Protein AF-A0A060SS26-F1 (afdb_monomer_lite)

Structure (mmCIF, N/CA/C/O backbone):
data_AF-A0A060SS26-F1
#
_entry.id   AF-A0A060SS26-F1
#
loop_
_atom_site.group_PDB
_atom_site.id
_atom_site.type_symbol
_atom_site.label_atom_id
_atom_site.label_alt_id
_atom_site.label_comp_id
_atom_site.label_asym_id
_atom_site.label_entity_id
_atom_site.label_seq_id
_atom_site.pdbx_PDB_ins_code
_atom_site.Cartn_x
_atom_site.Cartn_y
_atom_site.Cartn_z
_atom_site.occupancy
_atom_site.B_iso_or_equiv
_atom_site.auth_seq_id
_atom_site.auth_comp_id
_atom_site.auth_asym_id
_atom_site.auth_atom_id
_atom_site.pdbx_PDB_model_num
ATOM 1 N N . MET A 1 1 ? 11.316 -6.931 -12.012 1.00 92.12 1 MET A N 1
ATOM 2 C CA . MET A 1 1 ? 10.441 -7.881 -12.743 1.00 92.12 1 MET A CA 1
ATOM 3 C C . MET A 1 1 ? 8.994 -7.432 -12.626 1.00 92.12 1 MET A C 1
ATOM 5 O O . MET A 1 1 ? 8.669 -6.807 -11.627 1.00 92.12 1 MET A O 1
ATOM 9 N N . VAL A 1 2 ? 8.143 -7.761 -13.599 1.00 96.44 2 VAL A N 1
ATOM 10 C CA . VAL A 1 2 ? 6.698 -7.445 -13.596 1.00 96.44 2 VAL A CA 1
ATOM 11 C C . VAL A 1 2 ? 5.883 -8.612 -14.141 1.00 96.44 2 VAL A C 1
ATOM 13 O O . VAL A 1 2 ? 6.376 -9.369 -14.978 1.00 96.44 2 VAL A O 1
ATOM 16 N N . PHE A 1 3 ? 4.637 -8.750 -13.688 1.00 96.19 3 PHE A N 1
ATOM 17 C CA . PHE A 1 3 ? 3.696 -9.749 -14.190 1.00 96.19 3 PHE A CA 1
ATOM 18 C C . PHE A 1 3 ? 2.615 -9.091 -15.047 1.00 96.19 3 PHE A C 1
ATOM 20 O O . PHE A 1 3 ? 1.886 -8.218 -14.586 1.00 96.19 3 PHE A O 1
ATOM 27 N N . ASP A 1 4 ? 2.494 -9.541 -16.290 1.00 96.50 4 ASP A N 1
ATOM 28 C CA . ASP A 1 4 ? 1.432 -9.144 -17.200 1.00 96.50 4 ASP A CA 1
ATOM 29 C C . ASP A 1 4 ? 0.233 -10.081 -17.054 1.00 96.50 4 ASP A C 1
ATOM 31 O O . ASP A 1 4 ? 0.225 -11.209 -17.555 1.00 96.50 4 ASP A O 1
ATOM 35 N N . SER A 1 5 ? -0.815 -9.594 -16.396 1.00 93.62 5 SER A N 1
ATOM 36 C CA . SER A 1 5 ? -2.051 -10.353 -16.191 1.00 93.62 5 SER A CA 1
ATOM 37 C C . SER A 1 5 ? -2.854 -10.581 -17.479 1.00 93.62 5 SER A C 1
ATOM 39 O O . SER A 1 5 ? -3.627 -11.547 -17.552 1.00 93.62 5 SER A O 1
ATOM 41 N N . LYS A 1 6 ? -2.651 -9.750 -18.513 1.00 94.44 6 LYS A N 1
ATOM 42 C CA . LYS A 1 6 ? -3.340 -9.844 -19.806 1.00 94.44 6 LYS A CA 1
ATOM 43 C C . LYS A 1 6 ? -2.800 -11.018 -20.610 1.00 94.44 6 LYS A C 1
ATOM 45 O O . LYS A 1 6 ? -3.564 -11.887 -21.031 1.00 94.44 6 LYS A O 1
ATOM 50 N N . THR A 1 7 ? -1.482 -11.118 -20.746 1.00 94.56 7 THR A N 1
ATOM 51 C CA . THR A 1 7 ? -0.839 -12.214 -21.494 1.00 94.56 7 THR A CA 1
ATOM 52 C C . THR A 1 7 ? -0.567 -13.445 -20.625 1.00 94.56 7 THR A C 1
ATOM 54 O O . THR A 1 7 ? -0.671 -14.577 -21.094 1.00 94.56 7 THR A O 1
ATOM 57 N N . GLY A 1 8 ? -0.359 -13.268 -19.319 1.00 95.44 8 GLY A N 1
ATOM 58 C CA . GLY A 1 8 ? 0.138 -14.317 -18.429 1.00 95.44 8 GLY A CA 1
ATOM 59 C C . GLY A 1 8 ? 1.640 -14.529 -18.584 1.00 95.44 8 GLY A C 1
ATOM 60 O O . GLY A 1 8 ? 2.110 -15.671 -18.573 1.00 95.44 8 GLY A O 1
ATOM 61 N N . SER A 1 9 ? 2.387 -13.444 -18.745 1.00 97.44 9 SER A N 1
ATOM 62 C CA . SER A 1 9 ? 3.839 -13.469 -18.885 1.00 97.44 9 SER A CA 1
ATOM 63 C C . SER A 1 9 ? 4.511 -12.702 -17.753 1.00 97.44 9 SER A C 1
ATOM 65 O O . SER A 1 9 ? 3.983 -11.711 -17.257 1.00 97.44 9 SER A O 1
ATOM 67 N N . ILE A 1 10 ? 5.693 -13.150 -17.348 1.00 97.56 10 ILE A N 1
ATOM 68 C CA . ILE A 1 10 ? 6.573 -12.417 -16.438 1.00 97.56 10 ILE A CA 1
ATOM 69 C C . ILE A 1 10 ? 7.686 -11.801 -17.274 1.00 97.56 10 ILE A C 1
ATOM 71 O O . ILE A 1 10 ? 8.298 -12.494 -18.082 1.00 97.56 10 ILE A O 1
ATOM 75 N N . TYR A 1 11 ? 7.964 -10.520 -17.066 1.00 96.81 11 TYR A N 1
ATOM 76 C CA . TYR A 1 11 ? 9.070 -9.825 -17.712 1.00 96.81 11 TYR A CA 1
ATOM 77 C C . TYR A 1 11 ? 10.171 -9.529 -16.697 1.00 96.81 11 TYR A C 1
ATOM 79 O O . TYR A 1 11 ? 9.909 -9.024 -15.598 1.00 96.81 11 TYR A O 1
ATOM 87 N N . VAL A 1 12 ? 11.409 -9.829 -17.075 1.00 94.75 12 VAL A N 1
ATOM 88 C CA . VAL A 1 12 ? 12.604 -9.621 -16.251 1.00 94.75 12 VAL A CA 1
ATOM 89 C C . VAL A 1 12 ? 13.595 -8.797 -17.056 1.00 94.75 12 VAL A C 1
ATOM 91 O O . VAL A 1 12 ? 13.942 -9.170 -18.172 1.00 94.75 12 VAL A O 1
ATOM 94 N N . LEU A 1 13 ? 14.022 -7.670 -16.495 1.00 92.50 13 LEU A N 1
ATOM 95 C CA . LEU A 1 13 ? 15.070 -6.824 -17.050 1.00 92.50 13 LEU A CA 1
ATOM 96 C C . LEU A 1 13 ? 16.304 -6.930 -16.158 1.00 92.50 13 LEU A C 1
ATOM 98 O O . LEU A 1 13 ? 16.191 -6.836 -14.936 1.00 92.50 13 LEU A O 1
ATOM 102 N N . GLY A 1 14 ? 17.465 -7.083 -16.777 1.00 85.88 14 GLY A N 1
ATOM 103 C CA . GLY A 1 14 ? 18.743 -7.204 -16.098 1.00 85.88 14 GLY A CA 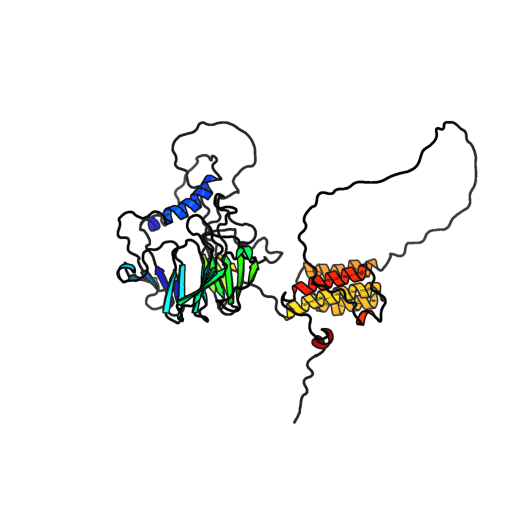1
ATOM 104 C C . GLY A 1 14 ? 19.418 -8.535 -16.389 1.00 85.88 14 GLY A C 1
ATOM 105 O O . GLY A 1 14 ? 18.853 -9.434 -17.010 1.00 85.88 14 GLY A O 1
ATOM 106 N N . ARG A 1 15 ? 20.658 -8.641 -15.926 1.00 74.69 15 ARG A N 1
ATOM 107 C CA . ARG A 1 15 ? 21.503 -9.809 -16.132 1.00 74.69 15 ARG A CA 1
ATOM 108 C C . ARG A 1 15 ? 21.483 -10.688 -14.886 1.00 74.69 15 ARG A C 1
ATOM 110 O O . ARG A 1 15 ? 21.699 -10.192 -13.786 1.00 74.69 15 ARG A O 1
ATOM 117 N N . LEU A 1 16 ? 21.257 -11.983 -15.077 1.00 55.75 16 LEU A N 1
ATOM 118 C CA . LEU A 1 16 ? 21.556 -13.012 -14.081 1.00 55.75 16 LEU A CA 1
ATOM 119 C C . LEU A 1 16 ? 23.014 -13.422 -14.317 1.00 55.75 16 LEU A C 1
ATOM 121 O O . LEU A 1 16 ? 23.366 -13.765 -15.447 1.00 55.75 16 LEU A O 1
ATOM 125 N N . SER A 1 17 ? 23.889 -13.295 -13.321 1.00 50.31 17 SER A N 1
ATOM 126 C CA . SER A 1 17 ? 25.285 -13.707 -13.490 1.00 50.31 17 SER A CA 1
ATOM 127 C C . SER A 1 17 ? 25.413 -15.221 -13.285 1.00 50.31 17 SER A C 1
ATOM 129 O O . SER A 1 17 ? 24.675 -15.804 -12.494 1.00 50.31 17 SER A O 1
ATOM 131 N N . ASP A 1 18 ? 26.358 -15.878 -13.969 1.00 40.44 18 ASP A N 1
ATOM 132 C CA . ASP A 1 18 ? 26.594 -17.325 -13.801 1.00 40.44 18 ASP A CA 1
ATOM 133 C C . ASP A 1 18 ? 27.015 -17.692 -12.361 1.00 40.44 18 ASP A C 1
ATOM 135 O O . ASP A 1 18 ? 26.869 -18.842 -11.954 1.00 40.44 18 ASP A O 1
ATOM 139 N N . GLY A 1 19 ? 27.501 -16.723 -11.571 1.00 39.31 19 GLY A N 1
ATOM 140 C CA . GLY A 1 19 ? 27.836 -16.907 -10.155 1.00 39.31 19 GLY A CA 1
ATOM 141 C C . GLY A 1 19 ? 26.617 -17.099 -9.248 1.00 39.31 19 GLY A C 1
ATOM 142 O O . GLY A 1 19 ? 26.727 -17.784 -8.237 1.00 39.31 19 GLY A O 1
ATOM 143 N N . ASP A 1 20 ? 25.445 -16.589 -9.640 1.00 41.81 20 ASP A N 1
ATOM 144 C CA . ASP A 1 20 ? 24.201 -16.706 -8.862 1.00 41.81 20 ASP A CA 1
ATOM 145 C C . ASP A 1 20 ? 23.539 -18.094 -9.002 1.00 41.81 20 ASP A C 1
ATOM 147 O O . ASP A 1 20 ? 22.628 -18.439 -8.250 1.00 41.81 20 ASP A O 1
ATOM 151 N N . LEU A 1 21 ? 23.988 -18.909 -9.967 1.00 35.50 21 LEU A N 1
ATOM 152 C CA . LEU A 1 21 ? 23.483 -20.266 -10.218 1.00 35.50 21 LEU A CA 1
ATOM 153 C C . LEU A 1 21 ? 24.254 -21.356 -9.455 1.00 35.50 21 LEU A C 1
ATOM 155 O O . LEU A 1 21 ? 23.782 -22.491 -9.381 1.00 35.50 21 LEU A O 1
ATOM 159 N N . ILE A 1 22 ? 25.428 -21.037 -8.899 1.00 34.41 22 ILE A N 1
ATOM 160 C CA . ILE A 1 22 ? 26.311 -22.028 -8.260 1.00 34.41 22 ILE A CA 1
ATOM 161 C C . ILE A 1 22 ? 25.860 -22.331 -6.817 1.00 34.41 22 ILE A C 1
ATOM 163 O O . ILE A 1 22 ? 25.994 -23.468 -6.371 1.00 34.41 22 ILE A O 1
ATOM 167 N N . ASP A 1 23 ? 25.204 -21.387 -6.134 1.00 34.41 23 ASP A N 1
ATOM 168 C CA . ASP A 1 23 ? 24.730 -21.567 -4.749 1.00 34.41 23 ASP A CA 1
ATOM 169 C C . ASP A 1 23 ? 23.432 -22.390 -4.621 1.00 34.41 23 ASP A C 1
ATOM 171 O O . ASP A 1 23 ? 23.032 -22.767 -3.521 1.00 34.41 23 ASP A O 1
ATOM 175 N N . ALA A 1 24 ? 22.759 -22.725 -5.728 1.00 34.88 24 ALA A N 1
ATOM 176 C CA . ALA A 1 24 ? 21.495 -23.469 -5.689 1.00 34.88 24 ALA A CA 1
ATOM 177 C C . ALA A 1 24 ? 21.661 -24.999 -5.537 1.00 34.88 24 ALA A C 1
ATOM 179 O O . ALA A 1 24 ? 20.658 -25.712 -5.443 1.00 34.88 24 ALA A O 1
ATOM 180 N N . HIS A 1 25 ? 22.894 -25.524 -5.534 1.00 29.09 25 HIS A N 1
ATOM 181 C CA . HIS A 1 25 ? 23.148 -26.969 -5.619 1.00 29.09 25 HIS A CA 1
ATOM 182 C C . HIS A 1 25 ? 23.869 -27.624 -4.431 1.00 29.09 25 HIS A C 1
ATOM 184 O O . HIS A 1 25 ? 24.066 -28.839 -4.481 1.00 29.09 25 HIS A O 1
ATOM 190 N N . GLU A 1 26 ? 24.173 -26.919 -3.338 1.00 29.44 26 GLU A N 1
ATOM 191 C CA . GLU A 1 26 ? 24.803 -27.551 -2.166 1.00 29.44 26 GLU A CA 1
ATOM 192 C C . GLU A 1 26 ? 24.012 -27.353 -0.862 1.00 29.44 26 GLU A C 1
ATOM 194 O O . GLU A 1 26 ? 24.002 -26.295 -0.248 1.00 29.44 26 GLU A O 1
ATOM 199 N N . PHE A 1 27 ? 23.380 -28.439 -0.411 1.00 26.95 27 PHE A N 1
ATOM 200 C CA . PHE A 1 27 ? 22.859 -28.657 0.944 1.00 26.95 27 PHE A CA 1
ATOM 201 C C . PHE A 1 27 ? 23.188 -30.113 1.345 1.00 26.95 27 PHE A C 1
ATOM 203 O O . PHE A 1 27 ? 23.188 -30.996 0.485 1.00 26.95 27 PHE A O 1
ATOM 210 N N . PRO A 1 28 ? 23.456 -30.420 2.626 1.00 39.56 28 PRO A N 1
ATOM 211 C CA . PRO A 1 28 ? 24.775 -30.236 3.223 1.00 39.56 28 PRO A CA 1
ATOM 212 C C . PRO A 1 28 ? 25.410 -31.565 3.677 1.00 39.56 28 PRO A C 1
ATOM 214 O O . PRO A 1 28 ? 24.731 -32.492 4.122 1.00 39.56 28 PRO A O 1
ATOM 217 N N . GLY A 1 29 ? 26.743 -31.628 3.621 1.00 23.72 29 GLY A N 1
ATOM 218 C CA . GLY A 1 29 ? 27.559 -32.662 4.255 1.00 23.72 29 GLY A CA 1
ATOM 219 C C . GLY A 1 29 ? 28.223 -32.134 5.529 1.00 23.72 29 GLY A C 1
ATOM 220 O O . GLY A 1 29 ? 29.186 -31.385 5.461 1.00 23.72 29 GLY A O 1
ATOM 221 N N . ASP A 1 30 ? 27.662 -32.531 6.666 1.00 26.03 30 ASP A N 1
ATOM 222 C CA . ASP A 1 30 ? 28.202 -32.589 8.034 1.00 26.03 30 ASP A CA 1
ATOM 223 C C . ASP A 1 30 ? 29.717 -32.297 8.223 1.00 26.03 30 ASP A C 1
ATOM 225 O O . ASP A 1 30 ? 30.552 -33.049 7.725 1.00 26.03 30 ASP A O 1
ATOM 229 N N . THR A 1 31 ? 30.105 -31.270 9.001 1.00 26.27 31 THR A N 1
ATOM 230 C CA . THR A 1 31 ? 30.748 -31.410 10.337 1.00 26.27 31 THR A CA 1
ATOM 231 C C . THR A 1 31 ? 31.386 -30.115 10.895 1.00 26.27 31 THR A C 1
ATOM 233 O O . THR A 1 31 ? 32.317 -29.559 10.333 1.00 26.27 31 THR A O 1
ATOM 236 N N . ARG A 1 32 ? 30.949 -29.789 12.124 1.00 25.56 32 ARG A N 1
ATOM 237 C CA . ARG A 1 32 ? 31.712 -29.439 13.351 1.00 25.56 32 ARG A CA 1
ATOM 238 C C . ARG A 1 32 ? 32.557 -28.157 13.455 1.00 25.56 32 ARG A C 1
ATOM 240 O O . ARG A 1 32 ? 33.600 -28.029 12.836 1.00 25.56 32 ARG A O 1
ATOM 247 N N . HIS A 1 33 ? 32.168 -27.412 14.502 1.00 33.16 33 HIS A N 1
ATOM 248 C CA . HIS A 1 33 ? 32.956 -26.625 15.463 1.00 33.16 33 HIS A CA 1
ATOM 249 C C . HIS A 1 33 ? 33.963 -25.635 14.891 1.00 33.16 33 HIS A C 1
ATOM 251 O O . HIS A 1 33 ? 34.983 -26.062 14.379 1.00 33.16 33 HIS A O 1
ATOM 257 N N . LEU A 1 34 ? 33.762 -24.347 15.184 1.00 26.72 34 LEU A N 1
ATOM 258 C CA . LEU A 1 34 ? 34.795 -23.426 15.671 1.00 26.72 34 LEU A CA 1
ATOM 259 C C . LEU A 1 34 ? 34.113 -22.192 16.287 1.00 26.72 34 LEU A C 1
ATOM 261 O O . LEU A 1 34 ? 32.994 -21.835 15.932 1.00 26.72 34 LEU A O 1
ATOM 265 N N . THR A 1 35 ? 34.751 -21.655 17.318 1.00 29.02 35 THR A N 1
ATOM 266 C CA . THR A 1 35 ? 34.185 -20.794 18.360 1.00 29.02 35 THR A CA 1
ATOM 267 C C . THR A 1 35 ? 34.087 -19.321 17.970 1.00 29.02 35 THR A C 1
ATOM 269 O O . THR A 1 35 ? 34.941 -18.781 17.276 1.00 29.02 35 THR A O 1
ATOM 272 N N . GLN A 1 36 ? 33.024 -18.715 18.489 1.00 33.81 36 GLN A N 1
ATOM 273 C CA . GLN A 1 36 ? 32.527 -17.350 18.348 1.00 33.81 36 GLN A CA 1
ATOM 274 C C . GLN A 1 36 ? 33.463 -16.312 18.985 1.00 33.81 36 GLN A C 1
ATOM 276 O O . GLN A 1 36 ? 33.888 -16.516 20.120 1.00 33.81 36 GLN A O 1
ATOM 281 N N . ASP A 1 37 ? 33.707 -15.179 18.309 1.00 28.70 37 ASP A N 1
ATOM 282 C CA . ASP A 1 37 ? 34.038 -13.940 19.018 1.00 28.70 37 ASP A CA 1
ATOM 283 C C . ASP A 1 37 ? 33.651 -12.631 18.291 1.00 28.70 37 ASP A C 1
ATOM 285 O O . ASP A 1 37 ? 33.636 -12.503 17.068 1.00 28.70 37 ASP A O 1
ATOM 289 N N . SER A 1 38 ? 33.289 -11.675 19.141 1.00 33.75 38 SER A N 1
ATOM 290 C CA . SER A 1 38 ? 32.629 -10.365 18.998 1.00 33.75 38 SER A CA 1
ATOM 291 C C . SER A 1 38 ? 33.079 -9.357 17.908 1.00 33.75 38 SER A C 1
ATOM 293 O O . SER A 1 38 ? 34.139 -8.755 18.035 1.00 33.75 38 SER A O 1
ATOM 295 N N . ARG A 1 39 ? 32.182 -9.005 16.950 1.00 34.75 39 ARG A N 1
ATOM 296 C CA . ARG A 1 39 ? 32.068 -7.670 16.269 1.00 34.75 39 ARG A CA 1
ATOM 297 C C . ARG A 1 39 ? 30.641 -7.395 15.740 1.00 34.75 39 ARG A C 1
ATOM 299 O O . ARG A 1 39 ? 30.376 -7.447 14.542 1.00 34.75 39 ARG A O 1
ATOM 306 N N . ILE A 1 40 ? 29.700 -7.104 16.641 1.00 38.84 40 ILE A N 1
ATOM 307 C CA . ILE A 1 40 ? 28.253 -7.016 16.334 1.00 38.84 40 ILE A CA 1
ATOM 308 C C . ILE A 1 40 ? 27.851 -5.695 15.633 1.00 38.84 40 ILE A C 1
ATOM 310 O O . ILE A 1 40 ? 26.892 -5.682 14.863 1.00 38.84 40 ILE A O 1
ATOM 314 N N . SER A 1 41 ? 28.590 -4.589 15.801 1.00 38.94 41 SER A N 1
ATOM 315 C CA . SER A 1 41 ? 28.252 -3.311 15.134 1.00 38.94 41 SER A CA 1
ATOM 316 C C . SER A 1 41 ? 28.702 -3.236 13.676 1.00 38.94 41 SER A C 1
ATOM 318 O O . SER A 1 41 ? 28.047 -2.599 12.851 1.00 38.94 41 SER A O 1
ATOM 320 N N . ASP A 1 42 ? 29.809 -3.899 13.348 1.00 35.81 42 ASP A N 1
ATOM 321 C CA . ASP A 1 42 ? 30.434 -3.774 12.033 1.00 35.81 42 ASP A CA 1
ATOM 322 C C . ASP A 1 42 ? 29.758 -4.683 11.004 1.00 35.81 42 ASP A C 1
ATOM 324 O O . ASP A 1 42 ? 29.742 -4.357 9.823 1.00 35.81 42 ASP A O 1
ATOM 328 N N . ALA A 1 43 ? 29.144 -5.795 11.423 1.00 38.28 43 ALA A N 1
ATOM 329 C CA . ALA A 1 43 ? 28.492 -6.746 10.522 1.00 38.28 43 ALA A CA 1
ATOM 330 C C . ALA A 1 43 ? 27.232 -6.174 9.841 1.00 38.28 43 ALA A C 1
ATOM 332 O O . ALA A 1 43 ? 27.072 -6.334 8.632 1.00 38.28 43 ALA A O 1
ATOM 333 N N . PHE A 1 44 ? 26.380 -5.440 10.569 1.00 39.38 44 PHE A N 1
ATOM 334 C CA . PHE A 1 44 ? 25.189 -4.782 10.003 1.00 39.38 44 PHE A CA 1
ATOM 335 C C . PHE A 1 44 ? 25.542 -3.588 9.112 1.00 39.38 44 PHE A C 1
ATOM 337 O O . PHE A 1 44 ? 24.985 -3.434 8.021 1.00 39.38 44 PHE A O 1
ATOM 344 N N . ALA A 1 45 ? 26.511 -2.771 9.541 1.00 40.81 45 ALA A N 1
ATOM 345 C CA . ALA A 1 45 ? 27.050 -1.695 8.718 1.00 40.81 45 ALA A CA 1
ATOM 346 C C . ALA A 1 45 ? 27.670 -2.264 7.434 1.00 40.81 45 ALA A C 1
ATOM 348 O O . ALA A 1 45 ? 27.391 -1.758 6.349 1.00 40.81 45 ALA A O 1
ATOM 349 N N . ASN A 1 46 ? 28.414 -3.370 7.532 1.00 42.53 46 ASN A N 1
ATOM 350 C CA . ASN A 1 46 ? 29.002 -4.060 6.390 1.00 42.53 46 ASN A CA 1
ATOM 351 C C . ASN A 1 46 ? 27.970 -4.783 5.522 1.00 42.53 46 ASN A C 1
ATOM 353 O O . ASN A 1 46 ? 28.216 -4.887 4.337 1.00 42.53 46 ASN A O 1
ATOM 357 N N . ALA A 1 47 ? 26.825 -5.252 6.019 1.00 44.28 47 ALA A N 1
ATOM 358 C CA . ALA A 1 47 ? 25.802 -5.904 5.193 1.00 44.28 47 ALA A CA 1
ATOM 359 C C . ALA A 1 47 ? 25.094 -4.915 4.257 1.00 44.28 47 ALA A C 1
ATOM 361 O O . ALA A 1 47 ? 25.034 -5.131 3.048 1.00 44.28 47 ALA A O 1
ATOM 362 N N . ALA A 1 48 ? 24.624 -3.787 4.799 1.00 43.03 48 ALA A N 1
ATOM 363 C CA . ALA A 1 48 ? 24.019 -2.722 4.002 1.00 43.03 48 ALA A CA 1
ATOM 364 C C . ALA A 1 48 ? 25.054 -2.001 3.132 1.00 43.03 48 ALA A C 1
ATOM 366 O O . ALA A 1 48 ? 24.753 -1.625 2.003 1.00 43.03 48 ALA A O 1
ATOM 367 N N . THR A 1 49 ? 26.289 -1.856 3.625 1.00 43.19 49 THR A N 1
ATOM 368 C CA . THR A 1 49 ? 27.398 -1.313 2.836 1.00 43.19 49 THR A CA 1
ATOM 369 C C . THR A 1 49 ? 27.857 -2.299 1.766 1.00 43.19 49 THR A C 1
ATOM 371 O O . THR A 1 49 ? 28.143 -1.849 0.673 1.00 43.19 49 THR A O 1
ATOM 374 N N . ARG A 1 50 ? 27.849 -3.621 1.990 1.00 44.12 50 ARG A N 1
ATOM 375 C CA . ARG A 1 50 ? 28.121 -4.648 0.963 1.00 44.12 50 ARG A CA 1
ATOM 376 C C . ARG A 1 50 ? 26.999 -4.691 -0.064 1.00 44.12 50 ARG A C 1
ATOM 378 O O . ARG A 1 50 ? 27.310 -4.664 -1.241 1.00 44.12 50 ARG A O 1
ATOM 385 N N . LEU A 1 51 ? 25.726 -4.650 0.338 1.00 47.66 51 LEU A N 1
ATOM 386 C CA . LEU A 1 51 ? 24.605 -4.469 -0.594 1.00 47.66 51 LEU A CA 1
ATOM 387 C C . LEU A 1 51 ? 24.771 -3.169 -1.392 1.00 47.66 51 LEU A C 1
ATOM 389 O O . LEU A 1 51 ? 24.633 -3.180 -2.603 1.00 47.66 51 LEU A O 1
ATOM 393 N N . SER A 1 52 ? 25.166 -2.065 -0.757 1.00 42.44 52 SER A N 1
ATOM 394 C CA . SER A 1 52 ? 25.418 -0.794 -1.445 1.00 42.44 52 SER A CA 1
ATOM 395 C C . SER A 1 52 ? 26.686 -0.797 -2.319 1.00 42.44 52 SER A C 1
ATOM 397 O O . SER A 1 52 ? 26.696 -0.127 -3.346 1.00 42.44 52 SER A O 1
ATOM 399 N N . GLN A 1 53 ? 27.756 -1.506 -1.942 1.00 40.97 53 GLN A N 1
ATOM 400 C CA . GLN A 1 53 ? 29.061 -1.547 -2.623 1.00 40.97 53 GLN A CA 1
ATOM 401 C C . GLN A 1 53 ? 29.070 -2.556 -3.772 1.00 40.97 53 GLN A C 1
ATOM 403 O O . GLN A 1 53 ? 29.600 -2.244 -4.833 1.00 40.97 53 GLN A O 1
ATOM 408 N N . HIS A 1 54 ? 28.421 -3.711 -3.607 1.00 43.56 54 HIS A N 1
ATOM 409 C CA . HIS A 1 54 ? 28.181 -4.677 -4.682 1.00 43.56 54 HIS A CA 1
ATOM 410 C C . HIS A 1 54 ? 27.278 -4.077 -5.775 1.00 43.56 54 HIS A C 1
ATOM 412 O O . HIS A 1 54 ? 27.375 -4.461 -6.934 1.00 43.56 54 HIS A O 1
ATOM 418 N N . MET A 1 55 ? 26.445 -3.087 -5.419 1.00 43.94 55 MET A N 1
ATOM 419 C CA . MET A 1 55 ? 25.582 -2.337 -6.341 1.00 43.94 55 MET A CA 1
ATOM 420 C C . MET A 1 55 ? 26.237 -1.073 -6.932 1.00 43.94 55 MET A C 1
ATOM 422 O O . MET A 1 55 ? 25.767 -0.571 -7.950 1.00 43.94 55 MET A O 1
ATOM 426 N N . ALA A 1 56 ? 27.305 -0.546 -6.315 1.00 37.75 56 ALA A N 1
ATOM 427 C CA . ALA A 1 56 ? 28.032 0.647 -6.773 1.00 37.75 56 ALA A CA 1
ATOM 428 C C . ALA A 1 56 ? 29.343 0.329 -7.521 1.00 37.75 56 ALA A C 1
ATOM 430 O O . ALA A 1 56 ? 29.944 1.225 -8.116 1.00 37.75 56 ALA A O 1
ATOM 431 N N . GLY A 1 57 ? 29.806 -0.922 -7.478 1.00 37.75 57 GLY A N 1
ATOM 432 C CA . GLY A 1 57 ? 31.133 -1.324 -7.928 1.00 37.75 57 GLY A CA 1
ATOM 433 C C . GLY A 1 57 ? 31.147 -2.289 -9.108 1.00 37.75 57 GLY A C 1
ATOM 434 O O . GLY A 1 57 ? 31.651 -3.386 -8.949 1.00 37.75 57 GLY A O 1
ATOM 435 N N . GLU A 1 58 ? 30.710 -1.868 -10.297 1.00 45.16 58 GLU A N 1
ATOM 436 C CA . GLU A 1 58 ? 31.175 -2.464 -11.563 1.00 45.16 58 GLU A CA 1
ATOM 437 C C . GLU A 1 58 ? 31.352 -1.381 -12.635 1.00 45.16 58 GLU A C 1
ATOM 439 O O . GLU A 1 58 ? 30.537 -1.175 -13.528 1.00 45.16 58 GLU A O 1
ATOM 444 N N . ALA A 1 59 ? 32.473 -0.668 -12.533 1.00 37.53 59 ALA A N 1
ATOM 445 C CA . ALA A 1 59 ? 33.014 0.171 -13.599 1.00 37.53 59 ALA A CA 1
ATOM 446 C C . ALA A 1 59 ? 34.332 -0.421 -14.137 1.00 37.53 59 ALA A C 1
ATOM 448 O O . ALA A 1 59 ? 35.292 0.308 -14.385 1.00 37.53 59 ALA A O 1
ATOM 449 N N . SER A 1 60 ? 34.405 -1.748 -14.306 1.00 38.75 60 SER A N 1
ATOM 450 C CA . SER A 1 60 ? 35.524 -2.412 -14.987 1.00 38.75 60 SER A CA 1
ATOM 451 C C . SER A 1 60 ? 35.054 -3.169 -16.236 1.00 38.75 60 SER A C 1
ATOM 453 O O . SER A 1 60 ? 34.692 -4.335 -16.209 1.00 38.75 60 SER A O 1
ATOM 455 N N . GLY A 1 61 ? 35.090 -2.472 -17.375 1.00 39.31 61 GLY A N 1
ATOM 456 C CA . GLY A 1 61 ? 35.632 -2.982 -18.645 1.00 39.31 61 GLY A CA 1
ATOM 457 C C . GLY A 1 61 ? 35.123 -4.292 -19.263 1.00 39.31 61 GLY A C 1
ATOM 458 O O . GLY A 1 61 ? 35.783 -4.787 -20.172 1.00 39.31 61 GLY A O 1
ATOM 459 N N . SER A 1 62 ? 33.992 -4.844 -18.838 1.00 42.97 62 SER A N 1
ATOM 460 C CA . SER A 1 62 ? 33.304 -5.945 -19.514 1.00 42.97 62 SER A CA 1
ATOM 461 C C . SER A 1 62 ? 31.989 -5.417 -20.087 1.00 42.97 62 SER A C 1
ATOM 463 O O . SER A 1 62 ? 31.230 -4.736 -19.400 1.00 42.97 62 SER A O 1
ATOM 465 N N . ALA A 1 63 ? 31.753 -5.663 -21.378 1.00 52.34 63 ALA A N 1
ATOM 466 C CA . ALA A 1 63 ? 30.548 -5.258 -22.098 1.00 52.34 63 ALA A CA 1
ATOM 467 C C . ALA A 1 63 ? 29.345 -6.092 -21.624 1.00 52.34 63 ALA A C 1
ATOM 469 O O . ALA A 1 63 ? 28.904 -7.027 -22.293 1.00 52.34 63 ALA A O 1
ATOM 470 N N . HIS A 1 64 ? 28.857 -5.807 -20.421 1.00 64.38 64 HIS A N 1
ATOM 471 C CA . HIS A 1 64 ? 27.694 -6.474 -19.862 1.00 64.38 64 HIS A CA 1
ATOM 472 C C . HIS A 1 64 ? 26.419 -5.895 -20.497 1.00 64.38 64 HIS A C 1
ATOM 474 O O . HIS A 1 64 ? 26.091 -4.731 -20.281 1.00 64.38 64 HIS A O 1
ATOM 480 N N . GLY A 1 65 ? 25.726 -6.704 -21.306 1.00 70.62 65 GLY A N 1
ATOM 481 C CA . GLY A 1 65 ? 24.434 -6.350 -21.903 1.00 70.62 65 GLY A CA 1
ATOM 482 C C . GLY A 1 65 ? 23.312 -6.265 -20.864 1.00 70.62 65 GLY A C 1
ATOM 483 O O . GLY A 1 65 ? 23.352 -6.942 -19.831 1.00 70.62 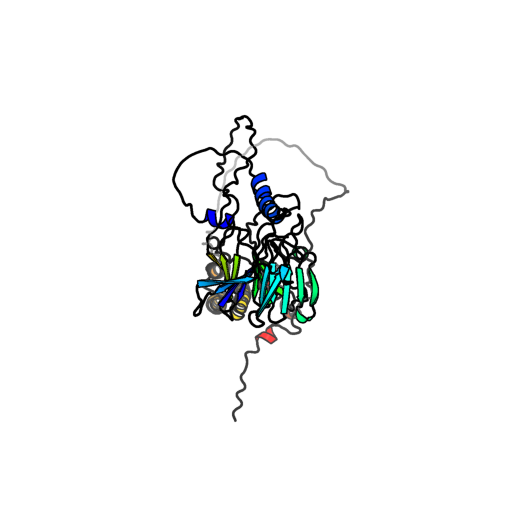65 GLY A O 1
ATOM 484 N N . SER A 1 66 ? 22.324 -5.406 -21.123 1.00 85.38 66 SER A N 1
ATOM 485 C CA . SER A 1 66 ? 21.078 -5.339 -20.360 1.00 85.38 66 SER A CA 1
ATOM 486 C C . SER A 1 66 ? 20.035 -6.279 -20.954 1.00 85.38 66 SER A C 1
ATOM 488 O O . SER A 1 66 ? 19.192 -5.877 -21.762 1.00 85.38 66 SER A O 1
ATOM 490 N N . ASP A 1 67 ? 20.122 -7.546 -20.559 1.00 91.50 67 ASP A N 1
ATOM 491 C CA . ASP A 1 67 ? 19.219 -8.577 -21.045 1.00 91.50 67 ASP A CA 1
ATOM 492 C C . ASP A 1 67 ? 17.764 -8.288 -20.639 1.00 91.50 67 ASP A C 1
ATOM 494 O O . ASP A 1 67 ? 17.468 -7.808 -19.540 1.00 91.50 67 ASP A O 1
ATOM 498 N N . PHE A 1 68 ? 16.834 -8.633 -21.523 1.00 93.75 68 PHE A N 1
ATOM 499 C CA . PHE A 1 68 ? 15.404 -8.538 -21.286 1.00 93.75 68 PHE A CA 1
ATOM 500 C C . PHE A 1 68 ? 14.730 -9.851 -21.659 1.00 93.75 68 PHE A C 1
ATOM 502 O O . PHE A 1 68 ? 14.732 -10.259 -22.822 1.00 93.75 68 PHE A O 1
ATOM 509 N N . TYR A 1 69 ? 14.141 -10.503 -20.665 1.00 94.94 69 TYR A N 1
ATOM 510 C CA . TYR A 1 69 ? 13.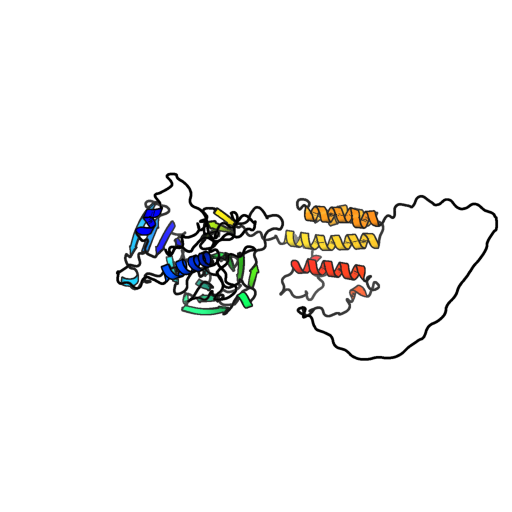544 -11.823 -20.778 1.00 94.94 69 TYR A CA 1
ATOM 511 C C . TYR A 1 69 ? 12.034 -11.784 -20.562 1.00 94.94 69 TYR A C 1
ATOM 513 O O . TYR A 1 69 ? 11.502 -10.959 -19.813 1.00 94.94 69 TYR A O 1
ATOM 521 N N . ARG A 1 70 ? 11.352 -12.754 -21.168 1.00 96.50 70 ARG A N 1
ATOM 522 C CA . ARG A 1 70 ? 9.945 -13.063 -20.931 1.00 96.50 70 ARG A CA 1
ATOM 523 C C . ARG A 1 70 ? 9.789 -14.528 -20.558 1.00 96.50 70 ARG A C 1
ATOM 525 O O . ARG A 1 70 ? 10.240 -15.398 -21.291 1.00 96.50 70 ARG A O 1
ATOM 532 N N . TYR A 1 71 ? 9.087 -14.796 -19.469 1.00 97.50 71 TYR A N 1
ATOM 533 C CA . TYR A 1 71 ? 8.672 -16.133 -19.066 1.00 97.50 71 TYR A CA 1
ATOM 534 C C . TYR A 1 71 ? 7.171 -16.315 -19.265 1.00 97.50 71 TYR A C 1
ATOM 536 O O . TYR A 1 71 ? 6.375 -15.453 -18.887 1.00 97.50 71 TYR A O 1
ATOM 544 N N . HIS A 1 72 ? 6.769 -17.450 -19.827 1.00 96.81 72 HIS A N 1
ATOM 545 C CA . HIS A 1 72 ? 5.364 -17.781 -20.061 1.00 96.81 72 HIS A CA 1
ATOM 546 C C . HIS A 1 72 ? 4.801 -18.603 -18.903 1.00 96.81 72 HIS A C 1
ATOM 548 O O . HIS A 1 72 ? 5.251 -19.717 -18.645 1.00 96.81 72 HIS A O 1
ATOM 554 N N . THR A 1 73 ? 3.774 -18.089 -18.223 1.00 96.56 73 THR A N 1
ATOM 555 C CA . THR A 1 73 ? 3.152 -18.793 -17.080 1.00 96.56 73 THR A CA 1
ATOM 556 C C . THR A 1 73 ? 1.990 -19.700 -17.489 1.00 96.56 73 THR A C 1
ATOM 558 O O . THR A 1 73 ? 1.600 -20.588 -16.736 1.00 96.56 73 THR A O 1
ATOM 561 N N . ARG A 1 74 ? 1.418 -19.486 -18.680 1.00 95.06 74 ARG A N 1
ATOM 562 C CA . ARG A 1 74 ? 0.240 -20.202 -19.192 1.00 95.06 74 ARG A CA 1
ATOM 563 C C . ARG A 1 74 ? 0.242 -20.262 -20.722 1.00 95.06 74 ARG A C 1
ATOM 565 O O . ARG A 1 74 ? 0.988 -19.537 -21.370 1.00 95.06 74 ARG A O 1
ATOM 572 N N . GLY A 1 75 ? -0.626 -21.096 -21.297 1.00 93.94 75 GLY A N 1
ATOM 573 C CA . GLY A 1 75 ? -0.740 -21.286 -22.750 1.00 93.94 75 GLY A CA 1
ATOM 574 C C . GLY A 1 75 ? 0.184 -22.380 -23.299 1.00 93.94 75 GLY A C 1
ATOM 575 O O . GLY A 1 75 ? 0.740 -23.168 -22.540 1.00 93.94 75 GLY A O 1
ATOM 576 N N . LEU A 1 76 ? 0.326 -22.445 -24.629 1.00 94.62 76 LEU A N 1
ATOM 577 C CA . LEU A 1 76 ? 1.116 -23.485 -25.318 1.00 94.62 76 LEU A CA 1
ATOM 578 C C . LEU A 1 76 ? 2.624 -23.406 -25.027 1.00 94.62 76 LEU A C 1
ATOM 580 O O . LEU A 1 76 ? 3.327 -24.407 -25.153 1.00 94.62 76 LEU A O 1
ATOM 584 N N . ASP A 1 77 ? 3.105 -22.231 -24.626 1.00 94.69 77 ASP A N 1
ATOM 585 C CA . ASP A 1 77 ? 4.510 -21.971 -24.312 1.00 94.69 77 ASP A CA 1
ATOM 586 C C . ASP A 1 77 ? 4.793 -21.916 -22.805 1.00 94.69 77 ASP A C 1
ATOM 588 O O . ASP A 1 77 ? 5.890 -21.533 -22.411 1.00 94.69 77 ASP A O 1
ATOM 592 N N . ALA A 1 78 ? 3.840 -22.321 -21.955 1.00 96.62 78 ALA A N 1
ATOM 593 C CA . ALA A 1 78 ? 4.015 -22.327 -20.503 1.00 96.62 78 ALA A CA 1
ATOM 594 C C . ALA A 1 78 ? 5.318 -23.034 -20.078 1.00 96.62 78 ALA A C 1
ATOM 596 O O . ALA A 1 78 ? 5.630 -24.126 -20.554 1.00 96.62 78 ALA A O 1
ATOM 597 N N . GLY A 1 79 ? 6.073 -22.404 -19.175 1.00 95.12 79 GLY A N 1
ATOM 598 C CA . GLY A 1 79 ? 7.367 -22.898 -18.700 1.00 95.12 79 GLY A CA 1
ATOM 599 C C . GLY A 1 79 ? 8.570 -22.491 -19.556 1.00 95.12 79 GLY A C 1
ATOM 600 O O . GLY A 1 79 ? 9.698 -22.817 -19.191 1.00 95.12 79 GLY A O 1
ATOM 601 N N . LYS A 1 80 ? 8.368 -21.790 -20.679 1.00 96.44 80 LYS A N 1
ATOM 602 C CA . LYS A 1 80 ? 9.460 -21.348 -21.559 1.00 96.44 80 LYS A CA 1
ATOM 603 C C . LYS A 1 80 ? 9.904 -19.918 -21.260 1.00 96.44 80 LYS A C 1
ATOM 605 O O . LYS A 1 80 ? 9.093 -19.062 -20.900 1.00 96.44 80 LYS A O 1
ATOM 610 N N . TRP A 1 81 ? 11.194 -19.679 -21.482 1.00 96.31 81 TRP A N 1
ATOM 611 C CA . TRP A 1 81 ? 11.831 -18.366 -21.470 1.00 96.31 81 TRP A CA 1
ATOM 612 C C . TRP A 1 81 ? 12.147 -17.915 -22.897 1.00 96.31 81 TRP A C 1
ATOM 614 O O . TRP A 1 81 ? 12.754 -18.664 -23.660 1.00 96.31 81 TRP A O 1
ATOM 624 N N . ASP A 1 82 ? 11.798 -16.673 -23.214 1.00 95.12 82 ASP A N 1
ATOM 625 C CA . ASP A 1 82 ? 12.234 -15.968 -24.414 1.00 95.12 82 ASP A CA 1
ATOM 626 C C . ASP A 1 82 ? 13.220 -14.867 -24.021 1.00 95.12 82 ASP A C 1
ATOM 628 O O . ASP A 1 82 ? 12.915 -14.033 -23.164 1.00 95.12 82 ASP A O 1
ATOM 632 N N . LEU A 1 83 ? 14.371 -14.812 -24.689 1.00 93.56 83 LEU A N 1
ATOM 633 C CA . LEU A 1 83 ? 15.224 -13.627 -24.686 1.00 93.56 83 LEU A CA 1
ATOM 634 C C . LEU A 1 83 ? 14.661 -12.630 -25.705 1.00 93.56 83 LEU A C 1
ATOM 636 O O . LEU A 1 83 ? 14.683 -12.887 -26.908 1.00 93.56 83 LEU A O 1
ATOM 640 N N . LEU A 1 84 ? 14.142 -11.502 -25.225 1.00 93.62 84 LEU A N 1
ATOM 641 C CA . LEU A 1 84 ? 13.560 -10.451 -26.061 1.00 93.62 84 LEU A CA 1
ATOM 642 C C . LEU A 1 84 ? 14.620 -9.476 -26.579 1.00 93.62 84 LEU A C 1
ATOM 644 O O . LEU A 1 84 ? 14.540 -9.036 -27.724 1.00 93.62 84 LEU A O 1
ATOM 648 N N . ALA A 1 85 ? 15.610 -9.147 -25.751 1.00 92.06 85 ALA A N 1
ATOM 649 C CA . ALA A 1 85 ? 16.753 -8.331 -26.138 1.00 92.06 85 ALA A CA 1
ATOM 650 C C . ALA A 1 85 ? 17.979 -8.732 -25.315 1.00 92.06 85 ALA A C 1
ATOM 652 O O . ALA A 1 85 ? 17.879 -8.864 -24.103 1.00 92.06 85 ALA A O 1
ATOM 653 N N . PHE A 1 86 ? 19.126 -8.909 -25.968 1.00 89.31 86 PHE A N 1
ATOM 654 C CA . PHE A 1 86 ? 20.408 -9.166 -25.295 1.00 89.31 86 PHE A CA 1
ATOM 655 C C . PHE A 1 86 ? 21.015 -7.893 -24.683 1.00 89.31 86 PHE A C 1
ATOM 657 O O . PHE A 1 86 ? 21.748 -7.936 -23.708 1.00 89.31 86 PHE A O 1
ATOM 664 N N . ASP A 1 87 ? 20.729 -6.738 -25.275 1.00 89.94 87 ASP A N 1
ATOM 665 C CA . ASP A 1 87 ? 21.169 -5.450 -24.754 1.00 89.94 87 ASP A CA 1
ATOM 666 C C . ASP A 1 87 ? 20.131 -4.401 -25.139 1.00 89.94 87 ASP A C 1
ATOM 668 O O . ASP A 1 87 ? 20.087 -3.923 -26.277 1.00 89.94 87 ASP A O 1
ATOM 672 N N . THR A 1 88 ? 19.247 -4.073 -24.198 1.00 92.06 88 THR A N 1
ATOM 673 C CA . THR A 1 88 ? 18.242 -3.033 -24.418 1.00 92.06 88 THR A CA 1
ATOM 674 C C . THR A 1 88 ? 18.880 -1.676 -24.719 1.00 92.06 88 THR A C 1
ATOM 676 O O . THR A 1 88 ? 18.342 -0.959 -25.568 1.00 92.06 88 THR A O 1
ATOM 679 N N . ALA A 1 89 ? 20.036 -1.335 -24.133 1.00 91.25 89 ALA A N 1
ATOM 680 C CA . ALA A 1 89 ? 20.719 -0.064 -24.398 1.00 91.25 89 ALA A CA 1
ATOM 681 C C . ALA A 1 89 ? 21.246 0.046 -25.830 1.00 91.25 89 ALA A C 1
ATOM 683 O O . ALA A 1 89 ? 21.143 1.121 -26.428 1.00 91.25 89 ALA A O 1
ATOM 684 N N . ALA A 1 90 ? 21.723 -1.052 -26.423 1.00 89.12 90 ALA A N 1
ATOM 685 C CA . ALA A 1 90 ? 22.166 -1.065 -27.821 1.00 89.12 90 ALA A CA 1
ATOM 686 C C . ALA A 1 90 ? 21.057 -0.653 -28.810 1.00 89.12 90 ALA A C 1
ATOM 688 O O . ALA A 1 90 ? 21.345 -0.171 -29.906 1.00 89.12 90 ALA A O 1
ATOM 689 N N . THR A 1 91 ? 19.790 -0.807 -28.420 1.00 88.56 91 THR A N 1
ATOM 690 C CA . THR A 1 91 ? 18.615 -0.426 -29.220 1.00 88.56 91 THR A CA 1
ATOM 691 C C . THR A 1 91 ? 17.878 0.812 -28.697 1.00 88.56 91 THR A C 1
ATOM 693 O O . THR A 1 91 ? 16.741 1.060 -29.089 1.00 88.56 91 THR A O 1
ATOM 696 N N . GLY A 1 92 ? 18.507 1.607 -27.824 1.00 86.88 92 GLY A N 1
ATOM 697 C CA . GLY A 1 92 ? 17.920 2.835 -27.267 1.00 86.88 92 GLY A CA 1
ATOM 698 C C . GLY A 1 92 ? 16.951 2.619 -26.097 1.00 86.88 92 GLY A C 1
ATOM 699 O O . GLY A 1 92 ? 16.243 3.547 -25.711 1.00 86.88 92 GLY A O 1
ATOM 700 N N . GLY A 1 93 ? 16.904 1.408 -25.542 1.00 89.25 93 GLY A N 1
ATOM 701 C CA . GLY A 1 93 ? 16.214 1.079 -24.297 1.00 89.25 93 GLY A CA 1
ATOM 702 C C . GLY A 1 93 ? 17.060 1.382 -23.050 1.00 89.25 93 GLY A C 1
ATOM 703 O O . GLY A 1 93 ? 18.143 1.965 -23.153 1.00 89.25 93 GLY A O 1
ATOM 704 N N . PRO A 1 94 ? 16.578 1.004 -21.852 1.00 90.94 94 PRO A N 1
ATOM 705 C CA . PRO A 1 94 ? 17.306 1.245 -20.610 1.00 90.94 94 PRO A CA 1
ATOM 706 C C . PRO A 1 94 ? 18.647 0.491 -20.602 1.00 90.94 94 PRO A C 1
ATOM 708 O O . PRO A 1 94 ? 18.694 -0.637 -21.090 1.00 90.94 94 PRO A O 1
ATOM 711 N N . PRO A 1 95 ? 19.729 1.074 -20.057 1.00 89.06 95 PRO A N 1
ATOM 712 C CA . PRO A 1 95 ? 20.980 0.356 -19.835 1.00 89.06 95 PRO A CA 1
ATOM 713 C C . PRO A 1 95 ? 20.869 -0.608 -18.657 1.00 89.06 95 PRO A C 1
ATOM 715 O O . PRO A 1 95 ? 19.853 -0.647 -17.958 1.00 89.06 95 PRO A O 1
ATOM 718 N N . LEU A 1 96 ? 21.935 -1.373 -18.416 1.00 85.88 96 LEU A N 1
ATOM 719 C CA . LEU A 1 96 ? 22.025 -2.224 -17.238 1.00 85.88 96 LEU A CA 1
ATOM 720 C C . LEU A 1 96 ? 22.033 -1.323 -16.000 1.00 85.88 96 LEU A C 1
ATOM 722 O O . LEU A 1 96 ? 22.948 -0.526 -15.797 1.00 85.88 96 LEU A O 1
ATOM 726 N N . ILE A 1 97 ? 20.969 -1.423 -15.211 1.00 85.62 97 ILE A N 1
ATOM 727 C CA . ILE A 1 97 ? 20.768 -0.647 -13.992 1.00 85.62 97 ILE A CA 1
ATOM 728 C C . ILE A 1 97 ? 20.438 -1.596 -12.848 1.00 85.62 97 ILE A C 1
ATOM 730 O O . ILE A 1 97 ? 19.603 -2.492 -12.984 1.00 85.62 97 ILE A O 1
ATOM 734 N N . SER A 1 98 ? 21.083 -1.385 -11.711 1.00 81.75 98 SER A N 1
ATOM 735 C CA . SER A 1 98 ? 20.842 -2.167 -10.504 1.00 81.75 98 SER A CA 1
ATOM 736 C C . SER A 1 98 ? 19.725 -1.556 -9.669 1.00 81.75 98 SER A C 1
ATOM 738 O O . SER A 1 98 ? 19.535 -0.339 -9.675 1.00 81.75 98 SER A O 1
ATOM 740 N N . ASP A 1 99 ? 19.000 -2.415 -8.952 1.00 83.94 99 ASP A N 1
ATOM 741 C CA . ASP A 1 99 ? 17.962 -2.030 -7.983 1.00 83.94 99 ASP A CA 1
ATOM 742 C C . ASP A 1 99 ? 16.903 -1.057 -8.539 1.00 83.94 99 ASP A C 1
ATOM 744 O O . ASP A 1 99 ? 16.381 -0.166 -7.862 1.00 83.94 99 ASP A O 1
ATOM 748 N N . HIS A 1 100 ? 16.624 -1.218 -9.831 1.00 91.06 100 HIS A N 1
ATOM 749 C CA . HIS A 1 100 ? 15.595 -0.489 -10.543 1.00 91.06 100 HIS A CA 1
ATOM 750 C C . HIS A 1 100 ? 14.214 -1.040 -10.185 1.00 91.06 100 HIS A C 1
ATOM 752 O O . HIS A 1 100 ? 14.057 -2.232 -9.908 1.00 91.06 100 HIS A O 1
ATOM 758 N N . GLN A 1 101 ? 13.195 -0.187 -10.253 1.00 94.69 101 GLN A N 1
ATOM 759 C CA . GLN A 1 101 ? 11.808 -0.630 -10.167 1.00 94.69 101 GLN A CA 1
ATOM 760 C C . GLN A 1 101 ? 11.193 -0.734 -11.553 1.00 94.69 101 GLN A C 1
ATOM 762 O O . GLN A 1 101 ? 11.540 0.009 -12.476 1.00 94.69 101 GLN A O 1
ATOM 767 N N . MET A 1 102 ? 10.272 -1.681 -11.685 1.00 96.06 102 MET A N 1
ATOM 768 C CA . MET A 1 102 ? 9.519 -1.909 -12.905 1.00 96.06 102 MET A CA 1
ATOM 769 C C . MET A 1 102 ? 8.034 -1.930 -12.577 1.00 96.06 102 MET A C 1
ATOM 771 O O . MET A 1 102 ? 7.636 -2.619 -11.648 1.00 96.06 102 MET A O 1
ATOM 775 N N . GLU A 1 103 ? 7.235 -1.252 -13.391 1.00 97.69 103 GLU A N 1
ATOM 776 C CA . GLU A 1 103 ? 5.773 -1.300 -13.343 1.00 97.69 103 GLU A CA 1
ATOM 777 C C . GLU A 1 103 ? 5.223 -1.603 -14.734 1.00 97.69 103 GLU A C 1
ATOM 779 O O . GLU A 1 103 ? 5.846 -1.257 -15.739 1.00 97.69 103 GLU A O 1
ATOM 784 N N . ILE A 1 104 ? 4.064 -2.256 -14.815 1.00 97.12 104 ILE A N 1
ATOM 785 C CA . ILE A 1 104 ? 3.434 -2.588 -16.096 1.00 97.12 104 ILE A CA 1
ATOM 786 C C . ILE A 1 104 ? 1.985 -2.114 -16.142 1.00 97.12 104 ILE A C 1
ATOM 788 O O . ILE A 1 104 ? 1.158 -2.488 -15.314 1.00 97.12 104 ILE A O 1
ATOM 792 N N . ASP A 1 105 ? 1.654 -1.349 -17.178 1.00 97.06 105 ASP A N 1
ATOM 793 C CA . ASP A 1 105 ? 0.268 -1.189 -17.597 1.00 97.06 105 ASP A CA 1
ATOM 794 C C . ASP A 1 105 ? -0.089 -2.379 -18.494 1.00 97.06 105 ASP A C 1
ATOM 796 O O . ASP A 1 105 ? 0.255 -2.416 -19.681 1.00 97.06 105 ASP A O 1
ATOM 800 N N . CYS A 1 106 ? -0.747 -3.382 -17.908 1.00 95.62 106 CYS A N 1
ATOM 801 C CA . CYS A 1 106 ? -1.136 -4.598 -18.622 1.00 95.62 106 CYS A CA 1
ATOM 802 C C . CYS A 1 106 ? -2.076 -4.286 -19.793 1.00 95.62 106 CYS A C 1
ATOM 804 O O . CYS A 1 106 ? -2.005 -4.936 -20.834 1.00 95.62 106 CYS A O 1
ATOM 806 N N . GLU A 1 107 ? -2.950 -3.286 -19.669 1.00 95.38 107 GLU A N 1
ATOM 807 C CA . GLU A 1 107 ? -3.916 -2.988 -20.721 1.00 95.38 107 GLU A CA 1
ATOM 808 C C . GLU A 1 107 ? -3.269 -2.295 -21.911 1.00 95.38 107 GLU A C 1
ATOM 810 O O . GLU A 1 107 ? -3.527 -2.683 -23.058 1.00 95.38 107 GLU A O 1
ATOM 815 N N . ARG A 1 108 ? -2.383 -1.333 -21.635 1.00 95.62 108 ARG A N 1
ATOM 816 C CA . ARG A 1 108 ? -1.603 -0.611 -22.647 1.00 95.62 108 ARG A CA 1
ATOM 817 C C . ARG A 1 108 ? -0.410 -1.400 -23.170 1.00 95.62 108 ARG A C 1
ATOM 819 O O . ARG A 1 108 ? 0.143 -1.003 -24.190 1.00 95.62 108 ARG A O 1
ATOM 826 N N . GLN A 1 109 ? -0.040 -2.494 -22.502 1.00 95.69 109 GLN A N 1
ATOM 827 C CA . GLN A 1 109 ? 1.141 -3.303 -22.809 1.00 95.69 109 GLN A CA 1
ATOM 828 C C . GLN A 1 109 ? 2.430 -2.465 -22.766 1.00 95.69 109 GLN A C 1
ATOM 830 O O . GLN A 1 109 ? 3.275 -2.544 -23.655 1.00 95.69 109 GLN A O 1
ATOM 835 N N . MET A 1 110 ? 2.563 -1.643 -21.721 1.00 95.94 110 MET A N 1
ATOM 836 C CA . MET A 1 110 ? 3.705 -0.748 -21.517 1.00 95.94 110 MET A CA 1
ATOM 837 C C . MET A 1 110 ? 4.402 -1.067 -20.199 1.00 95.94 110 MET A C 1
ATOM 839 O O . MET A 1 110 ? 3.758 -1.097 -19.152 1.00 95.94 110 MET A O 1
ATOM 843 N N . ILE A 1 111 ? 5.718 -1.275 -20.256 1.00 96.94 111 ILE A N 1
ATOM 844 C CA . ILE A 1 111 ? 6.571 -1.457 -19.079 1.00 96.94 111 ILE A CA 1
ATOM 845 C C . ILE A 1 111 ? 7.315 -0.151 -18.816 1.00 96.94 111 ILE A C 1
ATOM 847 O O . ILE A 1 111 ? 7.984 0.386 -19.700 1.00 96.94 111 ILE A O 1
ATOM 851 N N . TYR A 1 112 ? 7.211 0.333 -17.587 1.00 96.94 112 TYR A N 1
ATOM 852 C CA . TYR A 1 112 ? 7.932 1.487 -17.079 1.00 96.94 112 TYR A CA 1
ATOM 853 C C . TYR A 1 112 ? 9.091 1.001 -16.226 1.00 96.94 112 TYR A C 1
ATOM 855 O O . TYR A 1 112 ? 8.922 0.127 -15.380 1.00 96.94 112 TYR A O 1
ATOM 863 N N . VAL A 1 113 ? 10.268 1.574 -16.452 1.00 95.81 113 VAL A N 1
ATOM 864 C CA . VAL A 1 113 ? 11.488 1.238 -15.723 1.00 95.81 113 VAL A CA 1
ATOM 865 C C . VAL A 1 113 ? 12.043 2.524 -15.138 1.00 95.81 113 VAL A C 1
ATOM 867 O O . VAL A 1 113 ? 12.251 3.493 -15.869 1.00 95.81 113 VAL A O 1
ATOM 870 N N . PHE A 1 114 ? 12.289 2.532 -13.832 1.00 95.06 114 PHE A N 1
ATOM 871 C CA . PHE A 1 114 ? 12.869 3.677 -13.144 1.00 95.06 114 PHE A CA 1
ATOM 872 C C . PHE A 1 114 ? 14.087 3.257 -12.321 1.00 95.06 114 PHE A C 1
ATOM 874 O O . PHE A 1 114 ? 14.065 2.259 -11.602 1.00 95.06 114 PHE A O 1
ATOM 881 N N . GLY A 1 115 ? 15.160 4.037 -12.439 1.00 89.31 115 GLY A N 1
ATOM 882 C CA . GLY A 1 115 ? 16.419 3.846 -11.722 1.00 89.31 115 GLY A CA 1
ATOM 883 C C . GLY A 1 115 ? 16.977 5.170 -11.199 1.00 89.31 115 GLY A C 1
ATOM 884 O O . GLY A 1 115 ? 16.296 6.193 -11.187 1.00 89.31 115 GLY A O 1
ATOM 885 N N . GLY A 1 116 ? 18.238 5.165 -10.766 1.00 85.19 116 GLY A N 1
ATOM 886 C CA . GLY A 1 116 ? 18.910 6.357 -10.221 1.00 85.19 116 GLY A CA 1
ATOM 887 C C . GLY A 1 116 ? 18.749 6.553 -8.706 1.00 85.19 116 GLY A C 1
ATOM 888 O O . GLY A 1 116 ? 19.251 7.535 -8.157 1.00 85.19 116 GLY A O 1
ATOM 889 N N . ARG A 1 117 ? 18.081 5.613 -8.031 1.00 90.06 117 ARG A N 1
ATOM 890 C CA . ARG A 1 117 ? 18.025 5.442 -6.572 1.00 90.06 117 ARG A CA 1
ATOM 891 C C . ARG A 1 117 ? 17.797 3.961 -6.257 1.00 90.06 117 ARG A C 1
ATOM 893 O O . ARG A 1 117 ? 17.150 3.271 -7.040 1.00 90.06 117 ARG A O 1
ATOM 900 N N . ALA A 1 118 ? 18.318 3.489 -5.134 1.00 90.31 118 ALA A N 1
ATOM 901 C CA . ALA A 1 118 ? 18.267 2.086 -4.722 1.00 90.31 118 ALA A CA 1
ATOM 902 C C . ALA A 1 118 ? 17.155 1.868 -3.681 1.00 90.31 118 ALA A C 1
ATOM 904 O O . ALA A 1 118 ? 16.862 2.769 -2.898 1.00 90.31 118 ALA A O 1
ATOM 905 N N . GLY A 1 119 ? 16.515 0.701 -3.661 1.00 90.25 119 GLY A N 1
ATOM 906 C CA . GLY A 1 119 ? 15.573 0.270 -2.626 1.00 90.25 119 GLY A CA 1
ATOM 907 C C . GLY A 1 119 ? 14.359 1.180 -2.449 1.00 90.25 119 GLY A C 1
ATOM 908 O O . GLY A 1 119 ? 13.791 1.230 -1.359 1.00 90.25 119 GLY A O 1
ATOM 909 N N . HIS A 1 120 ? 14.027 1.946 -3.488 1.00 95.25 120 HIS A N 1
ATOM 910 C CA . HIS A 1 120 ? 12.889 2.853 -3.543 1.00 95.25 120 HIS A CA 1
ATOM 911 C C . HIS A 1 120 ? 11.627 2.098 -3.946 1.00 95.25 120 HIS A C 1
ATOM 913 O O . HIS A 1 120 ? 11.707 1.029 -4.549 1.00 95.25 120 HIS A O 1
ATOM 919 N N . SER A 1 121 ? 10.469 2.692 -3.682 1.00 96.62 121 SER A N 1
ATOM 920 C CA . SER A 1 121 ? 9.191 2.177 -4.162 1.00 96.62 121 SER A CA 1
ATOM 921 C C . SER A 1 121 ? 8.748 2.950 -5.396 1.00 96.62 121 SER A C 1
ATOM 923 O O . SER A 1 121 ? 8.929 4.167 -5.483 1.00 96.62 121 SER A O 1
ATOM 925 N N . MET A 1 122 ? 8.142 2.236 -6.336 1.00 97.69 122 MET A N 1
ATOM 926 C CA . MET A 1 122 ? 7.400 2.795 -7.456 1.00 97.69 122 MET A CA 1
ATOM 927 C C . MET A 1 122 ? 6.098 2.011 -7.561 1.00 97.69 122 MET A C 1
ATOM 929 O O . MET A 1 122 ? 6.131 0.798 -7.411 1.00 97.69 122 MET A O 1
ATOM 933 N N . VAL A 1 123 ? 4.975 2.691 -7.777 1.00 98.50 123 VAL A N 1
ATOM 934 C CA . VAL A 1 123 ? 3.684 2.056 -8.075 1.00 98.50 123 VAL A CA 1
ATOM 935 C C . VAL A 1 123 ? 2.988 2.809 -9.204 1.00 98.50 123 VAL A C 1
ATOM 937 O O . VAL A 1 123 ? 3.193 4.015 -9.368 1.00 98.50 123 VAL A O 1
ATOM 940 N N . LEU A 1 124 ? 2.162 2.108 -9.981 1.00 98.38 124 LEU A N 1
ATOM 941 C CA . LEU A 1 124 ? 1.396 2.685 -11.084 1.00 98.38 124 LEU A CA 1
ATOM 942 C C . LEU A 1 124 ? -0.088 2.805 -10.729 1.00 98.38 124 LEU A C 1
ATOM 944 O O . LEU A 1 124 ? -0.792 1.805 -10.600 1.00 98.38 124 LEU A O 1
ATOM 948 N N . ASP A 1 125 ? -0.588 4.036 -10.680 1.00 98.00 125 ASP A N 1
ATOM 949 C CA . ASP A 1 125 ? -2.022 4.290 -10.758 1.00 98.00 125 ASP A CA 1
ATOM 950 C C . ASP A 1 125 ? -2.450 4.226 -12.231 1.00 98.00 125 ASP A C 1
ATOM 952 O O . ASP A 1 125 ? -2.224 5.148 -13.021 1.00 98.00 125 ASP A O 1
ATOM 956 N N . THR A 1 126 ? -3.051 3.101 -12.615 1.00 96.19 126 THR A N 1
ATOM 957 C CA . THR A 1 126 ? -3.467 2.830 -13.998 1.00 96.19 126 THR A CA 1
ATOM 958 C C . THR A 1 126 ? -4.653 3.683 -14.446 1.00 96.19 126 THR A C 1
ATOM 960 O O . THR A 1 126 ? -4.786 3.955 -15.642 1.00 96.19 126 THR A O 1
ATOM 963 N N . LYS A 1 127 ? -5.500 4.160 -13.520 1.00 95.62 127 LYS A N 1
ATOM 964 C CA . LYS A 1 127 ? -6.653 5.014 -13.855 1.00 95.62 127 LYS A CA 1
ATOM 965 C C . LYS A 1 127 ? -6.192 6.409 -14.242 1.00 95.62 127 LYS A C 1
ATOM 967 O O . LYS A 1 127 ? -6.651 6.955 -15.246 1.00 95.62 127 LYS A O 1
ATOM 972 N N . SER A 1 128 ? -5.267 6.968 -13.469 1.00 96.38 128 SER A N 1
ATOM 973 C CA . SER A 1 128 ? -4.717 8.302 -13.714 1.00 96.38 128 SER A CA 1
ATOM 974 C C . SER A 1 128 ? -3.465 8.303 -14.596 1.00 96.38 128 SER A C 1
ATOM 976 O O . SER A 1 128 ? -2.999 9.377 -14.964 1.00 96.38 128 SER A O 1
ATOM 978 N N . GLN A 1 129 ? -2.921 7.131 -14.948 1.00 97.50 129 GLN A N 1
ATOM 979 C CA . GLN A 1 129 ? -1.645 6.979 -15.664 1.00 97.50 129 GLN A CA 1
ATOM 980 C C . GLN A 1 129 ? -0.522 7.777 -14.998 1.00 97.50 129 GLN A C 1
ATOM 982 O O . GLN A 1 129 ? 0.203 8.543 -15.641 1.00 97.50 129 GLN A O 1
ATOM 987 N N . THR A 1 130 ? -0.400 7.598 -13.686 1.00 98.56 130 THR A N 1
ATOM 988 C CA . THR A 1 130 ? 0.592 8.297 -12.875 1.00 98.56 130 THR A CA 1
ATOM 989 C C . THR A 1 130 ? 1.460 7.294 -12.132 1.00 98.56 130 THR A C 1
ATOM 991 O O . THR A 1 130 ? 0.952 6.414 -11.440 1.00 98.56 130 THR A O 1
ATOM 994 N N . LEU A 1 131 ? 2.778 7.432 -12.275 1.00 98.62 131 LEU A N 1
ATOM 995 C CA . LEU A 1 131 ? 3.743 6.708 -11.453 1.00 98.62 131 LEU A CA 1
ATOM 996 C C . LEU A 1 131 ? 3.976 7.489 -10.163 1.00 98.62 131 LEU A C 1
ATOM 998 O O . LEU A 1 131 ? 4.303 8.676 -10.211 1.00 98.62 131 LEU A O 1
ATOM 1002 N N . LEU A 1 132 ? 3.842 6.821 -9.024 1.00 98.62 132 LEU A N 1
ATOM 1003 C CA . LEU A 1 132 ? 4.187 7.365 -7.715 1.00 98.62 132 LEU A CA 1
ATOM 1004 C C . LEU A 1 132 ? 5.511 6.744 -7.277 1.00 98.62 132 LEU A C 1
ATOM 1006 O O . LEU A 1 132 ? 5.604 5.527 -7.136 1.00 98.62 132 LEU A O 1
ATOM 1010 N N . ILE A 1 133 ? 6.537 7.577 -7.100 1.00 98.06 133 ILE A N 1
ATOM 1011 C CA . ILE A 1 133 ? 7.924 7.162 -6.843 1.00 98.06 133 ILE A CA 1
ATOM 1012 C C . ILE A 1 133 ? 8.382 7.797 -5.538 1.00 98.06 133 ILE A C 1
ATOM 1014 O O . ILE A 1 133 ? 8.312 9.020 -5.399 1.00 98.06 133 ILE A O 1
ATOM 1018 N N . PHE A 1 134 ? 8.853 6.996 -4.583 1.00 97.56 134 PHE A N 1
ATOM 1019 C CA . PHE A 1 134 ? 9.160 7.504 -3.248 1.00 97.56 134 PHE A CA 1
ATOM 1020 C C . PHE A 1 134 ? 10.184 6.677 -2.474 1.00 97.56 134 PHE A C 1
ATOM 1022 O O . PHE A 1 134 ? 10.341 5.468 -2.676 1.00 97.56 134 PHE A O 1
ATOM 1029 N N . GLY A 1 135 ? 10.865 7.368 -1.559 1.00 95.50 135 GLY A N 1
ATOM 1030 C CA . GLY A 1 135 ? 11.851 6.811 -0.640 1.00 95.50 135 GLY A CA 1
ATOM 1031 C C . GLY A 1 135 ? 13.052 6.155 -1.324 1.00 95.50 135 GLY A C 1
ATOM 1032 O O . GLY A 1 135 ? 13.469 6.545 -2.424 1.00 95.50 135 GLY A O 1
ATOM 1033 N N . GLY A 1 136 ? 13.619 5.159 -0.642 1.00 93.00 136 GLY A N 1
ATOM 1034 C CA . GLY A 1 136 ? 14.849 4.482 -1.036 1.00 93.00 136 GLY A CA 1
ATOM 1035 C C . GLY A 1 136 ? 16.102 5.235 -0.607 1.00 93.00 136 GLY A C 1
ATOM 1036 O O . GLY A 1 136 ? 16.088 6.057 0.304 1.00 93.00 136 GLY A O 1
ATOM 1037 N N . GLN A 1 137 ? 17.211 4.948 -1.272 1.00 90.56 137 GLN A N 1
ATOM 1038 C CA . GLN A 1 137 ? 18.522 5.502 -0.985 1.00 90.56 137 GLN A CA 1
ATOM 1039 C C . GLN A 1 137 ? 19.096 6.174 -2.228 1.00 90.56 137 GLN A C 1
ATOM 1041 O O . GLN A 1 137 ? 19.053 5.639 -3.341 1.00 90.56 137 GLN A O 1
ATOM 1046 N N . ARG A 1 138 ? 19.703 7.339 -2.019 1.00 89.69 138 ARG A N 1
ATOM 1047 C CA . ARG A 1 138 ? 20.566 7.991 -3.000 1.00 89.69 138 ARG A CA 1
ATOM 1048 C C . ARG A 1 138 ? 21.838 8.439 -2.299 1.00 89.69 138 ARG A C 1
ATOM 1050 O O . ARG A 1 138 ? 21.765 9.058 -1.239 1.00 89.69 138 ARG A O 1
ATOM 1057 N N . GLU A 1 139 ? 22.986 8.130 -2.898 1.00 84.69 139 GLU A N 1
ATOM 1058 C CA . GLU A 1 139 ? 24.292 8.278 -2.237 1.00 84.69 139 GLU A CA 1
ATOM 1059 C C . GLU A 1 139 ? 24.282 7.501 -0.904 1.00 84.69 139 GLU A C 1
ATOM 1061 O O . GLU A 1 139 ? 23.891 6.337 -0.894 1.00 84.69 139 GLU A O 1
ATOM 1066 N N . ASP A 1 140 ? 24.648 8.124 0.216 1.00 80.75 140 ASP A N 1
ATOM 1067 C CA . ASP A 1 140 ? 24.596 7.525 1.562 1.00 80.75 140 ASP A CA 1
ATOM 1068 C C . ASP A 1 140 ? 23.415 8.065 2.399 1.00 80.75 140 ASP A C 1
ATOM 1070 O O . ASP A 1 140 ? 23.462 8.131 3.627 1.00 80.75 140 ASP A O 1
ATOM 1074 N N . ARG A 1 141 ? 22.341 8.524 1.738 1.00 87.62 141 ARG A N 1
ATOM 1075 C CA . ARG A 1 141 ? 21.146 9.052 2.411 1.00 87.62 141 ARG A CA 1
ATOM 1076 C C . ARG A 1 141 ? 19.905 8.247 2.074 1.00 87.62 141 ARG A C 1
ATOM 1078 O O . ARG A 1 141 ? 19.573 8.071 0.901 1.00 87.62 141 ARG A O 1
ATOM 1085 N N . TYR A 1 142 ? 19.196 7.830 3.118 1.00 92.00 142 TYR A N 1
ATOM 1086 C CA . TYR A 1 142 ? 17.831 7.330 2.997 1.00 92.00 142 TYR A CA 1
ATOM 1087 C C . TYR A 1 142 ? 16.899 8.518 2.786 1.00 92.00 142 TYR A C 1
ATOM 1089 O O . TYR A 1 142 ? 17.066 9.574 3.402 1.00 92.00 142 TYR A O 1
ATOM 1097 N N . LEU A 1 143 ? 15.960 8.354 1.867 1.00 94.38 143 LEU A N 1
ATOM 1098 C CA . LEU A 1 143 ? 15.060 9.393 1.409 1.00 94.38 143 LEU A CA 1
ATOM 1099 C C . LEU A 1 143 ? 13.670 9.173 1.996 1.00 94.38 143 LEU A C 1
ATOM 1101 O O . LEU A 1 143 ? 13.220 8.041 2.169 1.00 94.38 143 LEU A O 1
ATOM 1105 N N . SER A 1 144 ? 12.983 10.280 2.241 1.00 95.69 144 SER A N 1
ATOM 1106 C CA . SER A 1 144 ? 11.548 10.327 2.507 1.00 95.69 144 SER A CA 1
ATOM 1107 C C . SER A 1 144 ? 10.856 11.301 1.550 1.00 95.69 144 SER A C 1
ATOM 1109 O O . SER A 1 144 ? 9.946 12.032 1.921 1.00 95.69 144 SER A O 1
ATOM 1111 N N . ASP A 1 145 ? 11.316 11.361 0.303 1.00 97.50 145 ASP A N 1
ATOM 1112 C CA . ASP A 1 145 ? 10.695 12.151 -0.758 1.00 97.50 145 ASP A CA 1
ATOM 1113 C C . ASP A 1 145 ? 9.620 11.336 -1.495 1.00 97.50 145 ASP A C 1
ATOM 1115 O O . ASP A 1 145 ? 9.617 10.104 -1.466 1.00 97.50 145 ASP A O 1
ATOM 1119 N N . MET A 1 146 ? 8.699 12.020 -2.169 1.00 98.44 146 MET A N 1
ATOM 1120 C CA . MET A 1 146 ? 7.685 11.386 -3.006 1.00 98.44 146 MET A CA 1
ATOM 1121 C C . MET A 1 146 ? 7.298 12.285 -4.175 1.00 98.44 146 MET A C 1
ATOM 1123 O O . MET A 1 146 ? 7.003 13.470 -4.005 1.00 98.44 146 MET A O 1
ATOM 1127 N N . PHE A 1 147 ? 7.254 11.683 -5.359 1.00 98.56 147 PHE A N 1
ATOM 1128 C CA . PHE A 1 147 ? 6.947 12.344 -6.618 1.00 98.56 147 PHE A CA 1
ATOM 1129 C C . PHE A 1 147 ? 5.839 11.612 -7.362 1.00 98.56 147 PHE A C 1
ATOM 1131 O O . PHE A 1 147 ? 5.760 10.384 -7.335 1.00 98.56 147 PHE A O 1
ATOM 1138 N N . ALA A 1 148 ? 5.042 12.387 -8.086 1.00 98.69 148 ALA A N 1
ATOM 1139 C CA . ALA A 1 148 ? 4.068 11.908 -9.047 1.00 98.69 148 ALA A CA 1
ATOM 1140 C C . ALA A 1 148 ? 4.532 12.252 -10.461 1.00 98.69 148 ALA A C 1
ATOM 1142 O O . ALA A 1 148 ? 4.776 13.416 -10.776 1.00 98.69 148 ALA A O 1
ATOM 1143 N N . PHE A 1 149 ? 4.656 11.247 -11.321 1.00 98.69 149 PHE A N 1
ATOM 1144 C CA . PHE A 1 149 ? 4.970 11.424 -12.732 1.00 98.69 149 PHE A CA 1
ATOM 1145 C C . PHE A 1 149 ? 3.760 11.055 -13.583 1.00 98.69 149 PHE A C 1
ATOM 1147 O O . PHE A 1 149 ? 3.436 9.877 -13.746 1.00 98.69 149 PHE A O 1
ATOM 1154 N N . HIS A 1 150 ? 3.091 12.069 -14.126 1.00 98.44 150 HIS A N 1
ATOM 1155 C CA . HIS A 1 150 ? 1.950 11.874 -15.010 1.00 98.44 150 HIS A CA 1
ATOM 1156 C C . HIS A 1 150 ? 2.450 11.534 -16.416 1.00 98.44 150 HIS A C 1
ATOM 1158 O O . HIS A 1 150 ? 3.056 12.366 -17.100 1.00 98.44 150 HIS A O 1
ATOM 1164 N N . ILE A 1 151 ? 2.194 10.297 -16.841 1.00 97.81 151 ILE A N 1
ATOM 1165 C CA . ILE A 1 151 ? 2.756 9.711 -18.061 1.00 97.81 151 ILE A CA 1
ATOM 1166 C C . ILE A 1 151 ? 2.303 10.461 -19.328 1.00 97.81 151 ILE A C 1
ATOM 1168 O O . ILE A 1 151 ? 3.164 10.792 -20.142 1.00 97.81 151 ILE A O 1
ATOM 1172 N N . PRO A 1 152 ? 1.008 10.784 -19.534 1.00 97.25 152 PRO A N 1
ATOM 1173 C CA . PRO A 1 152 ? 0.550 11.408 -20.779 1.00 97.25 152 PRO A CA 1
ATOM 1174 C C . PRO A 1 152 ? 1.153 12.787 -21.065 1.00 97.25 152 PRO A C 1
ATOM 1176 O O . PRO A 1 152 ? 1.361 13.132 -22.226 1.00 97.25 152 PRO A O 1
ATOM 1179 N N . THR A 1 153 ? 1.404 13.591 -20.028 1.00 97.75 153 THR A N 1
ATOM 1180 C CA . THR A 1 153 ? 1.955 14.952 -20.181 1.00 97.75 153 THR A CA 1
ATOM 1181 C C . THR A 1 153 ? 3.443 15.030 -19.873 1.00 97.75 153 THR A C 1
ATOM 1183 O O . THR A 1 153 ? 4.029 16.097 -20.042 1.00 97.75 153 THR A O 1
ATOM 1186 N N . SER A 1 154 ? 4.057 13.934 -19.419 1.00 97.38 154 SER A N 1
ATOM 1187 C CA . SER A 1 154 ? 5.450 13.887 -18.965 1.00 97.38 154 SER A CA 1
ATOM 1188 C C . SER A 1 154 ? 5.770 14.937 -17.894 1.00 97.38 154 SER A C 1
ATOM 1190 O O . SER A 1 154 ? 6.844 15.540 -17.900 1.00 97.38 154 SER A O 1
ATOM 1192 N N . THR A 1 155 ? 4.829 15.189 -16.983 1.00 97.94 155 THR A N 1
ATOM 1193 C CA . THR A 1 155 ? 4.986 16.191 -15.919 1.00 97.94 155 THR A CA 1
ATOM 1194 C C . THR A 1 155 ? 5.293 15.526 -14.588 1.00 97.94 155 THR A C 1
ATOM 1196 O O . THR A 1 155 ? 4.625 14.567 -14.204 1.00 97.94 155 THR A O 1
ATOM 1199 N N . VAL A 1 156 ? 6.276 16.074 -13.873 1.00 98.38 156 VAL A N 1
ATOM 1200 C CA . VAL A 1 156 ? 6.635 15.666 -12.511 1.00 98.38 156 VAL A CA 1
ATOM 1201 C C . VAL A 1 156 ? 6.046 16.666 -11.521 1.00 98.38 156 VAL A C 1
ATOM 1203 O O . VAL A 1 156 ? 6.269 17.869 -11.661 1.00 98.38 156 VAL A O 1
ATOM 1206 N N . THR A 1 157 ? 5.365 16.159 -10.500 1.00 98.56 157 THR A N 1
ATOM 1207 C CA . THR A 1 157 ? 4.904 16.922 -9.338 1.00 98.56 157 THR A CA 1
ATOM 1208 C C . THR A 1 157 ? 5.595 16.384 -8.091 1.00 98.56 157 THR A C 1
ATOM 1210 O O . THR A 1 157 ? 5.559 15.184 -7.824 1.00 98.56 157 THR A O 1
ATOM 1213 N N . GLU A 1 158 ? 6.237 17.259 -7.320 1.00 98.56 158 GLU A N 1
ATOM 1214 C CA . GLU A 1 158 ? 6.729 16.910 -5.986 1.00 98.56 158 GLU A CA 1
ATOM 1215 C C . GLU A 1 158 ? 5.548 16.907 -5.011 1.00 98.56 158 GLU A C 1
ATOM 1217 O O . GLU A 1 158 ? 4.892 17.933 -4.836 1.00 98.56 158 GLU A O 1
ATOM 1222 N N . LEU A 1 159 ? 5.267 15.754 -4.400 1.00 98.56 159 LEU A N 1
ATOM 1223 C CA . LEU A 1 159 ? 4.228 15.627 -3.376 1.00 98.56 159 LEU A CA 1
ATOM 1224 C C . LEU A 1 159 ? 4.808 15.916 -1.991 1.00 98.56 159 LEU A C 1
ATOM 1226 O O . LEU A 1 159 ? 4.219 16.651 -1.203 1.00 98.56 159 LEU A O 1
ATOM 1230 N N . TYR A 1 160 ? 5.992 15.367 -1.716 1.00 98.38 160 TYR A N 1
ATOM 1231 C CA . TYR A 1 160 ? 6.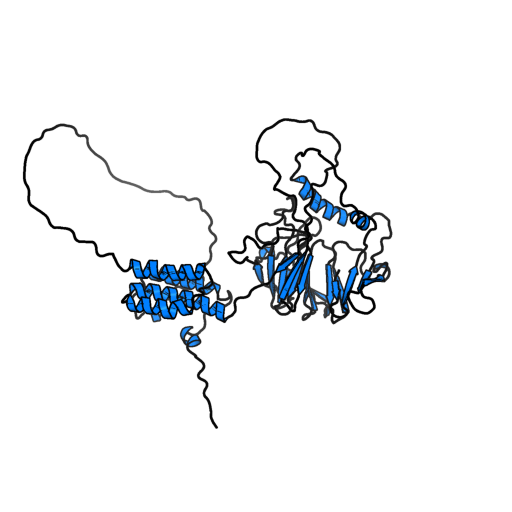714 15.595 -0.472 1.00 98.38 160 TYR A CA 1
ATOM 1232 C C . TYR A 1 160 ? 8.216 15.677 -0.738 1.00 98.38 160 TYR A C 1
ATOM 1234 O O . TYR A 1 160 ? 8.795 14.766 -1.326 1.00 98.38 160 TYR A O 1
ATOM 1242 N N . SER A 1 161 ? 8.866 16.713 -0.210 1.00 97.25 161 SER A N 1
ATOM 1243 C CA . SER A 1 161 ? 10.325 16.719 -0.016 1.00 97.25 161 SER A CA 1
ATOM 1244 C C . SER A 1 161 ? 10.747 15.897 1.207 1.00 97.25 161 SER A C 1
ATOM 1246 O O . SER A 1 161 ? 11.885 15.436 1.277 1.00 97.25 161 SER A O 1
ATOM 1248 N N . ASN A 1 162 ? 9.837 15.730 2.174 1.00 96.44 162 ASN A N 1
ATOM 1249 C CA . ASN A 1 162 ? 9.997 14.899 3.365 1.00 96.44 162 ASN A CA 1
ATOM 1250 C C . ASN A 1 162 ? 8.613 14.480 3.902 1.00 96.44 162 ASN A C 1
ATOM 1252 O O . ASN A 1 162 ? 7.973 15.236 4.636 1.00 96.44 162 ASN A O 1
ATOM 1256 N N . PHE A 1 163 ? 8.138 13.288 3.545 1.00 96.50 163 PHE A N 1
ATOM 1257 C CA . PHE A 1 163 ? 6.860 12.758 4.016 1.00 96.50 163 PHE A CA 1
ATOM 1258 C C . PHE A 1 163 ? 6.883 12.380 5.502 1.00 96.50 163 PHE A C 1
ATOM 1260 O O . PHE A 1 163 ? 5.831 12.403 6.134 1.00 96.50 163 PHE A O 1
ATOM 1267 N N . SER A 1 164 ? 8.051 12.120 6.101 1.00 94.38 164 SER A N 1
ATOM 1268 C CA . SER A 1 164 ? 8.176 11.847 7.544 1.00 94.38 164 SER A CA 1
ATOM 1269 C C . SER A 1 164 ? 7.760 13.071 8.365 1.00 94.38 164 SER A C 1
ATOM 1271 O O . SER A 1 164 ? 7.029 12.964 9.346 1.00 94.38 164 SER A O 1
ATOM 1273 N N . ALA A 1 165 ? 8.126 14.272 7.901 1.00 95.25 165 ALA A N 1
ATOM 1274 C CA . ALA A 1 165 ? 7.681 15.532 8.504 1.00 95.25 165 ALA A CA 1
ATOM 1275 C C . ALA A 1 165 ? 6.164 15.774 8.362 1.00 95.25 165 ALA A C 1
ATOM 1277 O O . ALA A 1 165 ? 5.598 16.564 9.115 1.00 95.25 165 ALA A O 1
ATOM 1278 N N . ALA A 1 166 ? 5.506 15.087 7.425 1.00 93.56 166 ALA A N 1
ATOM 1279 C CA . ALA A 1 166 ? 4.059 15.110 7.220 1.00 93.56 166 ALA A CA 1
ATOM 1280 C C . ALA A 1 166 ? 3.333 13.941 7.922 1.00 93.56 166 ALA A C 1
ATOM 1282 O O . ALA A 1 166 ? 2.181 13.652 7.601 1.00 93.56 166 ALA A O 1
ATOM 1283 N N . GLY A 1 167 ? 3.996 13.261 8.866 1.00 92.06 167 GLY A N 1
ATOM 1284 C CA . GLY A 1 167 ? 3.427 12.141 9.620 1.00 92.06 167 GLY A CA 1
ATOM 1285 C C . GLY A 1 167 ? 3.509 10.784 8.915 1.00 92.06 167 GLY A C 1
ATOM 1286 O O . GLY A 1 167 ? 2.843 9.848 9.348 1.00 92.06 167 GLY A O 1
ATOM 1287 N N . GLY A 1 168 ? 4.287 10.678 7.834 1.00 93.38 168 GLY A N 1
ATOM 1288 C CA . GLY A 1 168 ? 4.611 9.420 7.160 1.00 93.38 168 GLY A CA 1
ATOM 1289 C C . GLY A 1 168 ? 5.759 8.637 7.816 1.00 93.38 168 GLY A C 1
ATOM 1290 O O . GLY A 1 168 ? 6.269 9.051 8.859 1.00 93.38 168 GLY A O 1
ATOM 1291 N N . PRO A 1 169 ? 6.176 7.510 7.205 1.00 92.50 169 PRO A N 1
ATOM 1292 C CA . PRO A 1 169 ? 7.273 6.684 7.708 1.00 92.50 169 PRO A CA 1
ATOM 1293 C C . PRO A 1 169 ? 8.606 7.427 7.760 1.00 92.50 169 PRO A C 1
ATOM 1295 O O . PRO A 1 169 ? 8.823 8.392 7.023 1.00 92.50 169 PRO A O 1
ATOM 1298 N N . ASP A 1 170 ? 9.527 6.940 8.588 1.00 91.50 170 ASP A N 1
ATOM 1299 C CA . ASP A 1 170 ? 10.918 7.386 8.558 1.00 91.50 170 ASP A CA 1
ATOM 1300 C C . ASP A 1 170 ? 11.613 6.957 7.249 1.00 91.50 170 ASP A C 1
ATOM 1302 O O . ASP A 1 170 ? 11.185 5.996 6.597 1.00 91.50 170 ASP A O 1
ATOM 1306 N N . PRO A 1 171 ? 12.681 7.662 6.823 1.00 92.00 171 PRO A N 1
ATOM 1307 C CA . PRO A 1 171 ? 13.425 7.309 5.622 1.00 92.00 171 PRO A CA 1
ATOM 1308 C C . PRO A 1 171 ? 13.905 5.856 5.646 1.00 92.00 171 PRO A C 1
ATOM 1310 O O . PRO A 1 171 ? 14.593 5.422 6.575 1.00 92.00 171 PRO A O 1
ATOM 1313 N N . CYS A 1 172 ? 13.574 5.121 4.586 1.00 90.00 172 CYS A N 1
ATOM 1314 C CA . CYS A 1 172 ? 13.703 3.674 4.561 1.00 90.00 172 CYS A CA 1
ATOM 1315 C C . CYS A 1 172 ? 14.358 3.164 3.270 1.00 90.00 172 CYS A C 1
ATOM 1317 O O . CYS A 1 172 ? 14.059 3.633 2.168 1.00 90.00 172 CYS A O 1
ATOM 1319 N N . PHE A 1 173 ? 15.241 2.174 3.411 1.00 89.75 173 PHE A N 1
ATOM 1320 C CA . PHE A 1 173 ? 15.897 1.467 2.316 1.00 89.75 173 PHE A CA 1
ATOM 1321 C C . PHE A 1 173 ? 15.338 0.050 2.151 1.00 89.75 173 PHE A C 1
ATOM 1323 O O . PHE A 1 173 ? 15.091 -0.658 3.128 1.00 89.75 173 PHE A O 1
ATOM 1330 N N . THR A 1 174 ? 15.180 -0.383 0.896 1.00 90.44 174 THR A N 1
ATOM 1331 C CA . THR A 1 174 ? 14.535 -1.648 0.484 1.00 90.44 174 THR A CA 1
ATOM 1332 C C . THR A 1 174 ? 13.070 -1.765 0.901 1.00 90.44 174 THR A C 1
ATOM 1334 O O . THR A 1 174 ? 12.551 -2.869 1.068 1.00 90.44 174 THR A O 1
ATOM 1337 N N . GLN A 1 175 ? 12.397 -0.623 1.048 1.00 92.00 175 GLN A N 1
ATOM 1338 C CA . GLN A 1 175 ? 10.951 -0.606 1.206 1.00 92.00 175 GLN A CA 1
ATOM 1339 C C . GLN A 1 175 ? 10.280 -1.161 -0.052 1.00 92.00 175 GLN A C 1
ATOM 1341 O O . GLN A 1 175 ? 10.776 -1.001 -1.172 1.00 92.00 175 GLN A O 1
ATOM 1346 N N . ARG A 1 176 ? 9.128 -1.796 0.134 1.00 94.56 176 ARG A N 1
ATOM 1347 C CA . ARG A 1 176 ? 8.256 -2.201 -0.963 1.00 94.56 176 ARG A CA 1
ATOM 1348 C C . ARG A 1 176 ? 6.892 -1.570 -0.810 1.00 94.56 176 ARG A C 1
ATOM 1350 O O . ARG A 1 176 ? 6.465 -1.238 0.292 1.00 94.56 176 ARG A O 1
ATOM 1357 N N . ALA A 1 177 ? 6.207 -1.404 -1.930 1.00 97.00 177 ALA A N 1
ATOM 1358 C CA . ALA A 1 177 ? 4.855 -0.897 -1.934 1.00 97.00 177 ALA A CA 1
ATOM 1359 C C . ALA A 1 177 ? 4.012 -1.593 -2.992 1.00 97.00 177 ALA A C 1
ATOM 1361 O O . ALA A 1 177 ? 4.524 -2.045 -4.013 1.00 97.00 177 ALA A O 1
ATOM 1362 N N . VAL A 1 178 ? 2.715 -1.651 -2.728 1.00 97.62 178 VAL A N 1
ATOM 1363 C CA . VAL A 1 178 ? 1.685 -2.079 -3.675 1.00 97.62 178 VAL A CA 1
ATOM 1364 C C . VAL A 1 178 ? 0.511 -1.113 -3.596 1.00 97.62 178 VAL A C 1
ATOM 1366 O O . VAL A 1 178 ? 0.357 -0.412 -2.598 1.00 97.62 178 VAL A O 1
ATOM 1369 N N . ILE A 1 179 ? -0.305 -1.058 -4.643 1.00 97.69 179 ILE A N 1
ATOM 1370 C CA . ILE A 1 179 ? -1.381 -0.077 -4.785 1.00 97.69 179 ILE A CA 1
ATOM 1371 C C . ILE A 1 179 ? -2.730 -0.762 -5.007 1.00 97.69 179 ILE A C 1
ATOM 1373 O O . ILE A 1 179 ? -2.857 -1.647 -5.854 1.00 97.69 179 ILE A O 1
ATOM 1377 N N . ASP A 1 180 ? -3.745 -0.305 -4.278 1.00 96.69 180 ASP A N 1
ATOM 1378 C CA . ASP A 1 180 ? -5.149 -0.492 -4.623 1.00 96.69 180 ASP A CA 1
ATOM 1379 C C . ASP A 1 180 ? -5.660 0.769 -5.332 1.00 96.69 180 ASP A C 1
ATOM 1381 O O . ASP A 1 180 ? -5.954 1.798 -4.722 1.00 96.69 180 ASP A O 1
ATOM 1385 N N . VAL A 1 181 ? -5.768 0.682 -6.657 1.00 95.38 181 VAL A N 1
ATOM 1386 C CA . VAL A 1 181 ? -6.209 1.787 -7.521 1.00 95.38 181 VAL A CA 1
ATOM 1387 C C . VAL A 1 181 ? -7.719 2.067 -7.375 1.00 95.38 181 VAL A C 1
ATOM 1389 O O . VAL A 1 181 ? -8.219 3.099 -7.829 1.00 95.38 181 VAL A O 1
ATOM 1392 N N . ASP A 1 182 ? -8.493 1.166 -6.763 1.00 94.75 182 ASP A N 1
ATOM 1393 C CA . ASP A 1 182 ? -9.920 1.391 -6.504 1.00 94.75 182 ASP A CA 1
ATOM 1394 C C . ASP A 1 182 ? -10.164 2.236 -5.269 1.00 94.75 182 ASP A C 1
ATOM 1396 O O . ASP A 1 182 ? -11.030 3.107 -5.301 1.00 94.75 182 ASP A O 1
ATOM 1400 N N . THR A 1 183 ? -9.386 2.007 -4.216 1.00 93.75 183 THR A N 1
ATOM 1401 C CA . THR A 1 183 ? -9.466 2.783 -2.975 1.00 93.75 183 THR A CA 1
ATOM 1402 C C . THR A 1 183 ? -8.493 3.959 -2.946 1.00 93.75 183 THR A C 1
ATOM 1404 O O . THR A 1 183 ? -8.564 4.764 -2.020 1.00 93.75 183 THR A O 1
ATOM 1407 N N . GLN A 1 184 ? -7.614 4.070 -3.953 1.00 96.31 184 GLN A N 1
ATOM 1408 C CA . GLN A 1 184 ? -6.532 5.057 -4.032 1.00 96.31 184 GLN A CA 1
ATOM 1409 C C . GLN A 1 184 ? -5.635 5.000 -2.792 1.00 96.31 184 GLN A C 1
ATOM 1411 O O . GLN A 1 184 ? -5.356 5.993 -2.112 1.00 96.31 184 GLN A O 1
ATOM 1416 N N . GLU A 1 185 ? -5.200 3.781 -2.485 1.00 96.44 185 GLU A N 1
ATOM 1417 C CA . GLU A 1 185 ? -4.356 3.484 -1.340 1.00 96.44 185 GLU A CA 1
ATOM 1418 C C . GLU A 1 185 ? -3.087 2.778 -1.775 1.00 96.44 185 GLU A C 1
ATOM 1420 O O . GLU A 1 185 ? -3.106 1.848 -2.577 1.00 96.44 185 GLU A O 1
ATOM 1425 N N . ILE A 1 186 ? -1.977 3.192 -1.186 1.00 98.00 186 ILE A N 1
ATOM 1426 C CA . ILE A 1 186 ? -0.699 2.510 -1.299 1.00 98.00 186 ILE A CA 1
ATOM 1427 C C . ILE A 1 186 ? -0.429 1.846 0.043 1.00 98.00 186 ILE A C 1
ATOM 1429 O O . ILE A 1 186 ? -0.534 2.493 1.086 1.00 98.00 186 ILE A O 1
ATOM 1433 N N . TYR A 1 187 ? -0.069 0.568 0.010 1.00 96.56 187 TYR A N 1
ATOM 1434 C CA . TYR A 1 187 ? 0.375 -0.202 1.166 1.00 96.56 187 TYR A CA 1
ATOM 1435 C C . TYR A 1 187 ? 1.893 -0.304 1.119 1.00 96.56 187 TYR A C 1
ATOM 1437 O O . TYR A 1 187 ? 2.445 -0.822 0.149 1.00 96.56 187 TYR A O 1
ATOM 1445 N N . ILE A 1 188 ? 2.560 0.219 2.143 1.00 95.50 188 ILE A N 1
ATOM 1446 C CA . ILE A 1 188 ? 4.014 0.315 2.231 1.00 95.50 188 ILE A CA 1
ATOM 1447 C C . ILE A 1 188 ? 4.504 -0.659 3.296 1.00 95.50 188 ILE A C 1
ATOM 1449 O O . ILE A 1 188 ? 3.972 -0.704 4.406 1.00 95.50 188 ILE A O 1
ATOM 1453 N N . PHE A 1 189 ? 5.549 -1.399 2.947 1.00 93.12 189 PHE A N 1
ATOM 1454 C CA . PHE A 1 189 ? 6.222 -2.378 3.780 1.00 93.12 189 PHE A CA 1
ATOM 1455 C C . PHE A 1 189 ? 7.671 -1.937 3.948 1.00 93.12 189 PHE A C 1
ATOM 1457 O O . PHE A 1 189 ? 8.455 -1.945 2.995 1.00 93.12 189 PHE A O 1
ATOM 1464 N N . GLY A 1 190 ? 7.991 -1.466 5.151 1.00 86.81 190 GLY A N 1
ATOM 1465 C CA . GLY A 1 190 ? 9.308 -0.947 5.485 1.00 86.81 190 GLY A CA 1
ATOM 1466 C C . GLY A 1 190 ? 10.393 -2.023 5.476 1.00 86.81 190 GLY A C 1
ATOM 1467 O O . GLY A 1 190 ? 10.130 -3.221 5.527 1.00 86.81 190 GLY A O 1
ATOM 1468 N N . GLY A 1 191 ? 11.629 -1.557 5.400 1.00 88.31 191 GLY A N 1
ATOM 1469 C CA . GLY A 1 191 ? 12.862 -2.326 5.463 1.00 88.31 191 GLY A CA 1
ATOM 1470 C C . GLY A 1 191 ? 13.825 -1.693 6.466 1.00 88.31 191 GLY A C 1
ATOM 1471 O O . GLY A 1 191 ? 13.498 -1.537 7.638 1.00 88.31 191 GLY A O 1
ATOM 1472 N N . LEU A 1 192 ? 15.019 -1.320 6.009 1.00 88.31 192 LEU A N 1
ATOM 1473 C CA . LEU A 1 192 ? 16.064 -0.772 6.875 1.00 88.31 192 LEU A CA 1
ATOM 1474 C C . LEU A 1 192 ? 15.868 0.728 7.099 1.00 88.31 192 LEU A C 1
ATOM 1476 O O . LEU A 1 192 ? 15.758 1.483 6.132 1.00 88.31 192 LEU A O 1
ATOM 1480 N N . THR A 1 193 ? 15.907 1.171 8.353 1.00 88.31 193 THR A N 1
ATOM 1481 C CA . THR A 1 193 ? 15.908 2.595 8.720 1.00 88.31 193 THR A CA 1
ATOM 1482 C C . THR A 1 193 ? 17.235 2.995 9.360 1.00 88.31 193 THR A C 1
ATOM 1484 O O . THR A 1 193 ? 18.056 2.156 9.742 1.00 88.31 193 THR A O 1
ATOM 1487 N N . ARG A 1 194 ? 17.505 4.302 9.414 1.00 85.12 194 ARG A N 1
ATOM 1488 C CA . ARG A 1 194 ? 18.684 4.874 10.078 1.00 85.12 194 ARG A CA 1
ATOM 1489 C C . ARG A 1 194 ? 18.255 6.067 10.914 1.00 85.12 194 ARG A C 1
ATOM 1491 O O . ARG A 1 194 ? 17.668 7.008 10.395 1.00 85.12 194 ARG A O 1
ATOM 1498 N N . SER A 1 195 ? 18.653 6.083 12.183 1.00 76.62 195 SER A N 1
ATOM 1499 C CA . SER A 1 195 ? 18.411 7.238 13.058 1.00 76.62 195 SER A CA 1
ATOM 1500 C C . SER A 1 195 ? 19.211 8.475 12.632 1.00 76.62 195 SER A C 1
ATOM 1502 O O . SER A 1 195 ? 18.757 9.606 12.797 1.00 76.62 195 SER A O 1
ATOM 1504 N N . LYS A 1 196 ? 20.424 8.274 12.096 1.00 79.25 196 LYS A N 1
ATOM 1505 C CA . LYS A 1 196 ? 21.323 9.312 11.563 1.00 79.25 196 LYS A CA 1
ATOM 1506 C C . LYS A 1 196 ? 22.125 8.743 10.386 1.00 79.25 196 LYS A C 1
ATOM 1508 O O . LYS A 1 196 ? 22.354 7.537 10.373 1.00 79.25 196 LYS A O 1
ATOM 1513 N N . PRO A 1 197 ? 22.631 9.571 9.450 1.00 75.75 197 PRO A N 1
ATOM 1514 C CA . PRO A 1 197 ? 23.373 9.087 8.279 1.00 75.75 197 PRO A CA 1
ATOM 1515 C C . PRO A 1 197 ? 24.534 8.136 8.610 1.00 75.75 197 PRO A C 1
ATOM 1517 O O . PRO A 1 197 ? 24.713 7.137 7.927 1.00 75.75 197 PRO A O 1
ATOM 1520 N N . SER A 1 198 ? 25.261 8.407 9.700 1.00 76.38 198 SER A N 1
ATOM 1521 C CA . SER A 1 198 ? 26.404 7.607 10.162 1.00 76.38 198 SER A CA 1
ATOM 1522 C C . SER A 1 198 ? 26.040 6.447 11.097 1.00 76.38 198 SER A C 1
ATOM 1524 O O . SER A 1 198 ? 26.937 5.754 11.571 1.00 76.38 198 SER A O 1
ATOM 1526 N N . ALA A 1 199 ? 24.766 6.295 11.465 1.00 79.06 199 ALA A N 1
ATOM 1527 C CA . ALA A 1 199 ? 24.325 5.221 12.346 1.00 79.06 199 ALA A CA 1
ATOM 1528 C C . ALA A 1 199 ? 24.188 3.909 11.556 1.00 79.06 199 ALA A C 1
ATOM 1530 O O . ALA A 1 199 ? 23.845 3.950 10.369 1.00 79.06 199 ALA A O 1
ATOM 1531 N N . PRO A 1 200 ? 24.421 2.747 12.194 1.00 80.88 200 PRO A N 1
ATOM 1532 C CA . PRO A 1 200 ? 24.150 1.471 11.554 1.00 80.88 200 PRO A CA 1
ATOM 1533 C C . PRO A 1 200 ? 22.654 1.368 11.209 1.00 80.88 200 PRO A C 1
ATOM 1535 O O . PRO A 1 200 ? 21.816 1.875 11.963 1.00 80.88 200 PRO A O 1
ATOM 1538 N N . PRO A 1 201 ? 22.308 0.741 10.074 1.00 84.12 201 PRO A N 1
ATOM 1539 C CA . PRO A 1 201 ? 20.921 0.499 9.717 1.00 84.12 201 PRO A CA 1
ATOM 1540 C C . PRO A 1 201 ? 20.289 -0.499 10.686 1.00 84.12 201 PRO A C 1
ATOM 1542 O O . PRO A 1 201 ? 20.943 -1.446 11.126 1.00 84.12 201 PRO A O 1
ATOM 1545 N N . VAL A 1 202 ? 19.014 -0.288 10.993 1.00 85.19 202 VAL A N 1
ATOM 1546 C CA . VAL A 1 202 ? 18.235 -1.116 11.917 1.00 85.19 202 VAL A CA 1
ATOM 1547 C C . VAL A 1 202 ? 16.929 -1.560 11.267 1.00 85.19 202 VAL A C 1
ATOM 1549 O O . VAL A 1 202 ? 16.410 -0.891 10.373 1.00 85.19 202 VAL A O 1
ATOM 1552 N N . LEU A 1 203 ? 16.415 -2.704 11.713 1.00 83.12 203 LEU A N 1
ATOM 1553 C CA . LEU A 1 203 ? 15.056 -3.142 11.417 1.00 83.12 203 LEU A CA 1
ATOM 1554 C C . LEU A 1 203 ? 14.130 -2.642 12.522 1.00 83.12 203 LEU A C 1
ATOM 1556 O O . LEU A 1 203 ? 14.369 -2.909 13.699 1.00 83.12 203 LEU A O 1
ATOM 1560 N N . GLU A 1 204 ? 13.075 -1.928 12.148 1.00 73.75 204 GLU A N 1
ATOM 1561 C CA . GLU A 1 204 ? 12.053 -1.503 13.102 1.00 73.75 204 GLU A CA 1
ATOM 1562 C C . GLU A 1 204 ? 11.178 -2.682 13.529 1.00 73.75 204 GLU A C 1
ATOM 1564 O O . GLU A 1 204 ? 10.542 -3.336 12.702 1.00 73.75 204 GLU A O 1
ATOM 1569 N N . SER A 1 205 ? 11.129 -2.937 14.838 1.00 65.00 205 SER A N 1
ATOM 1570 C CA . SER A 1 205 ? 10.341 -4.022 15.426 1.00 65.00 205 SER A CA 1
ATOM 1571 C C . SER A 1 205 ? 8.861 -3.680 15.620 1.00 65.00 205 SER A C 1
ATOM 1573 O O . SER A 1 205 ? 8.036 -4.585 15.670 1.00 65.00 205 SER A O 1
ATOM 1575 N N . GLU A 1 206 ? 8.501 -2.394 15.711 1.00 59.66 206 GLU A N 1
ATOM 1576 C CA . GLU A 1 206 ? 7.180 -1.947 16.191 1.00 59.66 206 GLU A CA 1
ATOM 1577 C C . GLU A 1 206 ? 6.229 -1.421 15.094 1.00 59.66 206 GLU A C 1
ATOM 1579 O O . GLU A 1 206 ? 5.522 -0.436 15.289 1.00 59.66 206 GLU A O 1
ATOM 1584 N N . SER A 1 207 ? 6.141 -2.136 13.967 1.00 60.22 207 SER A N 1
ATOM 1585 C CA . SER A 1 207 ? 5.248 -1.884 12.811 1.00 60.22 207 SER A CA 1
ATOM 1586 C C . SER A 1 207 ? 5.860 -1.045 11.675 1.00 60.22 207 SER A C 1
ATOM 1588 O O . SER A 1 207 ? 5.689 0.176 11.622 1.00 60.22 207 SER A O 1
ATOM 1590 N N . PRO A 1 208 ? 6.498 -1.704 10.687 1.00 69.12 208 PRO A N 1
ATOM 1591 C CA . PRO A 1 208 ? 7.011 -1.051 9.485 1.00 69.12 208 PRO A CA 1
ATOM 1592 C C . PRO A 1 208 ? 5.931 -0.845 8.401 1.00 69.12 208 PRO A C 1
ATOM 1594 O O . PRO A 1 208 ? 6.270 -0.563 7.250 1.00 69.12 208 PRO A O 1
ATOM 1597 N N . TYR A 1 209 ? 4.639 -1.018 8.718 1.00 88.50 209 TYR A N 1
ATOM 1598 C CA . TYR A 1 209 ? 3.562 -1.053 7.723 1.00 88.50 209 TYR A CA 1
ATOM 1599 C C . TYR A 1 209 ? 2.723 0.223 7.724 1.00 88.50 209 TYR A C 1
ATOM 1601 O O . TYR A 1 209 ? 2.202 0.660 8.753 1.00 88.50 209 TYR A O 1
ATOM 1609 N N . TRP A 1 210 ? 2.557 0.811 6.543 1.00 93.25 210 TRP A N 1
ATOM 1610 C CA . TRP A 1 210 ? 1.891 2.100 6.374 1.00 93.25 210 TRP A CA 1
ATOM 1611 C C . TRP A 1 210 ? 0.878 2.065 5.237 1.00 93.25 210 TRP A C 1
ATOM 1613 O O . TRP A 1 210 ? 1.059 1.365 4.243 1.00 93.25 210 TRP A O 1
ATOM 1623 N N . ILE A 1 211 ? -0.174 2.866 5.377 1.00 94.88 211 ILE A N 1
ATOM 1624 C CA . ILE A 1 211 ? -1.107 3.201 4.307 1.00 94.88 211 ILE A CA 1
ATOM 1625 C C . ILE A 1 211 ? -0.880 4.661 3.926 1.00 94.88 211 ILE A C 1
ATOM 1627 O O . ILE A 1 211 ? -0.855 5.540 4.791 1.00 94.88 211 ILE A O 1
ATOM 1631 N N . TYR A 1 212 ? -0.776 4.921 2.629 1.00 97.44 212 TYR A N 1
ATOM 1632 C CA . TYR A 1 212 ? -0.904 6.255 2.056 1.00 97.44 212 TYR A CA 1
ATOM 1633 C C . TYR A 1 212 ? -2.191 6.323 1.239 1.00 97.44 212 TYR A C 1
ATOM 1635 O O . TYR A 1 212 ? -2.323 5.607 0.249 1.00 97.44 212 TYR A O 1
ATOM 1643 N N . ARG A 1 213 ? -3.140 7.165 1.654 1.00 96.31 213 ARG A N 1
ATOM 1644 C CA . ARG A 1 213 ? -4.405 7.392 0.939 1.00 96.31 213 ARG A CA 1
ATOM 1645 C C . ARG A 1 213 ? -4.369 8.740 0.233 1.00 96.31 213 ARG A C 1
ATOM 1647 O O . ARG A 1 213 ? -3.944 9.724 0.837 1.00 96.31 213 ARG A O 1
ATOM 1654 N N . TYR A 1 214 ? -4.830 8.796 -1.011 1.00 96.62 214 TYR A N 1
ATOM 1655 C CA . TYR A 1 214 ? -4.811 10.016 -1.815 1.00 96.62 214 TYR A CA 1
ATOM 1656 C C . TYR A 1 214 ? -6.093 10.179 -2.638 1.00 96.62 214 TYR A C 1
ATOM 1658 O O . TYR A 1 214 ? -6.614 9.208 -3.166 1.00 96.62 214 TYR A O 1
ATOM 1666 N N . ASP A 1 215 ? -6.574 11.415 -2.801 1.00 94.56 215 ASP A N 1
ATOM 1667 C CA . ASP A 1 215 ? -7.758 11.688 -3.637 1.00 94.56 215 ASP A CA 1
ATOM 1668 C C . ASP A 1 215 ? -7.376 11.894 -5.108 1.00 94.56 215 ASP A C 1
ATOM 1670 O O . ASP A 1 215 ? -8.085 11.489 -6.032 1.00 94.56 215 ASP A O 1
ATOM 1674 N N . ARG A 1 216 ? -6.222 12.526 -5.351 1.00 95.94 216 ARG A N 1
ATOM 1675 C CA . ARG A 1 216 ? -5.604 12.630 -6.678 1.00 95.94 216 ARG A CA 1
ATOM 1676 C C . ARG A 1 216 ? -4.111 12.349 -6.574 1.00 95.94 216 ARG A C 1
ATOM 1678 O O . ARG A 1 216 ? -3.503 12.714 -5.571 1.00 95.94 216 ARG A O 1
ATOM 1685 N N . PRO A 1 217 ? -3.500 11.736 -7.595 1.00 95.75 217 PRO A N 1
ATOM 1686 C CA . PRO A 1 217 ? -2.093 11.355 -7.532 1.00 95.75 217 PRO A CA 1
ATOM 1687 C C . PRO A 1 217 ? -1.147 12.562 -7.583 1.00 95.75 217 PRO A C 1
ATOM 1689 O O . PRO A 1 217 ? 0.024 12.423 -7.268 1.00 95.75 217 PRO A O 1
ATOM 1692 N N . ASP A 1 218 ? -1.623 13.738 -7.997 1.00 95.69 218 ASP A N 1
ATOM 1693 C CA . ASP A 1 218 ? -0.829 14.958 -8.150 1.00 95.69 218 ASP A CA 1
ATOM 1694 C C . ASP A 1 218 ? -0.934 15.917 -6.953 1.00 95.69 218 ASP A C 1
ATOM 1696 O O . ASP A 1 218 ? -0.373 17.011 -6.998 1.00 95.69 218 ASP A O 1
ATOM 1700 N N . ILE A 1 219 ? -1.635 15.522 -5.885 1.00 96.75 219 ILE A N 1
ATOM 1701 C CA . ILE A 1 219 ? -1.720 16.277 -4.631 1.00 96.75 219 ILE A CA 1
ATOM 1702 C C . ILE A 1 219 ? -1.275 15.407 -3.445 1.00 96.75 219 ILE A C 1
ATOM 1704 O O . ILE A 1 219 ? -1.464 14.189 -3.475 1.00 96.75 219 ILE A O 1
ATOM 1708 N N . PRO A 1 220 ? -0.683 16.004 -2.395 1.00 97.44 220 PRO A N 1
ATOM 1709 C CA . PRO A 1 220 ? -0.336 15.277 -1.178 1.00 97.44 220 PRO A CA 1
ATOM 1710 C C . PRO A 1 220 ? -1.564 14.625 -0.524 1.00 97.44 220 PRO A C 1
ATOM 1712 O O . PRO A 1 220 ? -2.611 15.258 -0.391 1.00 97.44 220 PRO A O 1
ATOM 1715 N N . GLY A 1 221 ? -1.418 13.369 -0.110 1.00 96.19 221 GLY A N 1
ATOM 1716 C CA . GLY A 1 221 ? -2.429 12.570 0.580 1.00 96.19 221 GLY A CA 1
ATOM 1717 C C . GLY A 1 221 ? -2.246 12.523 2.101 1.00 96.19 221 GLY A C 1
ATOM 1718 O O . GLY A 1 221 ? -1.636 13.405 2.712 1.00 96.19 221 GLY A O 1
ATOM 1719 N N . LYS A 1 222 ? -2.776 11.470 2.731 1.00 94.94 222 LYS A N 1
ATOM 1720 C CA . LYS A 1 222 ? -2.670 11.220 4.176 1.00 94.94 222 LYS A CA 1
ATOM 1721 C C . LYS A 1 222 ? -1.954 9.900 4.447 1.00 94.94 222 LYS A C 1
ATOM 1723 O O . LYS A 1 222 ? -2.314 8.858 3.901 1.00 94.94 222 LYS A O 1
ATOM 1728 N N . TRP A 1 223 ? -0.971 9.958 5.339 1.00 95.12 223 TRP A N 1
ATOM 1729 C CA . TRP A 1 223 ? -0.279 8.791 5.876 1.00 95.12 223 TRP A CA 1
ATOM 1730 C C . TRP A 1 223 ? -0.997 8.259 7.114 1.00 95.12 223 TRP A C 1
ATOM 1732 O O . TRP A 1 223 ? -1.552 9.015 7.912 1.00 95.12 223 TRP A O 1
ATOM 1742 N N . SER A 1 224 ? -1.012 6.943 7.287 1.00 91.31 224 SER A N 1
ATOM 1743 C CA . SER A 1 224 ? -1.557 6.284 8.474 1.00 91.31 224 SER A CA 1
ATOM 1744 C C . SER A 1 224 ? -0.797 4.992 8.742 1.00 91.31 224 SER A C 1
ATOM 1746 O O . SER A 1 224 ? -0.495 4.244 7.814 1.00 91.31 224 SER A O 1
ATOM 1748 N N . LYS A 1 225 ? -0.488 4.716 10.011 1.00 87.88 225 LYS A N 1
ATOM 1749 C CA . LYS A 1 225 ? 0.121 3.442 10.407 1.00 87.88 225 LYS A CA 1
ATOM 1750 C C . LYS A 1 225 ? -0.908 2.321 10.320 1.00 87.88 225 LYS A C 1
ATOM 1752 O O . LYS A 1 225 ? -2.054 2.505 10.731 1.00 87.88 225 LYS A O 1
ATOM 1757 N N . LEU A 1 226 ? -0.488 1.155 9.841 1.00 83.62 226 LEU A N 1
ATOM 1758 C CA . LEU A 1 226 ? -1.248 -0.074 10.037 1.00 83.62 226 LEU A CA 1
ATOM 1759 C C . LEU A 1 226 ? -1.043 -0.526 11.482 1.00 83.62 226 LEU A C 1
ATOM 1761 O O . LEU A 1 226 ? 0.077 -0.820 11.908 1.00 83.62 226 LEU A O 1
ATOM 1765 N N . VAL A 1 227 ? -2.134 -0.524 12.244 1.00 73.75 227 VAL A N 1
ATOM 1766 C CA . VAL A 1 227 ? -2.138 -0.964 13.638 1.00 73.75 227 VAL A CA 1
ATOM 1767 C C . VAL A 1 227 ? -2.655 -2.399 13.683 1.00 73.75 227 VAL A C 1
ATOM 1769 O O . VAL A 1 227 ? -3.725 -2.663 13.128 1.00 73.75 227 VAL A O 1
ATOM 1772 N N . PRO A 1 228 ? -1.923 -3.318 14.329 1.00 67.06 228 PRO A N 1
ATOM 1773 C CA . PRO A 1 228 ? -2.402 -4.660 14.595 1.00 67.06 228 PRO A CA 1
ATOM 1774 C C . PRO A 1 228 ? -3.756 -4.710 15.294 1.00 67.06 228 PRO A C 1
ATOM 1776 O O . PRO A 1 228 ? -4.071 -3.859 16.129 1.00 67.06 228 PRO A O 1
ATOM 1779 N N . GLU A 1 229 ? -4.522 -5.764 15.022 1.00 66.44 229 GLU A N 1
ATOM 1780 C CA . GLU A 1 229 ? -5.621 -6.141 15.905 1.00 66.44 229 GLU A CA 1
ATOM 1781 C C . GLU A 1 229 ? -5.056 -6.506 17.289 1.00 66.44 229 GLU A C 1
ATOM 1783 O O . GLU A 1 229 ? -4.002 -7.139 17.393 1.00 66.44 229 GLU A O 1
ATOM 1788 N N . LYS A 1 230 ? -5.729 -6.058 18.357 1.00 57.94 230 LYS A N 1
ATOM 1789 C CA . LYS A 1 230 ? -5.178 -6.004 19.725 1.00 57.94 230 LYS A CA 1
ATOM 1790 C C . LYS A 1 230 ? -4.879 -7.359 20.388 1.00 57.94 230 LYS A C 1
ATOM 1792 O O . LYS A 1 230 ? -4.307 -7.348 21.467 1.00 57.94 230 LYS A O 1
ATOM 1797 N N . ASP A 1 231 ? -5.155 -8.485 19.734 1.00 52.31 231 ASP A N 1
ATOM 1798 C CA . ASP A 1 231 ? -4.941 -9.839 20.274 1.00 52.31 231 ASP A CA 1
ATOM 1799 C C . ASP A 1 231 ? -4.105 -10.746 19.346 1.00 52.31 231 ASP A C 1
ATOM 1801 O O . ASP A 1 231 ? -4.039 -11.964 19.517 1.00 52.31 231 ASP A O 1
ATOM 1805 N N . ALA A 1 232 ? -3.440 -10.161 18.348 1.00 54.44 232 ALA A N 1
ATOM 1806 C CA . ALA A 1 232 ? -2.734 -10.883 17.293 1.00 54.44 232 ALA A CA 1
ATOM 1807 C C . ALA A 1 232 ? -1.220 -11.059 17.546 1.00 54.44 232 ALA A C 1
ATOM 1809 O O . ALA A 1 232 ? -0.458 -11.171 16.586 1.00 54.44 232 ALA A O 1
ATOM 1810 N N . GLU A 1 233 ? -0.745 -11.086 18.801 1.00 49.34 233 GLU A N 1
ATOM 1811 C CA . GLU A 1 233 ? 0.700 -11.196 19.121 1.00 49.34 233 GLU A CA 1
ATOM 1812 C C . GLU A 1 233 ? 1.385 -12.418 18.469 1.00 49.34 233 GLU A C 1
ATOM 1814 O O . GLU A 1 233 ? 2.593 -12.410 18.253 1.00 49.34 233 GLU A O 1
ATOM 1819 N N . SER A 1 234 ? 0.619 -13.443 18.072 1.00 52.81 234 SER A N 1
ATOM 1820 C CA . SER A 1 234 ? 1.128 -14.653 17.411 1.00 52.81 234 SER A CA 1
ATOM 1821 C C . SER A 1 234 ? 1.079 -14.643 15.867 1.00 52.81 234 SER A C 1
ATOM 1823 O O . SER A 1 234 ? 1.389 -15.674 15.268 1.00 52.81 234 SER A O 1
ATOM 1825 N N . SER A 1 235 ? 0.673 -13.560 15.188 1.00 67.75 235 SER A N 1
ATOM 1826 C CA . SER A 1 235 ? 0.405 -13.603 13.734 1.00 67.75 235 SER A CA 1
ATOM 1827 C C . SER A 1 235 ? 1.028 -12.475 12.904 1.00 67.75 235 SER A C 1
ATOM 1829 O O . SER A 1 235 ? 0.423 -12.046 11.920 1.00 67.75 235 SER A O 1
ATOM 1831 N N . TRP A 1 236 ? 2.223 -11.998 13.265 1.00 77.94 236 TRP A N 1
ATOM 1832 C CA . TRP A 1 236 ? 2.932 -10.981 12.478 1.00 77.94 236 TRP A CA 1
ATOM 1833 C C . TRP A 1 236 ? 4.188 -11.530 11.806 1.00 77.94 236 TRP A C 1
ATOM 1835 O O . TRP A 1 236 ? 4.929 -12.298 12.425 1.00 77.94 236 TRP A O 1
ATOM 1845 N N . PRO A 1 237 ? 4.475 -11.105 10.562 1.00 86.25 237 PRO A N 1
ATOM 1846 C CA . PRO A 1 237 ? 5.782 -11.333 9.970 1.00 86.25 237 PRO A CA 1
ATOM 1847 C C . PRO A 1 237 ? 6.862 -10.687 10.831 1.00 86.25 237 PRO A C 1
ATOM 1849 O O . PRO A 1 237 ? 6.767 -9.508 11.176 1.00 86.25 237 PRO A O 1
ATOM 1852 N N . GLN A 1 238 ? 7.924 -11.446 11.110 1.00 85.44 238 GLN A N 1
ATOM 1853 C CA . GLN A 1 238 ? 9.125 -10.884 11.725 1.00 85.44 238 GLN A CA 1
ATOM 1854 C C . GLN A 1 238 ? 9.641 -9.687 10.896 1.00 85.44 238 GLN A C 1
ATOM 1856 O O . GLN A 1 238 ? 9.537 -9.731 9.655 1.00 85.44 238 GLN A O 1
ATOM 1861 N N . PRO A 1 239 ? 10.194 -8.645 11.549 1.00 86.25 239 PRO A N 1
ATOM 1862 C CA . PRO A 1 239 ? 10.834 -7.526 10.866 1.00 86.25 239 PRO A CA 1
ATOM 1863 C C . PRO A 1 239 ? 11.851 -8.019 9.840 1.00 86.25 239 PRO A C 1
ATOM 1865 O O . PRO A 1 239 ? 12.610 -8.950 10.105 1.00 86.25 239 PRO A O 1
ATOM 1868 N N . ARG A 1 240 ? 11.848 -7.421 8.647 1.00 89.69 240 ARG A N 1
ATOM 1869 C CA . ARG A 1 240 ? 12.658 -7.904 7.527 1.00 89.69 240 ARG A CA 1
ATOM 1870 C C . ARG A 1 240 ? 12.937 -6.826 6.497 1.00 89.69 240 ARG A C 1
ATOM 1872 O O . ARG A 1 240 ? 12.158 -5.894 6.332 1.00 89.69 240 ARG A O 1
ATOM 1879 N N . TYR A 1 241 ? 13.993 -7.014 5.722 1.00 90.00 241 TYR A N 1
ATOM 1880 C CA . TYR A 1 241 ? 14.328 -6.164 4.580 1.00 90.00 241 TYR A CA 1
ATOM 1881 C C . TYR A 1 241 ? 14.556 -6.994 3.317 1.00 90.00 241 TYR A C 1
ATOM 1883 O O . TYR A 1 241 ? 14.634 -8.223 3.381 1.00 90.00 241 TYR A O 1
ATOM 1891 N N . ALA A 1 242 ? 14.628 -6.325 2.162 1.00 89.69 242 ALA A N 1
ATOM 1892 C CA . ALA A 1 242 ? 14.780 -6.970 0.852 1.00 89.69 242 ALA A CA 1
ATOM 1893 C C . ALA A 1 242 ? 13.751 -8.093 0.576 1.00 89.69 242 ALA A C 1
ATOM 1895 O O . ALA A 1 242 ? 14.047 -9.065 -0.118 1.00 89.69 242 ALA A O 1
ATOM 1896 N N . HIS A 1 243 ? 12.549 -7.970 1.140 1.00 92.62 243 HIS A N 1
ATOM 1897 C CA . HIS A 1 243 ? 11.427 -8.867 0.886 1.00 92.62 243 HIS A CA 1
ATOM 1898 C C . HIS A 1 243 ? 10.707 -8.467 -0.415 1.00 92.62 243 HIS A C 1
ATOM 1900 O O . HIS A 1 243 ? 10.952 -7.392 -0.975 1.00 92.62 243 HIS A O 1
ATOM 1906 N N . GLN A 1 244 ? 9.801 -9.322 -0.894 1.00 93.50 244 GLN A N 1
ATOM 1907 C CA . GLN A 1 244 ? 8.939 -9.018 -2.037 1.00 93.50 244 GLN A CA 1
ATOM 1908 C C . GLN A 1 244 ? 7.471 -9.057 -1.617 1.00 93.50 244 GLN A C 1
ATOM 1910 O O . GLN A 1 244 ? 7.066 -9.935 -0.856 1.00 93.50 244 GLN A O 1
ATOM 1915 N N . VAL A 1 245 ? 6.679 -8.125 -2.148 1.00 95.31 245 VAL A N 1
ATOM 1916 C CA . VAL A 1 245 ? 5.221 -8.104 -1.992 1.00 95.31 245 VAL A CA 1
ATOM 1917 C C . VAL A 1 245 ? 4.522 -8.070 -3.343 1.00 95.31 245 VAL A C 1
ATOM 1919 O O . VAL A 1 245 ? 5.067 -7.563 -4.326 1.00 95.31 245 VAL A O 1
ATOM 1922 N N . VAL A 1 246 ? 3.311 -8.615 -3.379 1.00 95.50 246 VAL A N 1
ATOM 1923 C CA . VAL A 1 246 ? 2.384 -8.549 -4.512 1.00 95.50 246 VAL A CA 1
ATOM 1924 C C . VAL A 1 246 ? 0.967 -8.328 -3.996 1.00 95.50 246 VAL A C 1
ATOM 1926 O O . VAL A 1 246 ? 0.645 -8.713 -2.874 1.00 95.50 246 VAL A O 1
ATOM 1929 N N . TYR A 1 247 ? 0.113 -7.716 -4.811 1.00 95.56 247 TYR A N 1
ATOM 1930 C CA . TYR A 1 247 ? -1.264 -7.403 -4.442 1.00 95.56 247 TYR A CA 1
ATOM 1931 C C . TYR A 1 247 ? -2.255 -8.098 -5.370 1.00 95.56 247 TYR A C 1
ATOM 1933 O O . TYR A 1 247 ? -2.147 -7.989 -6.592 1.00 95.56 247 TYR A O 1
ATOM 1941 N N . ASP A 1 248 ? -3.226 -8.798 -4.786 1.00 94.62 248 ASP A N 1
ATOM 1942 C CA . ASP A 1 248 ? -4.384 -9.315 -5.507 1.00 94.62 248 ASP A CA 1
ATOM 1943 C C . ASP A 1 248 ? -5.556 -8.338 -5.369 1.00 94.62 248 ASP A C 1
ATOM 1945 O O . ASP A 1 248 ? -6.217 -8.258 -4.332 1.00 94.62 248 ASP A O 1
ATOM 1949 N N . ALA A 1 249 ? -5.843 -7.617 -6.452 1.00 92.06 249 ALA A N 1
ATOM 1950 C CA . ALA A 1 249 ? -6.944 -6.663 -6.507 1.00 92.06 249 ALA A CA 1
ATOM 1951 C C . ALA A 1 249 ? -8.332 -7.314 -6.362 1.00 92.06 249 ALA A C 1
ATOM 1953 O O . ALA A 1 249 ? -9.281 -6.622 -5.995 1.00 92.06 249 ALA A O 1
ATOM 1954 N N . LYS A 1 250 ? -8.476 -8.620 -6.641 1.00 92.06 250 LYS A N 1
ATOM 1955 C CA . LYS A 1 250 ? -9.765 -9.322 -6.531 1.00 92.06 250 LYS A CA 1
ATOM 1956 C C . LYS A 1 250 ? -10.102 -9.662 -5.090 1.00 92.06 250 LYS A C 1
ATOM 1958 O O . LYS A 1 250 ? -11.228 -9.426 -4.666 1.00 92.06 250 LYS A O 1
ATOM 1963 N N . SER A 1 251 ? -9.146 -10.231 -4.361 1.00 93.81 251 SER A N 1
ATOM 1964 C CA . SER A 1 251 ? -9.325 -10.576 -2.950 1.00 93.81 251 SER A CA 1
ATOM 1965 C C . SER A 1 251 ? -8.994 -9.418 -2.006 1.00 93.81 251 SER A C 1
ATOM 1967 O O . SER A 1 251 ? -9.253 -9.528 -0.812 1.00 93.81 251 SER A O 1
ATOM 1969 N N . LYS A 1 252 ? -8.436 -8.315 -2.529 1.00 94.00 252 LYS A N 1
ATOM 1970 C CA . LYS A 1 252 ? -7.937 -7.168 -1.755 1.00 94.00 252 LYS A CA 1
ATOM 1971 C C . LYS A 1 252 ? -6.884 -7.597 -0.721 1.00 94.00 252 LYS A C 1
ATOM 1973 O O . LYS A 1 252 ? -6.840 -7.085 0.396 1.00 94.00 252 LYS A O 1
ATOM 1978 N N . THR A 1 253 ? -6.020 -8.536 -1.111 1.00 94.88 253 THR A N 1
ATOM 1979 C CA . THR A 1 253 ? -5.015 -9.163 -0.238 1.00 94.88 253 THR A CA 1
ATOM 1980 C C . THR A 1 253 ? -3.609 -8.816 -0.705 1.00 94.88 253 THR A C 1
ATOM 1982 O O . THR A 1 253 ? -3.302 -8.902 -1.896 1.00 94.88 253 THR A O 1
ATOM 1985 N N . VAL A 1 254 ? -2.729 -8.470 0.234 1.00 95.62 254 VAL A N 1
ATOM 1986 C CA . VAL A 1 254 ? -1.290 -8.374 -0.033 1.00 95.62 254 VAL A CA 1
ATOM 1987 C C . VAL A 1 254 ? -0.627 -9.688 0.359 1.00 95.62 254 VAL A C 1
ATOM 1989 O O . VAL A 1 254 ? -0.881 -10.213 1.440 1.00 95.62 254 VAL A O 1
ATOM 1992 N N . TYR A 1 255 ? 0.251 -10.200 -0.493 1.00 95.94 255 TYR A N 1
ATOM 1993 C CA . TYR A 1 255 ? 1.109 -11.335 -0.185 1.00 95.94 255 TYR A CA 1
ATOM 1994 C C . TYR A 1 255 ? 2.553 -10.875 -0.064 1.00 95.94 255 TYR A C 1
ATOM 1996 O O . TYR A 1 255 ? 3.015 -10.085 -0.884 1.00 95.94 255 TYR A O 1
ATOM 2004 N N . MET A 1 256 ? 3.264 -11.389 0.934 1.00 94.88 256 MET A N 1
ATOM 2005 C CA . MET A 1 256 ? 4.681 -11.126 1.167 1.00 94.88 256 MET A CA 1
ATOM 2006 C C . MET A 1 256 ? 5.446 -12.445 1.193 1.00 94.88 256 MET A C 1
ATOM 2008 O O . MET A 1 256 ? 4.980 -13.418 1.780 1.00 94.88 256 MET A O 1
ATOM 2012 N N . HIS A 1 257 ? 6.629 -12.464 0.587 1.00 95.19 257 HIS A N 1
ATOM 2013 C CA . HIS A 1 257 ? 7.508 -13.625 0.602 1.00 95.19 257 HIS A CA 1
ATOM 2014 C C . HIS A 1 257 ? 8.949 -13.237 0.924 1.00 95.19 257 HIS A C 1
ATOM 2016 O O . HIS A 1 257 ? 9.501 -12.288 0.351 1.00 95.19 257 HIS A O 1
ATOM 2022 N N . GLY A 1 258 ? 9.550 -14.038 1.800 1.00 92.69 258 GLY A N 1
ATOM 2023 C CA . GLY A 1 258 ? 10.970 -14.050 2.099 1.00 92.69 258 GLY A CA 1
ATOM 2024 C C . GLY A 1 258 ? 11.539 -12.726 2.600 1.00 92.69 258 GLY A C 1
ATOM 2025 O O . GLY A 1 258 ? 10.871 -11.977 3.313 1.00 92.69 258 GLY A O 1
ATOM 2026 N N . GLY A 1 259 ? 12.797 -12.452 2.257 1.00 91.06 259 GLY A N 1
ATOM 2027 C CA . GLY A 1 259 ? 13.567 -11.311 2.757 1.00 91.06 259 GLY A CA 1
ATOM 2028 C C . GLY A 1 259 ? 14.667 -11.745 3.721 1.00 91.06 259 GLY A C 1
ATOM 2029 O O . GLY A 1 259 ? 15.118 -12.890 3.696 1.00 91.06 259 GLY A O 1
ATOM 2030 N N . ASN A 1 260 ? 15.144 -10.817 4.543 1.00 89.00 260 ASN A N 1
ATOM 2031 C CA . ASN A 1 260 ? 16.198 -11.068 5.522 1.00 89.00 260 ASN A CA 1
ATOM 2032 C C . ASN A 1 260 ? 15.798 -10.500 6.890 1.00 89.00 260 ASN A C 1
ATOM 2034 O O . ASN A 1 260 ? 15.447 -9.322 6.971 1.00 89.00 260 ASN A O 1
ATOM 2038 N N . GLY A 1 261 ? 15.829 -11.342 7.927 1.00 86.12 261 GLY A N 1
ATOM 2039 C CA . GLY A 1 261 ? 15.420 -11.014 9.299 1.00 86.12 261 GLY A CA 1
ATOM 2040 C C . GLY A 1 261 ? 16.500 -10.339 10.153 1.00 86.12 261 GLY A C 1
ATOM 2041 O O . GLY A 1 261 ? 16.247 -9.998 11.302 1.00 86.12 261 GLY A O 1
ATOM 2042 N N . GLY A 1 262 ? 17.702 -10.125 9.609 1.00 79.62 262 GLY A N 1
ATOM 2043 C CA . GLY A 1 262 ? 18.864 -9.649 10.361 1.00 79.62 262 GLY A CA 1
ATOM 2044 C C . GLY A 1 262 ? 19.718 -10.794 10.918 1.00 79.62 262 GLY A C 1
ATOM 2045 O O . GLY A 1 262 ? 19.667 -11.917 10.419 1.00 79.62 262 GLY A O 1
ATOM 2046 N N . LEU A 1 263 ? 20.557 -10.485 11.910 1.00 61.31 263 LEU A N 1
ATOM 2047 C CA . LEU A 1 263 ? 21.339 -11.478 12.656 1.00 61.31 263 LEU A CA 1
ATOM 2048 C C . LEU A 1 263 ? 20.483 -12.046 13.795 1.00 61.31 263 LEU A C 1
ATOM 2050 O O . LEU A 1 263 ? 19.829 -11.270 14.493 1.00 61.31 263 LEU A O 1
ATOM 2054 N N . ASP A 1 264 ? 20.513 -13.366 13.998 1.00 51.34 264 ASP A N 1
ATOM 2055 C CA . ASP A 1 264 ? 19.841 -14.018 15.128 1.00 51.34 264 ASP A CA 1
ATOM 2056 C C . ASP A 1 264 ? 20.416 -13.486 16.456 1.00 51.34 264 ASP A C 1
ATOM 2058 O O . ASP A 1 264 ? 21.581 -13.695 16.791 1.00 51.34 264 ASP A O 1
ATOM 2062 N N . THR A 1 265 ? 19.599 -12.766 17.225 1.00 46.56 265 THR A N 1
ATOM 2063 C CA . THR A 1 265 ? 19.962 -12.236 18.551 1.00 46.56 265 THR A CA 1
ATOM 2064 C C . THR A 1 265 ? 19.748 -13.243 19.686 1.00 46.56 265 THR A C 1
ATOM 2066 O O . THR A 1 265 ? 19.926 -12.886 20.848 1.00 46.56 265 THR A O 1
ATOM 2069 N N . GLU A 1 266 ? 19.342 -14.482 19.391 1.00 41.38 266 GLU A N 1
ATOM 2070 C CA . GLU A 1 266 ? 18.969 -15.467 20.421 1.00 41.38 266 GLU A CA 1
ATOM 2071 C C . GLU A 1 266 ? 20.152 -16.262 21.012 1.00 41.38 266 GLU A C 1
ATOM 2073 O O . GLU A 1 266 ? 19.996 -16.849 22.078 1.00 41.38 266 GLU A O 1
ATOM 2078 N N . ASP A 1 267 ? 21.353 -16.198 20.421 1.00 38.88 267 ASP A N 1
ATOM 2079 C CA . ASP A 1 267 ? 22.537 -16.960 20.871 1.00 38.88 267 ASP A CA 1
ATOM 2080 C C . ASP A 1 267 ? 23.614 -16.119 21.591 1.00 38.88 267 ASP A C 1
ATOM 2082 O O . ASP A 1 267 ? 24.796 -16.470 21.602 1.00 38.88 267 ASP A O 1
ATOM 2086 N N . THR A 1 268 ? 23.253 -15.003 22.231 1.00 33.72 268 THR A N 1
ATOM 2087 C CA . THR A 1 268 ? 24.157 -14.347 23.198 1.00 33.72 268 THR A CA 1
ATOM 2088 C C . THR A 1 268 ? 23.796 -14.763 24.621 1.00 33.72 268 THR A C 1
ATOM 2090 O O . THR A 1 268 ? 22.808 -14.252 25.155 1.00 33.72 268 THR A O 1
ATOM 2093 N N . PRO A 1 269 ? 24.580 -15.638 25.286 1.00 35.03 269 PRO A N 1
ATOM 2094 C CA . PRO A 1 269 ? 24.422 -15.852 26.711 1.00 35.03 269 PRO A CA 1
ATOM 2095 C C . PRO A 1 269 ? 24.752 -14.537 27.414 1.00 35.03 269 PRO A C 1
ATOM 2097 O O . PRO A 1 269 ? 25.860 -14.008 27.300 1.00 35.03 269 PRO A O 1
ATOM 2100 N N . SER A 1 270 ? 23.786 -14.006 28.156 1.00 37.91 270 SER A N 1
ATOM 2101 C CA . SER A 1 270 ? 24.094 -13.102 29.250 1.00 37.91 270 SER A CA 1
ATOM 2102 C C . SER A 1 270 ? 24.909 -13.906 30.253 1.00 37.91 270 SER A C 1
ATOM 2104 O O . SER A 1 270 ? 24.346 -14.773 30.906 1.00 37.91 270 SER A O 1
ATOM 2106 N N . ASP A 1 271 ? 26.217 -13.697 30.314 1.00 34.66 271 ASP A N 1
ATOM 2107 C CA . ASP A 1 271 ? 26.923 -13.598 31.586 1.00 34.66 271 ASP A CA 1
ATOM 2108 C C . ASP A 1 271 ? 28.371 -13.155 31.374 1.00 34.66 271 ASP A C 1
ATOM 2110 O O . ASP A 1 271 ? 29.095 -13.575 30.473 1.00 34.66 271 ASP A O 1
ATOM 2114 N N . SER A 1 272 ? 28.761 -12.239 32.247 1.00 40.94 272 SER A N 1
ATOM 2115 C CA . SER A 1 272 ? 30.111 -11.755 32.467 1.00 40.94 272 SER A CA 1
ATOM 2116 C C . SER A 1 272 ? 31.121 -12.892 32.644 1.00 40.94 272 SER A C 1
ATOM 2118 O O . SER A 1 272 ? 30.917 -13.736 33.508 1.00 40.94 272 SER A O 1
ATOM 2120 N N . GLU A 1 273 ? 32.262 -12.832 31.956 1.00 31.45 273 GLU A N 1
ATOM 2121 C CA . GLU A 1 273 ? 33.578 -12.701 32.598 1.00 31.45 273 GLU A CA 1
ATOM 2122 C C . GLU A 1 273 ? 34.717 -12.599 31.569 1.00 31.45 273 GLU A C 1
ATOM 2124 O O . GLU A 1 273 ? 34.867 -13.382 30.638 1.00 31.45 273 GLU A O 1
ATOM 2129 N N . THR A 1 274 ? 35.542 -11.582 31.782 1.00 37.78 274 THR A N 1
ATOM 2130 C CA . THR A 1 274 ? 36.773 -11.234 31.075 1.00 37.78 274 THR A CA 1
ATOM 2131 C C . THR A 1 274 ? 37.773 -12.393 31.000 1.00 37.78 274 THR A C 1
ATOM 2133 O O . THR A 1 274 ? 38.176 -12.911 32.042 1.00 37.78 274 THR A O 1
ATOM 2136 N N . ARG A 1 275 ? 38.346 -12.669 29.819 1.00 29.59 275 ARG A N 1
ATOM 2137 C CA . ARG A 1 275 ? 39.757 -13.087 29.723 1.00 29.59 275 ARG A CA 1
ATOM 2138 C C . ARG A 1 275 ? 40.329 -12.868 28.326 1.00 29.59 275 ARG A C 1
ATOM 2140 O O . ARG A 1 275 ? 39.778 -13.337 27.344 1.00 29.59 275 ARG A O 1
ATOM 2147 N N . GLY A 1 276 ? 41.430 -12.119 28.278 1.00 37.19 276 GLY A N 1
ATOM 2148 C CA . GLY A 1 276 ? 42.105 -11.720 27.048 1.00 37.19 276 GLY A CA 1
ATOM 2149 C C . GLY A 1 276 ? 42.642 -12.895 26.232 1.00 37.19 276 GLY A C 1
ATOM 2150 O O . GLY A 1 276 ? 43.182 -13.851 26.787 1.00 37.19 276 GLY A O 1
ATOM 2151 N N . GLY A 1 277 ? 42.522 -12.752 24.916 1.00 27.98 277 GLY A N 1
ATOM 2152 C CA . GLY A 1 277 ? 43.173 -13.549 23.886 1.00 27.98 277 GLY A CA 1
ATOM 2153 C C . GLY A 1 277 ? 43.643 -12.611 22.776 1.00 27.98 277 GLY A C 1
ATOM 2154 O O . GLY A 1 277 ? 42.997 -11.604 22.493 1.00 27.98 277 GLY A O 1
ATOM 2155 N N . GLU A 1 278 ? 44.832 -12.885 22.260 1.00 27.62 278 GLU A N 1
ATOM 2156 C CA . GLU A 1 278 ? 45.620 -12.037 21.369 1.00 27.62 278 GLU A CA 1
ATOM 2157 C C . GLU A 1 278 ? 44.996 -11.914 19.968 1.00 27.62 278 GLU A C 1
ATOM 2159 O O . GLU A 1 278 ? 44.244 -12.775 19.521 1.00 27.62 278 GLU A O 1
ATOM 2164 N N . ALA A 1 279 ? 45.282 -10.793 19.302 1.00 30.56 279 ALA A N 1
ATOM 2165 C CA . ALA A 1 279 ? 44.759 -10.462 17.985 1.00 30.56 279 ALA A CA 1
ATOM 2166 C C . ALA A 1 279 ? 45.495 -11.246 16.890 1.00 30.56 279 ALA A C 1
ATOM 2168 O O . ALA A 1 279 ? 46.679 -10.996 16.667 1.00 30.56 279 ALA A O 1
ATOM 2169 N N . ASP A 1 280 ? 44.776 -12.114 16.179 1.00 29.80 280 ASP A N 1
ATOM 2170 C CA . ASP A 1 280 ? 45.246 -12.670 14.913 1.00 29.80 280 ASP A CA 1
ATOM 2171 C C . ASP A 1 280 ? 44.837 -11.757 13.743 1.00 29.80 280 ASP A C 1
ATOM 2173 O O . ASP A 1 280 ? 43.679 -11.362 13.567 1.00 29.80 280 ASP A O 1
ATOM 2177 N N . ASP A 1 281 ? 45.866 -11.377 12.991 1.00 35.31 281 ASP A N 1
ATOM 2178 C CA . ASP A 1 281 ? 45.907 -10.490 11.833 1.00 35.31 281 ASP A CA 1
ATOM 2179 C C . ASP A 1 281 ? 45.573 -11.279 10.561 1.00 35.31 281 ASP A C 1
ATOM 2181 O O . ASP A 1 281 ? 46.468 -11.687 9.836 1.00 35.31 281 ASP A O 1
ATOM 2185 N N . ASP A 1 282 ? 44.289 -11.533 10.305 1.00 31.47 282 ASP A N 1
ATOM 2186 C CA . ASP A 1 282 ? 43.811 -11.916 8.971 1.00 31.47 282 ASP A CA 1
ATOM 2187 C C . ASP A 1 282 ? 42.365 -11.428 8.776 1.00 31.47 282 ASP A C 1
ATOM 2189 O O . ASP A 1 282 ? 41.381 -11.994 9.253 1.00 31.47 282 ASP A O 1
ATOM 2193 N N . GLY A 1 283 ? 42.244 -10.279 8.106 1.00 33.62 283 GLY A N 1
ATOM 2194 C CA . GLY A 1 283 ? 41.027 -9.477 7.965 1.00 33.62 283 GLY A CA 1
ATOM 2195 C C . GLY A 1 283 ? 39.961 -10.037 7.020 1.00 33.62 283 GLY A C 1
ATOM 2196 O O . GLY A 1 283 ? 39.546 -9.343 6.092 1.00 33.62 283 GLY A O 1
ATOM 2197 N N . GLN A 1 284 ? 39.451 -11.241 7.274 1.00 31.50 284 GLN A N 1
ATOM 2198 C CA . GLN A 1 284 ? 38.204 -11.713 6.666 1.00 31.50 284 GLN A CA 1
ATOM 2199 C C . GLN A 1 284 ? 37.119 -11.848 7.731 1.00 31.50 284 GLN A C 1
ATOM 2201 O O . GLN A 1 284 ? 36.996 -12.857 8.417 1.00 31.50 284 GLN A O 1
ATOM 2206 N N . ALA A 1 285 ? 36.297 -10.803 7.854 1.00 34.53 285 ALA A N 1
ATOM 2207 C CA . ALA A 1 285 ? 35.051 -10.873 8.604 1.00 34.53 285 ALA A CA 1
ATOM 2208 C C . ALA A 1 285 ? 34.113 -11.874 7.910 1.00 34.53 285 ALA A C 1
ATOM 2210 O O . ALA A 1 285 ? 33.452 -11.516 6.923 1.00 34.53 285 ALA A O 1
ATOM 2211 N N . GLN A 1 286 ? 34.075 -13.113 8.420 1.00 37.47 286 GLN A N 1
ATOM 2212 C CA . GLN A 1 286 ? 33.008 -14.069 8.134 1.00 37.47 286 GLN A CA 1
ATOM 2213 C C . GLN A 1 286 ? 31.678 -13.339 8.324 1.00 37.47 286 GLN A C 1
ATOM 2215 O O . GLN A 1 286 ? 31.426 -12.736 9.369 1.00 37.47 286 GLN A O 1
ATOM 2220 N N . ALA A 1 287 ? 30.875 -13.300 7.261 1.00 42.47 287 ALA A N 1
ATOM 2221 C CA . ALA A 1 287 ? 29.530 -12.767 7.334 1.00 42.47 287 ALA A CA 1
ATOM 2222 C C . ALA A 1 287 ? 28.785 -13.603 8.377 1.00 42.47 287 ALA A C 1
ATOM 2224 O O . ALA A 1 287 ? 28.565 -14.787 8.149 1.00 42.47 287 ALA A O 1
ATOM 2225 N N . GLY A 1 288 ? 28.466 -13.011 9.532 1.00 47.50 288 GLY A N 1
ATOM 2226 C CA . GLY A 1 288 ? 27.532 -13.627 10.467 1.00 47.50 288 GLY A CA 1
ATOM 2227 C C . GLY A 1 288 ? 26.276 -14.021 9.697 1.00 47.50 288 GLY A C 1
ATOM 2228 O O . GLY A 1 288 ? 25.840 -13.257 8.829 1.00 47.50 288 GLY A O 1
ATOM 2229 N N . ASP A 1 289 ? 25.786 -15.230 9.957 1.00 53.12 289 ASP A N 1
ATOM 2230 C CA . ASP A 1 289 ? 24.771 -15.887 9.142 1.00 53.12 289 ASP A CA 1
ATOM 2231 C C . ASP A 1 289 ? 23.512 -15.014 9.102 1.00 53.12 289 ASP A C 1
ATOM 2233 O O . ASP A 1 289 ? 22.794 -14.823 10.083 1.00 53.12 289 ASP A O 1
ATOM 2237 N N . MET A 1 290 ? 23.330 -14.339 7.973 1.00 65.75 290 MET A N 1
ATOM 2238 C CA . MET A 1 290 ? 22.251 -13.392 7.761 1.00 65.75 290 MET A CA 1
ATOM 2239 C C . MET A 1 290 ? 20.996 -14.214 7.497 1.00 65.75 290 MET A C 1
ATOM 2241 O O . MET A 1 290 ? 20.910 -14.872 6.459 1.00 65.75 290 MET A O 1
ATOM 2245 N N . LYS A 1 291 ? 20.017 -14.178 8.404 1.00 81.88 291 LYS A N 1
ATOM 2246 C CA . LYS A 1 291 ? 18.854 -15.065 8.329 1.00 81.88 291 LYS A CA 1
ATOM 2247 C C . LYS A 1 291 ? 17.979 -14.730 7.127 1.00 81.88 291 LYS A C 1
ATOM 2249 O O . LYS A 1 291 ? 17.186 -13.785 7.148 1.00 81.88 291 LYS A O 1
ATOM 2254 N N . ARG A 1 292 ? 18.129 -15.510 6.056 1.00 89.50 292 ARG A N 1
ATOM 2255 C CA . ARG A 1 292 ? 17.222 -15.496 4.906 1.00 89.50 292 ARG A CA 1
ATOM 2256 C C . ARG A 1 292 ? 15.901 -16.130 5.311 1.00 89.50 292 ARG A C 1
ATOM 2258 O O . ARG A 1 292 ? 15.875 -17.175 5.949 1.00 89.50 292 ARG A O 1
ATOM 2265 N N . LEU A 1 293 ? 14.819 -15.472 4.931 1.00 90.06 293 LEU A N 1
ATOM 2266 C CA . LEU A 1 293 ? 13.465 -15.915 5.207 1.00 90.06 293 LEU A CA 1
ATOM 2267 C C . LEU A 1 293 ? 12.867 -16.512 3.935 1.00 90.06 293 LEU A C 1
ATOM 2269 O O . LEU A 1 293 ? 13.089 -15.986 2.841 1.00 90.06 293 LEU A O 1
ATOM 2273 N N . ASP A 1 294 ? 12.103 -17.584 4.092 1.00 91.81 294 ASP A N 1
ATOM 2274 C CA . ASP A 1 294 ? 11.359 -18.302 3.049 1.00 91.81 294 ASP A CA 1
ATOM 2275 C C . ASP A 1 294 ? 9.860 -18.425 3.390 1.00 91.81 294 ASP A C 1
ATOM 2277 O O . ASP A 1 294 ? 9.088 -19.073 2.684 1.00 91.81 294 ASP A O 1
ATOM 2281 N N . ASP A 1 295 ? 9.434 -17.778 4.475 1.00 92.62 295 ASP A N 1
ATOM 2282 C CA . ASP A 1 295 ? 8.050 -17.730 4.913 1.00 92.62 295 ASP A CA 1
ATOM 2283 C C . ASP A 1 295 ? 7.178 -16.891 3.962 1.00 92.62 295 ASP A C 1
ATOM 2285 O O . ASP A 1 295 ? 7.618 -15.962 3.271 1.00 92.62 295 ASP A O 1
ATOM 2289 N N . PHE A 1 296 ? 5.896 -17.250 3.931 1.00 94.12 296 PHE A N 1
ATOM 2290 C CA . PHE A 1 296 ? 4.890 -16.648 3.067 1.00 94.12 296 PHE A CA 1
ATOM 2291 C C . PHE A 1 296 ? 3.742 -16.098 3.907 1.00 94.12 296 PHE A C 1
ATOM 2293 O O . PHE A 1 296 ? 3.090 -16.833 4.650 1.00 94.12 296 PHE A O 1
ATOM 2300 N N . TRP A 1 297 ? 3.481 -14.804 3.764 1.00 93.25 297 TRP A N 1
ATOM 2301 C CA . TRP A 1 297 ? 2.495 -14.073 4.550 1.00 93.25 297 TRP A CA 1
ATOM 2302 C C . TRP A 1 297 ? 1.378 -13.531 3.674 1.00 93.25 297 TRP A C 1
ATOM 2304 O O . TRP A 1 297 ? 1.592 -13.167 2.517 1.00 93.25 297 TRP A O 1
ATOM 2314 N N . ARG A 1 298 ? 0.187 -13.426 4.265 1.00 92.62 298 ARG A N 1
ATOM 2315 C CA . ARG A 1 298 ? -0.957 -12.713 3.696 1.00 92.62 298 ARG A CA 1
ATOM 2316 C C . ARG A 1 298 ? -1.382 -11.598 4.648 1.00 92.62 298 ARG A C 1
ATOM 2318 O O . ARG A 1 298 ? -1.438 -11.821 5.855 1.00 92.62 298 ARG A O 1
ATOM 2325 N N . LEU A 1 299 ? -1.710 -10.437 4.100 1.00 90.75 299 LEU A N 1
ATOM 2326 C CA . LEU A 1 299 ? -2.281 -9.304 4.814 1.00 90.75 299 LEU A CA 1
ATOM 2327 C C . LEU A 1 299 ? -3.632 -8.958 4.189 1.00 90.75 299 LEU A C 1
ATOM 2329 O O . LEU A 1 299 ? -3.722 -8.676 2.993 1.00 90.75 299 LEU A O 1
ATOM 2333 N N . GLU A 1 300 ? -4.662 -8.947 5.025 1.00 89.00 300 GLU A N 1
ATOM 2334 C CA . GLU A 1 300 ? -6.012 -8.508 4.683 1.00 89.00 300 GLU A CA 1
ATOM 2335 C C . GLU A 1 300 ? -6.351 -7.297 5.549 1.00 89.00 300 GLU A C 1
ATOM 2337 O O . GLU A 1 300 ? -6.196 -7.329 6.770 1.00 89.00 300 GLU A O 1
ATOM 2342 N N . ILE A 1 301 ? -6.781 -6.206 4.916 1.00 86.19 301 ILE A N 1
ATOM 2343 C CA . ILE A 1 301 ? -7.156 -4.988 5.632 1.00 86.19 301 ILE A CA 1
ATOM 2344 C C . ILE A 1 301 ? -8.651 -5.050 5.912 1.00 86.19 301 ILE A C 1
ATOM 2346 O O . ILE A 1 301 ? -9.476 -4.864 5.017 1.00 86.19 301 ILE A O 1
ATOM 2350 N N . VAL A 1 302 ? -8.992 -5.295 7.174 1.00 82.31 302 VAL A N 1
ATOM 2351 C CA . VAL A 1 302 ? -10.381 -5.313 7.631 1.00 82.31 302 VAL A CA 1
ATOM 2352 C C . VAL A 1 302 ? -10.833 -3.885 7.899 1.00 82.31 302 VAL A C 1
ATOM 2354 O O . VAL A 1 302 ? -10.272 -3.176 8.735 1.00 82.31 302 VAL A O 1
ATOM 2357 N N . ARG A 1 303 ? -11.872 -3.458 7.184 1.00 82.06 303 ARG A N 1
ATOM 2358 C CA . ARG A 1 303 ? -12.539 -2.178 7.417 1.00 82.06 303 ARG A CA 1
ATOM 2359 C C . ARG A 1 303 ? -13.847 -2.444 8.149 1.00 82.06 303 ARG A C 1
ATOM 2361 O O . ARG A 1 303 ? -14.646 -3.230 7.638 1.00 82.06 303 ARG A O 1
ATOM 2368 N N . PRO A 1 304 ? -14.086 -1.812 9.308 1.00 83.31 304 PRO A N 1
ATOM 2369 C CA . PRO A 1 304 ? -15.394 -1.866 9.943 1.00 83.31 304 PRO A CA 1
ATOM 2370 C C . PRO A 1 304 ? -16.469 -1.376 8.967 1.00 83.31 304 PRO A C 1
ATOM 2372 O O . PRO A 1 304 ? -16.267 -0.372 8.281 1.00 83.31 304 PRO A O 1
ATOM 2375 N N . SER A 1 305 ? -17.598 -2.081 8.895 1.00 87.25 305 SER A N 1
ATOM 2376 C CA . SER A 1 305 ? -18.757 -1.607 8.137 1.00 87.25 305 SER A CA 1
ATOM 2377 C C . SER A 1 305 ? -19.367 -0.374 8.810 1.00 87.25 305 SER A C 1
ATOM 2379 O O . SER A 1 305 ? -19.183 -0.151 10.008 1.00 87.25 305 SER A O 1
ATOM 2381 N N . GLU A 1 306 ? -20.142 0.411 8.059 1.00 87.06 306 GLU A N 1
ATOM 2382 C CA . GLU A 1 306 ? -20.914 1.529 8.625 1.00 87.06 306 GLU A CA 1
ATOM 2383 C C . GLU A 1 306 ? -21.840 1.063 9.762 1.00 87.06 306 GLU A C 1
ATOM 2385 O O . GLU A 1 306 ? -21.963 1.734 10.789 1.00 87.06 306 GLU A O 1
ATOM 2390 N N . GLU A 1 307 ? -22.435 -0.123 9.617 1.00 88.38 307 GLU A N 1
ATOM 2391 C CA . GLU A 1 307 ? -23.264 -0.764 10.643 1.00 88.38 307 GLU A CA 1
ATOM 2392 C C . GLU A 1 307 ? -22.468 -1.058 11.921 1.00 88.38 307 GLU A C 1
ATOM 2394 O O . GLU A 1 307 ? -22.931 -0.752 13.018 1.00 88.38 307 GLU A O 1
ATOM 2399 N N . GLU A 1 308 ? -21.250 -1.589 11.795 1.00 88.94 308 GLU A N 1
ATOM 2400 C CA . GLU A 1 308 ? -20.383 -1.890 12.936 1.00 88.94 308 GLU A CA 1
ATOM 2401 C C . GLU A 1 308 ? -19.897 -0.611 13.632 1.00 88.94 308 GLU A C 1
ATOM 2403 O O . GLU A 1 308 ? -19.878 -0.537 14.862 1.00 88.94 308 GLU A O 1
ATOM 2408 N N . ILE A 1 309 ? -19.562 0.432 12.865 1.00 88.56 309 ILE A N 1
ATOM 2409 C CA . ILE A 1 309 ? -19.211 1.753 13.407 1.00 88.56 309 ILE A CA 1
ATOM 2410 C C . ILE A 1 309 ? -20.394 2.330 14.195 1.00 88.56 309 ILE A C 1
ATOM 2412 O O . ILE A 1 309 ? -20.237 2.763 15.340 1.00 88.56 309 ILE A O 1
ATOM 2416 N N . THR A 1 310 ? -21.592 2.277 13.611 1.00 89.44 310 THR A N 1
ATOM 2417 C CA . THR A 1 310 ? -22.830 2.770 14.229 1.00 89.44 310 THR A CA 1
ATOM 2418 C C . THR A 1 310 ? -23.156 1.996 15.501 1.00 89.44 310 THR A C 1
ATOM 2420 O O . THR A 1 310 ? -23.491 2.596 16.524 1.00 89.44 310 THR A O 1
ATOM 2423 N N . ARG A 1 311 ? -22.993 0.669 15.476 1.00 93.00 311 ARG A N 1
ATOM 2424 C CA . ARG A 1 311 ? -23.186 -0.202 16.638 1.00 93.00 311 ARG A CA 1
ATOM 2425 C C . ARG A 1 311 ? -22.252 0.186 17.784 1.00 93.00 311 ARG A C 1
ATOM 2427 O O . ARG A 1 311 ? -22.729 0.384 18.901 1.00 93.00 311 ARG A O 1
ATOM 2434 N N . ARG A 1 312 ? -20.949 0.352 17.520 1.00 90.44 312 ARG A N 1
ATOM 2435 C CA . ARG A 1 312 ? -19.956 0.749 18.538 1.00 90.44 312 ARG A CA 1
ATOM 2436 C C . ARG A 1 312 ? -20.240 2.133 19.120 1.00 90.44 312 ARG A C 1
ATOM 2438 O O . ARG A 1 312 ? -20.179 2.308 20.337 1.00 90.44 312 ARG A O 1
ATOM 2445 N N . ALA A 1 313 ? -20.597 3.102 18.277 1.00 90.38 313 ALA A N 1
ATOM 2446 C CA . ALA A 1 313 ? -20.980 4.438 18.727 1.00 90.38 313 ALA A CA 1
ATOM 2447 C C . ALA A 1 313 ? -22.229 4.389 19.625 1.00 90.38 313 ALA A C 1
ATOM 2449 O O . ALA A 1 313 ? -22.256 4.962 20.717 1.00 90.38 313 ALA A O 1
ATOM 2450 N N . LEU A 1 314 ? -23.247 3.635 19.205 1.00 91.69 314 LEU A N 1
ATOM 2451 C CA . LEU A 1 314 ? -24.481 3.463 19.960 1.00 91.69 314 LEU A CA 1
ATOM 2452 C C . LEU A 1 314 ? -24.251 2.724 21.283 1.00 91.69 314 LEU A C 1
ATOM 2454 O O . LEU A 1 314 ? -24.902 3.047 22.278 1.00 91.69 314 LEU A O 1
ATOM 2458 N N . PHE A 1 315 ? -23.313 1.777 21.326 1.00 91.75 315 PHE A N 1
ATOM 2459 C CA . PHE A 1 315 ? -22.908 1.119 22.563 1.00 91.75 315 PHE A CA 1
ATOM 2460 C C . PHE A 1 315 ? -22.340 2.115 23.580 1.00 91.75 315 PHE A C 1
ATOM 2462 O O . PHE A 1 315 ? -22.798 2.113 24.723 1.00 91.75 315 PHE A O 1
ATOM 2469 N N . GLU A 1 316 ? -21.436 3.020 23.187 1.00 91.00 316 GLU A N 1
ATOM 2470 C CA . GLU A 1 316 ? -20.899 4.041 24.103 1.00 91.00 316 GLU A CA 1
ATOM 2471 C C . GLU A 1 316 ? -21.982 5.014 24.602 1.00 91.00 316 GLU A C 1
ATOM 2473 O O . GLU A 1 316 ? -22.034 5.309 25.800 1.00 91.00 316 GLU A O 1
ATOM 2478 N N . VAL A 1 317 ? -22.916 5.428 23.736 1.00 91.62 317 VAL A N 1
ATOM 2479 C CA . VAL A 1 317 ? -24.056 6.276 24.135 1.00 91.62 317 VAL A CA 1
ATOM 2480 C C . VAL A 1 317 ? -24.979 5.546 25.115 1.00 91.62 317 VAL A C 1
ATOM 2482 O O . VAL A 1 317 ? -25.282 6.062 26.192 1.00 91.62 317 VAL A O 1
ATOM 2485 N N . ARG A 1 318 ? -25.414 4.320 24.789 1.00 92.56 318 ARG A N 1
ATOM 2486 C CA . ARG A 1 318 ? -26.330 3.539 25.641 1.00 92.56 318 ARG A CA 1
ATOM 2487 C C . ARG A 1 318 ? -25.669 3.155 26.966 1.00 92.56 318 ARG A C 1
ATOM 2489 O O . ARG A 1 318 ? -26.328 3.141 28.003 1.00 92.56 318 ARG A O 1
ATOM 2496 N N . LYS A 1 319 ? -24.364 2.896 26.970 1.00 90.44 319 LYS A N 1
ATOM 2497 C CA . LYS A 1 319 ? -23.565 2.667 28.179 1.00 90.44 319 LYS A CA 1
ATOM 2498 C C . LYS A 1 319 ? -23.556 3.887 29.096 1.00 90.44 319 LYS A C 1
ATOM 2500 O O . LYS A 1 319 ? -23.762 3.728 30.300 1.00 90.44 319 LYS A O 1
ATOM 2505 N N . GLN A 1 320 ? -23.359 5.088 28.550 1.00 89.94 320 GLN A N 1
ATOM 2506 C CA . GLN A 1 320 ? -23.416 6.319 29.338 1.00 89.94 320 GLN A CA 1
ATOM 2507 C C . GLN A 1 320 ? -24.836 6.597 29.849 1.00 89.94 320 GLN A C 1
ATOM 2509 O O . GLN A 1 320 ? -25.015 6.866 31.035 1.00 89.94 320 GLN A O 1
ATOM 2514 N N . GLN A 1 321 ? -25.856 6.415 29.006 1.00 89.44 321 GLN A N 1
ATOM 2515 C CA . GLN A 1 321 ? -27.257 6.534 29.417 1.00 89.44 321 GLN A CA 1
ATOM 2516 C C . GLN A 1 321 ? -27.600 5.574 30.565 1.00 89.44 321 GLN A C 1
ATOM 2518 O O . GLN A 1 321 ? -28.241 5.971 31.534 1.00 89.44 321 GLN A O 1
ATOM 2523 N N . PHE A 1 322 ? -27.147 4.320 30.496 1.00 89.06 322 PHE A N 1
ATOM 2524 C CA . PHE A 1 322 ? -27.357 3.346 31.565 1.00 89.06 322 PHE A CA 1
ATOM 2525 C C . PHE A 1 322 ? -26.728 3.792 32.894 1.00 89.06 322 PHE A C 1
ATOM 2527 O O . PHE A 1 322 ? -27.360 3.643 33.940 1.00 89.06 322 PHE A O 1
ATOM 2534 N N . ARG A 1 323 ? -25.514 4.361 32.869 1.00 88.06 323 ARG A N 1
ATOM 2535 C CA . ARG A 1 323 ? -24.862 4.895 34.077 1.00 88.06 323 ARG A CA 1
ATOM 2536 C C . ARG A 1 323 ? -25.694 6.001 34.717 1.00 88.06 323 ARG A C 1
ATOM 2538 O O . ARG A 1 323 ? -25.970 5.921 35.908 1.00 88.06 323 ARG A O 1
ATOM 2545 N N . GLU A 1 324 ? -26.155 6.962 33.922 1.00 88.19 324 GLU A N 1
ATOM 2546 C CA . GLU A 1 324 ? -26.994 8.063 34.410 1.00 88.19 324 GLU A CA 1
ATOM 2547 C C . GLU A 1 324 ? -28.348 7.550 34.938 1.00 88.19 324 GLU A C 1
ATOM 2549 O O . GLU A 1 324 ? -28.815 7.984 35.989 1.00 88.19 324 GLU A O 1
ATOM 2554 N N . MET A 1 325 ? -28.945 6.536 34.298 1.00 86.88 325 MET A N 1
ATOM 2555 C CA . MET A 1 325 ? -30.178 5.900 34.787 1.00 86.88 325 MET A CA 1
ATOM 2556 C C . MET A 1 325 ? -30.014 5.191 36.140 1.00 86.88 325 MET A C 1
ATOM 2558 O O . MET A 1 325 ? -30.986 5.114 36.894 1.00 86.88 325 MET A O 1
ATOM 2562 N N . CYS A 1 326 ? -28.825 4.664 36.447 1.00 85.38 326 CYS A N 1
ATOM 2563 C CA . CYS A 1 326 ? -28.521 4.086 37.760 1.00 85.38 326 CYS A CA 1
ATOM 2564 C C . CYS A 1 326 ? -28.411 5.154 38.863 1.00 85.38 326 CYS A C 1
ATOM 2566 O O . CYS A 1 326 ? -28.634 4.830 40.027 1.00 85.38 326 CYS A O 1
ATOM 2568 N N . GLU A 1 327 ? -28.085 6.403 38.514 1.00 83.50 327 GLU A N 1
ATOM 2569 C CA . GLU A 1 327 ? -28.003 7.533 39.453 1.00 83.50 327 GLU A CA 1
ATOM 2570 C C . GLU A 1 327 ? -29.370 8.201 39.675 1.00 83.50 327 GLU A C 1
ATOM 2572 O O . GLU A 1 327 ? -29.723 8.533 40.806 1.00 83.50 327 GLU A O 1
ATOM 2577 N N . ASP A 1 328 ? -30.150 8.372 38.603 1.00 80.75 328 ASP A N 1
ATOM 2578 C CA . ASP A 1 328 ? -31.327 9.251 38.593 1.00 80.75 328 ASP A CA 1
ATOM 2579 C C . ASP A 1 328 ? -32.666 8.524 38.828 1.00 80.75 328 ASP A C 1
ATOM 2581 O O . ASP A 1 328 ? -33.709 9.169 38.978 1.00 80.75 328 ASP A O 1
ATOM 2585 N N . GLY A 1 329 ? -32.693 7.186 38.829 1.00 73.94 329 GLY A N 1
ATOM 2586 C CA . GLY A 1 329 ? -33.948 6.440 38.738 1.00 73.94 329 GLY A CA 1
ATOM 2587 C C . GLY A 1 329 ? -34.004 5.090 39.458 1.00 73.94 329 GLY A C 1
ATOM 2588 O O . GLY A 1 329 ? -33.023 4.601 40.012 1.00 73.94 329 GLY A O 1
ATOM 2589 N N . PRO A 1 330 ? -35.191 4.450 39.467 1.00 78.44 330 PRO A N 1
ATOM 2590 C CA . PRO A 1 330 ? -35.372 3.150 40.096 1.00 78.44 330 PRO A CA 1
ATOM 2591 C C . PRO A 1 330 ? -34.560 2.065 39.359 1.00 78.44 330 PRO A C 1
ATOM 2593 O O . PRO A 1 330 ? -34.707 1.935 38.137 1.00 78.44 330 PRO A O 1
ATOM 2596 N N . PRO A 1 331 ? -33.807 1.207 40.081 1.00 79.88 331 PRO A N 1
ATOM 2597 C CA . PRO A 1 331 ? -32.888 0.225 39.489 1.00 79.88 331 PRO A CA 1
ATOM 2598 C C . PRO A 1 331 ?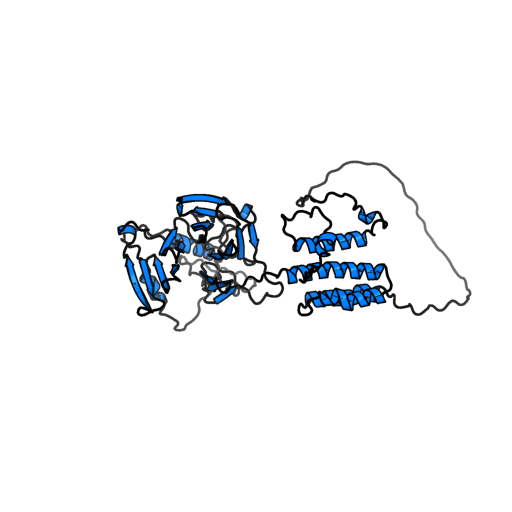 -33.520 -0.720 38.463 1.00 79.88 331 PRO A C 1
ATOM 2600 O O . PRO A 1 331 ? -32.857 -1.163 37.531 1.00 79.88 331 PRO A O 1
ATOM 2603 N N . ILE A 1 332 ? -34.818 -1.009 38.595 1.00 84.94 332 ILE A N 1
ATOM 2604 C CA . ILE A 1 332 ? -35.557 -1.878 37.670 1.00 84.94 332 ILE A CA 1
ATOM 2605 C C . ILE A 1 332 ? -35.573 -1.291 36.253 1.00 84.94 332 ILE A C 1
ATOM 2607 O O . ILE A 1 332 ? -35.391 -2.029 35.292 1.00 84.94 332 ILE A O 1
ATOM 2611 N N . LYS A 1 333 ? -35.742 0.032 36.104 1.00 85.56 333 LYS A N 1
ATOM 2612 C CA . LYS A 1 333 ? -35.740 0.673 34.779 1.00 85.56 333 LYS A CA 1
ATOM 2613 C C . LYS A 1 333 ? -34.359 0.603 34.130 1.00 85.56 333 LYS A C 1
ATOM 2615 O O . LYS A 1 333 ? -34.272 0.313 32.940 1.00 85.56 333 LYS A O 1
ATOM 2620 N N . ALA A 1 334 ? -33.302 0.830 34.911 1.00 87.56 334 ALA A N 1
ATOM 2621 C CA . ALA A 1 334 ? -31.926 0.706 34.440 1.00 87.56 334 ALA A CA 1
ATOM 2622 C C . ALA A 1 334 ? -31.603 -0.745 34.046 1.00 87.56 334 ALA A C 1
ATOM 2624 O O . ALA A 1 334 ? -31.044 -0.978 32.978 1.00 87.56 334 ALA A O 1
ATOM 2625 N N . LEU A 1 335 ? -32.023 -1.731 34.848 1.00 88.56 335 LEU A N 1
ATOM 2626 C CA . LEU A 1 335 ? -31.828 -3.149 34.543 1.00 88.56 335 LEU A CA 1
ATOM 2627 C C . LEU A 1 335 ? -32.535 -3.559 33.247 1.00 88.56 335 LEU A C 1
ATOM 2629 O O . LEU A 1 335 ? -31.914 -4.204 32.404 1.00 88.56 335 LEU A O 1
ATOM 2633 N N . THR A 1 336 ? -33.795 -3.152 33.055 1.00 89.94 336 THR A N 1
ATOM 2634 C CA . THR A 1 336 ? -34.513 -3.396 31.795 1.00 89.94 336 THR A CA 1
ATOM 2635 C C . THR A 1 336 ? -33.761 -2.773 30.622 1.00 89.94 336 THR A C 1
ATOM 2637 O O . THR A 1 336 ? -33.549 -3.435 29.612 1.00 89.94 336 THR A O 1
ATOM 2640 N N . PHE A 1 337 ? -33.291 -1.529 30.764 1.00 90.12 337 PHE A N 1
ATOM 2641 C CA . PHE A 1 337 ? -32.528 -0.853 29.716 1.00 90.12 337 PHE A CA 1
ATOM 2642 C C . PHE A 1 337 ? -31.211 -1.574 29.383 1.00 90.12 337 PHE A C 1
ATOM 2644 O O . PHE A 1 337 ? -30.889 -1.736 28.206 1.00 90.12 337 PHE A O 1
ATOM 2651 N N . LEU A 1 338 ? -30.483 -2.074 30.387 1.00 91.00 338 LEU A N 1
ATOM 2652 C CA . LEU A 1 338 ? -29.273 -2.879 30.193 1.00 91.00 338 LEU A CA 1
ATOM 2653 C C . LEU A 1 338 ? -29.570 -4.166 29.414 1.00 91.00 338 LEU A C 1
ATOM 2655 O O . LEU A 1 338 ? -28.875 -4.483 28.451 1.00 91.00 338 LEU A O 1
ATOM 2659 N N . GLN A 1 339 ? -30.618 -4.886 29.818 1.00 90.62 339 GLN A N 1
ATOM 2660 C CA . GLN A 1 339 ? -31.002 -6.173 29.238 1.00 90.62 339 GLN A CA 1
ATOM 2661 C C . GLN A 1 339 ? -31.554 -6.053 27.817 1.00 90.62 339 GLN A C 1
ATOM 2663 O O . GLN A 1 339 ? -31.372 -6.975 27.030 1.00 90.62 339 GLN A O 1
ATOM 2668 N N . THR A 1 340 ? -32.221 -4.946 27.478 1.00 91.50 340 THR A N 1
ATOM 2669 C CA . THR A 1 340 ? -32.828 -4.777 26.152 1.00 91.50 340 THR A CA 1
ATOM 2670 C C . THR A 1 340 ? -32.008 -3.874 25.245 1.00 91.50 340 THR A C 1
ATOM 2672 O O . THR A 1 340 ? -31.648 -4.277 24.150 1.00 91.50 340 THR A O 1
ATOM 2675 N N . LYS A 1 341 ? -31.712 -2.641 25.671 1.00 91.31 341 LYS A N 1
ATOM 2676 C CA . LYS A 1 341 ? -31.123 -1.618 24.799 1.00 91.31 341 LYS A CA 1
ATOM 2677 C C . LYS A 1 341 ? -29.605 -1.707 24.779 1.00 91.31 341 LYS A C 1
ATOM 2679 O O . LYS A 1 341 ? -29.020 -1.650 23.709 1.00 91.31 341 LYS A O 1
ATOM 2684 N N . VAL A 1 342 ? -28.936 -1.876 25.915 1.00 90.75 342 VAL A N 1
ATOM 2685 C CA . VAL A 1 342 ? -27.469 -2.017 25.883 1.00 90.75 342 VAL A CA 1
ATOM 2686 C C . VAL A 1 342 ? -27.087 -3.357 25.250 1.00 90.75 342 VAL A C 1
ATOM 2688 O O . VAL A 1 342 ? -26.295 -3.372 24.320 1.00 90.75 342 VAL A O 1
ATOM 2691 N N . SER A 1 343 ? -27.708 -4.463 25.676 1.00 91.88 343 SER A N 1
ATOM 2692 C CA . SER A 1 343 ? -27.390 -5.807 25.166 1.00 91.88 343 SER A CA 1
ATOM 2693 C C . SER A 1 343 ? -27.582 -5.982 23.654 1.00 91.88 343 SER A C 1
ATOM 2695 O O . SER A 1 343 ? -26.885 -6.808 23.072 1.00 91.88 343 SER A O 1
ATOM 2697 N N . GLU A 1 344 ? -28.515 -5.250 23.034 1.00 93.94 344 GLU A N 1
ATOM 2698 C CA . GLU A 1 344 ? -28.786 -5.280 21.583 1.00 93.94 344 GLU A CA 1
ATOM 2699 C C . GLU A 1 344 ? -27.595 -4.796 20.749 1.00 93.94 344 GLU A C 1
ATOM 2701 O O . GLU A 1 344 ? -27.405 -5.253 19.629 1.00 93.94 344 GLU A O 1
ATOM 2706 N N . VAL A 1 345 ? -26.798 -3.872 21.288 1.00 93.00 345 VAL A N 1
ATOM 2707 C CA . VAL A 1 345 ? -25.669 -3.261 20.571 1.00 93.00 345 VAL A CA 1
ATOM 2708 C C . VAL A 1 345 ? -24.326 -3.765 21.071 1.00 93.00 345 VAL A C 1
ATOM 2710 O O . VAL A 1 345 ? -23.307 -3.254 20.629 1.00 93.00 345 VAL A O 1
ATOM 2713 N N . VAL A 1 346 ? -24.316 -4.744 21.976 1.00 93.12 346 VAL A N 1
ATOM 2714 C CA . VAL A 1 346 ? -23.088 -5.372 22.465 1.00 93.12 346 VAL A CA 1
ATOM 2715 C C . VAL A 1 346 ? -22.691 -6.499 21.526 1.00 93.12 346 VAL A C 1
ATOM 2717 O O . VAL A 1 346 ? -23.492 -7.400 21.272 1.00 93.12 346 VAL A O 1
ATOM 2720 N N . ASN A 1 347 ? -21.444 -6.491 21.065 1.00 90.25 347 ASN A N 1
ATOM 2721 C CA . ASN A 1 347 ? -20.852 -7.675 20.464 1.00 90.25 347 ASN A CA 1
ATOM 2722 C C . ASN A 1 347 ? -20.463 -8.662 21.574 1.00 90.25 347 ASN A C 1
ATOM 2724 O O . ASN A 1 347 ? -19.498 -8.445 22.303 1.00 90.25 347 ASN A O 1
ATOM 2728 N N . HIS A 1 348 ? -21.236 -9.738 21.729 1.00 89.88 348 HIS A N 1
ATOM 2729 C CA . HIS A 1 348 ? -20.985 -10.749 22.765 1.00 89.88 348 HIS A CA 1
ATOM 2730 C C . HIS A 1 348 ? -19.882 -11.742 22.387 1.00 89.88 348 HIS A C 1
ATOM 2732 O O . HIS A 1 348 ? -19.401 -12.454 23.270 1.00 89.88 348 HIS A O 1
ATOM 2738 N N . ASP A 1 349 ? -19.478 -11.767 21.115 1.00 88.19 349 ASP A N 1
ATOM 2739 C CA . ASP A 1 349 ? -18.363 -12.581 20.631 1.00 88.19 349 ASP A CA 1
ATOM 2740 C C . ASP A 1 349 ? -17.009 -11.894 20.885 1.00 88.19 349 ASP A C 1
ATOM 2742 O O . ASP A 1 349 ? -15.983 -12.568 20.960 1.00 88.19 349 ASP A O 1
ATOM 2746 N N . ASP A 1 350 ? -17.003 -10.569 21.091 1.00 87.00 350 ASP A N 1
ATOM 2747 C CA . ASP A 1 350 ? -15.825 -9.823 21.544 1.00 87.00 350 ASP A CA 1
ATOM 2748 C C . ASP A 1 350 ? -15.658 -9.977 23.073 1.00 87.00 350 ASP A C 1
ATOM 2750 O O . ASP A 1 350 ? -16.506 -9.513 23.850 1.00 87.00 350 ASP A O 1
ATOM 2754 N N . PRO A 1 351 ? -14.569 -10.612 23.552 1.00 87.94 351 PRO A N 1
ATOM 2755 C CA . PRO A 1 351 ? -14.358 -10.850 24.975 1.00 87.94 351 PRO A CA 1
ATOM 2756 C C . PRO A 1 351 ? -14.232 -9.560 25.796 1.00 87.94 351 PRO A C 1
ATOM 2758 O O . PRO A 1 351 ? -14.693 -9.537 26.947 1.00 87.94 351 PRO A O 1
ATOM 2761 N N . GLU A 1 352 ? -13.643 -8.498 25.242 1.00 87.50 352 GLU A N 1
ATOM 2762 C CA . GLU A 1 352 ? -13.452 -7.224 25.938 1.00 87.50 352 GLU A CA 1
ATOM 2763 C C . GLU A 1 352 ? -14.758 -6.430 25.990 1.00 87.50 352 GLU A C 1
ATOM 2765 O O . GLU A 1 352 ? -15.129 -5.922 27.056 1.00 87.50 352 GLU A O 1
ATOM 2770 N N . GLU A 1 353 ? -15.524 -6.400 24.899 1.00 88.94 353 GLU A N 1
ATOM 2771 C CA . GLU A 1 353 ? -16.839 -5.755 24.883 1.00 88.94 353 GLU A CA 1
ATOM 2772 C C . GLU A 1 353 ? -17.836 -6.488 25.799 1.00 88.94 353 GLU A C 1
ATOM 2774 O O . GLU A 1 353 ? -18.499 -5.869 26.642 1.00 88.94 353 GLU A O 1
ATOM 2779 N N . ALA A 1 354 ? -17.861 -7.824 25.753 1.00 89.69 354 ALA A N 1
ATOM 2780 C CA . ALA A 1 354 ? -18.680 -8.646 26.640 1.00 89.69 354 ALA A CA 1
ATOM 2781 C C . ALA A 1 354 ? -18.288 -8.466 28.119 1.00 89.69 354 ALA A C 1
ATOM 2783 O O . ALA A 1 354 ? -19.143 -8.450 29.013 1.00 89.69 354 ALA A O 1
ATOM 2784 N N . LYS A 1 355 ? -16.993 -8.309 28.416 1.00 90.00 355 LYS A N 1
ATOM 2785 C CA . LYS A 1 355 ? -16.498 -7.994 29.765 1.00 90.00 355 LYS A CA 1
ATOM 2786 C C . LYS A 1 355 ? -16.919 -6.597 30.200 1.00 90.00 355 LYS A C 1
ATOM 2788 O O . LYS A 1 355 ? -17.405 -6.454 31.324 1.00 90.00 355 LYS A O 1
ATOM 2793 N N . ALA A 1 356 ? -16.798 -5.595 29.332 1.00 88.12 356 ALA A N 1
ATOM 2794 C CA . ALA A 1 356 ? -17.269 -4.242 29.602 1.00 88.12 356 ALA A CA 1
ATOM 2795 C C . ALA A 1 356 ? -18.773 -4.234 29.916 1.00 88.12 356 ALA A C 1
ATOM 2797 O O . ALA A 1 356 ? -19.184 -3.620 30.900 1.00 88.12 356 ALA A O 1
ATOM 2798 N N . PHE A 1 357 ? -19.579 -4.984 29.160 1.00 91.50 357 PHE A N 1
ATOM 2799 C CA . PHE A 1 357 ? -21.007 -5.154 29.421 1.00 91.50 357 PHE A CA 1
ATOM 2800 C C . PHE A 1 357 ? -21.288 -5.799 30.788 1.00 91.50 357 PHE A C 1
ATOM 2802 O O . PHE A 1 357 ? -22.083 -5.270 31.569 1.00 91.50 357 PHE A O 1
ATOM 2809 N N . ARG A 1 358 ? -20.591 -6.890 31.142 1.00 89.12 358 ARG A N 1
ATOM 2810 C CA . ARG A 1 358 ? -20.723 -7.530 32.469 1.00 89.12 358 ARG A CA 1
ATOM 2811 C C . ARG A 1 358 ? -20.359 -6.580 33.614 1.00 89.12 358 ARG A C 1
ATOM 2813 O O . ARG A 1 358 ? -21.026 -6.590 34.650 1.00 89.12 358 ARG A O 1
ATOM 2820 N N . LEU A 1 359 ? -19.341 -5.737 33.423 1.00 88.38 359 LEU A N 1
ATOM 2821 C CA . LEU A 1 359 ? -18.923 -4.743 34.413 1.00 88.38 359 LEU A CA 1
ATOM 2822 C C . LEU A 1 359 ? -19.980 -3.658 34.651 1.00 88.38 359 LEU A C 1
ATOM 2824 O O . LEU A 1 359 ? -20.054 -3.129 35.758 1.00 88.38 359 LEU A O 1
ATOM 2828 N N . LEU A 1 360 ? -20.832 -3.344 33.670 1.00 85.56 360 LEU A N 1
ATOM 2829 C CA . LEU A 1 360 ? -21.931 -2.393 33.876 1.00 85.56 360 LEU A CA 1
ATOM 2830 C C . LEU A 1 360 ? -22.919 -2.899 34.931 1.00 85.56 360 LEU A C 1
ATOM 2832 O O . LEU A 1 360 ? -23.323 -2.139 35.814 1.00 85.56 360 LEU A O 1
ATOM 2836 N N . LEU A 1 361 ? -23.241 -4.194 34.893 1.00 82.38 361 LEU A N 1
ATOM 2837 C CA . LEU A 1 361 ? -24.109 -4.828 35.881 1.00 82.38 361 LEU A CA 1
ATOM 2838 C C . LEU A 1 361 ? -23.480 -4.788 37.284 1.00 82.38 361 LEU A C 1
ATOM 2840 O O . LEU A 1 361 ? -24.122 -4.352 38.241 1.00 82.38 361 LEU A O 1
ATOM 2844 N N . SER A 1 362 ? -22.225 -5.230 37.415 1.00 78.69 362 SER A N 1
ATOM 2845 C CA . SER A 1 362 ? -21.582 -5.363 38.727 1.00 78.69 362 SER A CA 1
ATOM 2846 C C . SER A 1 362 ? -21.226 -4.027 39.370 1.00 78.69 362 SER A C 1
ATOM 2848 O O . SER A 1 362 ? -21.349 -3.877 40.582 1.00 78.69 362 SER A O 1
ATOM 2850 N N . THR A 1 363 ? -20.779 -3.057 38.574 1.00 76.75 363 THR A N 1
ATOM 2851 C CA . THR A 1 363 ? -20.171 -1.827 39.095 1.00 76.75 363 THR A CA 1
ATOM 2852 C C . THR A 1 363 ? -21.187 -0.725 39.332 1.00 76.75 363 THR A C 1
ATOM 2854 O O . THR A 1 363 ? -20.975 0.074 40.235 1.00 76.75 363 THR A O 1
ATOM 2857 N N . HIS A 1 364 ? -22.286 -0.672 38.576 1.00 70.00 364 HIS A N 1
ATOM 2858 C CA . HIS A 1 364 ? -23.262 0.420 38.685 1.00 70.00 364 HIS A CA 1
ATOM 2859 C C . HIS A 1 364 ? -24.607 -0.030 39.249 1.00 70.00 364 HIS A C 1
ATOM 2861 O O . HIS A 1 364 ? -25.229 0.718 39.995 1.00 70.00 364 HIS A O 1
ATOM 2867 N N . LEU A 1 365 ? -25.041 -1.259 38.953 1.00 67.00 365 LEU A N 1
ATOM 2868 C CA . LEU A 1 365 ? -26.340 -1.733 39.426 1.00 67.00 365 LEU A CA 1
ATOM 2869 C C . LEU A 1 365 ? -26.253 -2.377 40.814 1.00 67.00 365 LEU A C 1
ATOM 2871 O O . LEU A 1 365 ? -27.137 -2.155 41.630 1.00 67.00 365 LEU A O 1
ATOM 2875 N N . LEU A 1 366 ? -25.194 -3.144 41.109 1.00 63.72 366 LEU A N 1
ATOM 2876 C CA . LEU A 1 366 ? -25.020 -3.798 42.418 1.00 63.72 366 LEU A CA 1
ATOM 2877 C C . LEU A 1 366 ? -24.390 -2.891 43.489 1.00 63.72 366 LEU A C 1
ATOM 2879 O O . LEU A 1 366 ? -24.663 -3.087 44.670 1.00 63.72 366 LEU A O 1
ATOM 2883 N N . SER A 1 367 ? -23.581 -1.897 43.109 1.00 60.41 367 SER A N 1
ATOM 2884 C CA . SER A 1 367 ? -22.978 -0.935 44.051 1.00 60.41 367 SER A CA 1
ATOM 2885 C C . SER A 1 367 ? -23.964 0.140 44.530 1.00 60.41 367 SER A C 1
ATOM 2887 O O . SER A 1 367 ? -23.820 0.650 45.639 1.00 60.41 367 SER A O 1
ATOM 2889 N N . ALA A 1 368 ? -25.004 0.426 43.737 1.00 54.81 368 ALA A N 1
ATOM 2890 C CA . ALA A 1 368 ? -26.122 1.292 44.110 1.00 54.81 368 ALA A CA 1
ATOM 2891 C C . ALA A 1 368 ? -27.005 0.694 45.226 1.00 54.81 368 ALA A C 1
ATOM 2893 O O . ALA A 1 368 ? -27.867 1.383 45.771 1.00 54.81 368 ALA A O 1
ATOM 2894 N N . PHE A 1 369 ? -26.775 -0.571 45.607 1.00 52.09 369 PHE A N 1
ATOM 2895 C CA . PHE A 1 369 ? -27.353 -1.193 46.794 1.00 52.09 369 PHE A CA 1
ATOM 2896 C C . PHE A 1 369 ? -26.292 -1.299 47.898 1.00 52.09 369 PHE A C 1
ATOM 2898 O O . PHE A 1 369 ? -25.509 -2.254 47.911 1.00 52.09 369 PHE A O 1
ATOM 2905 N N . PRO A 1 370 ? -26.274 -0.398 48.896 1.00 44.16 370 PRO A N 1
ATOM 2906 C CA . PRO A 1 370 ? -25.605 -0.708 50.146 1.00 44.16 370 PRO A CA 1
ATOM 2907 C C . PRO A 1 370 ? -26.259 -1.974 50.706 1.00 44.16 370 PRO A C 1
ATOM 2909 O O . PRO A 1 370 ? -27.468 -2.006 50.949 1.00 44.16 370 PRO A O 1
ATOM 2912 N N . ARG A 1 371 ? -25.467 -3.033 50.908 1.00 39.78 371 ARG A N 1
ATOM 2913 C CA . ARG A 1 371 ? -25.865 -4.166 51.751 1.00 39.78 371 ARG A CA 1
ATOM 2914 C C . ARG A 1 371 ? -26.384 -3.569 53.056 1.00 39.78 371 ARG A C 1
ATOM 2916 O O . ARG A 1 371 ? -25.619 -2.901 53.747 1.00 39.78 371 ARG A O 1
ATOM 2923 N N . ALA A 1 372 ? -27.667 -3.769 53.358 1.00 35.28 372 ALA A N 1
ATOM 2924 C CA . ALA A 1 372 ? -28.258 -3.323 54.611 1.00 35.28 372 ALA A CA 1
ATOM 2925 C C . ALA A 1 372 ? -27.359 -3.798 55.760 1.00 35.28 372 ALA A C 1
ATOM 2927 O O . ALA A 1 372 ? -27.198 -5.003 55.968 1.00 35.28 372 ALA A O 1
ATOM 2928 N N . ALA A 1 373 ? -26.708 -2.850 56.436 1.00 37.22 373 ALA A N 1
ATOM 2929 C CA . ALA A 1 373 ? -25.915 -3.138 57.613 1.00 37.22 373 ALA A CA 1
ATOM 2930 C C . ALA A 1 373 ? -26.852 -3.777 58.642 1.00 37.22 373 ALA A C 1
ATOM 2932 O O . ALA A 1 373 ? -27.859 -3.189 59.040 1.00 37.22 373 ALA A O 1
ATOM 2933 N N . VAL A 1 374 ? -26.550 -5.023 59.002 1.00 37.94 374 VAL A N 1
ATOM 2934 C CA . VAL A 1 374 ? -27.197 -5.735 60.101 1.00 37.94 374 VAL A CA 1
ATOM 2935 C C . VAL A 1 374 ? -26.990 -4.889 61.357 1.00 37.94 374 VAL A C 1
ATOM 2937 O O . VAL A 1 374 ? -25.863 -4.509 61.661 1.00 37.94 374 VAL A O 1
ATOM 2940 N N . GLY A 1 375 ? -28.100 -4.525 61.997 1.00 33.12 375 GLY A N 1
ATOM 2941 C CA . GLY A 1 375 ? -28.174 -3.437 62.965 1.00 33.12 375 GLY A CA 1
ATOM 2942 C C . GLY A 1 375 ? -27.300 -3.589 64.210 1.00 33.12 375 GLY A C 1
ATOM 2943 O O . GLY A 1 375 ? -27.092 -4.686 64.728 1.00 33.12 375 GLY A O 1
ATOM 2944 N N . ASP A 1 376 ? -26.862 -2.436 64.710 1.00 34.31 376 ASP A N 1
ATOM 2945 C CA . ASP A 1 376 ? -26.322 -2.250 66.055 1.00 34.31 376 ASP A CA 1
ATOM 2946 C C . ASP A 1 376 ? -27.348 -2.636 67.137 1.00 34.31 376 ASP A C 1
ATOM 2948 O O . ASP A 1 376 ? -28.527 -2.276 67.026 1.00 34.31 376 ASP A O 1
ATOM 2952 N N . PRO A 1 377 ? -26.924 -3.248 68.258 1.00 35.75 377 PRO A N 1
ATOM 2953 C CA . PRO A 1 377 ? -27.669 -3.202 69.505 1.00 35.75 377 PRO A CA 1
ATOM 2954 C C . PRO A 1 377 ? -27.211 -2.026 70.391 1.00 35.75 377 PRO A C 1
ATOM 2956 O O . PRO A 1 377 ? -26.028 -1.827 70.657 1.00 35.75 377 PRO A O 1
ATOM 2959 N N . MET A 1 378 ? -28.207 -1.282 70.873 1.00 31.11 378 MET A N 1
ATOM 2960 C CA . MET A 1 378 ? -28.167 -0.168 71.836 1.00 31.11 378 MET A CA 1
ATOM 2961 C C . MET A 1 378 ? -27.652 -0.557 73.258 1.00 31.11 378 MET A C 1
ATOM 2963 O O . MET A 1 378 ? -27.518 -1.742 73.562 1.00 31.11 378 MET A O 1
ATOM 2967 N N . PRO A 1 379 ? -27.370 0.430 74.147 1.00 44.19 379 PRO A N 1
ATOM 2968 C CA . PRO A 1 379 ? -26.373 0.356 75.222 1.00 44.19 379 PRO A CA 1
ATOM 2969 C C . PRO A 1 379 ? -26.932 -0.024 76.605 1.00 44.19 379 PRO A C 1
ATOM 2971 O O . PRO A 1 379 ? -28.122 0.134 76.875 1.00 44.19 379 PRO A O 1
ATOM 2974 N N . SER A 1 380 ? -26.046 -0.413 77.535 1.00 30.33 380 SER A N 1
ATOM 2975 C CA . SER A 1 380 ? -26.363 -0.540 78.968 1.00 30.33 380 SER A CA 1
ATOM 2976 C C . SER A 1 380 ? -25.364 0.186 79.885 1.00 30.33 380 SER A C 1
ATOM 2978 O O . SER A 1 380 ? -24.155 0.156 79.679 1.00 30.33 380 SER A O 1
ATOM 2980 N N . SER A 1 381 ? -25.934 0.806 80.917 1.00 30.91 381 SER A N 1
ATOM 2981 C CA . SER A 1 381 ? -25.425 1.614 82.042 1.00 30.91 381 SER A CA 1
ATOM 2982 C C . SER A 1 381 ? -24.279 1.038 82.916 1.00 30.91 381 SER A C 1
ATOM 2984 O O . SER A 1 381 ? -24.259 -0.163 83.157 1.00 30.91 381 SER A O 1
ATOM 2986 N N . GLY A 1 382 ? -23.394 1.922 83.443 1.00 26.12 382 GLY A N 1
ATOM 2987 C CA . GLY A 1 382 ? -22.203 1.670 84.321 1.00 26.12 382 GLY A CA 1
ATOM 2988 C C . GLY A 1 382 ? -22.493 1.392 85.818 1.00 26.12 382 GLY A C 1
ATOM 2989 O O . GLY A 1 382 ? -23.552 0.819 86.064 1.00 26.12 382 GLY A O 1
ATOM 2990 N N . PRO A 1 383 ? -21.699 1.823 86.854 1.00 41.16 383 PRO A N 1
ATOM 2991 C CA . PRO A 1 383 ? -20.323 2.398 86.993 1.00 41.16 383 PRO A CA 1
ATOM 2992 C C . PRO A 1 383 ? -19.515 1.734 88.190 1.00 41.16 383 PRO A C 1
ATOM 2994 O O . PRO A 1 383 ? -19.803 0.576 88.479 1.00 41.16 383 PRO A O 1
ATOM 2997 N N . PRO A 1 384 ? -18.676 2.404 89.042 1.00 46.53 384 PRO A N 1
ATOM 2998 C CA . PRO A 1 384 ? -17.415 3.185 88.889 1.00 46.53 384 PRO A CA 1
ATOM 2999 C C . PRO A 1 384 ? -16.207 2.643 89.735 1.00 46.53 384 PRO A C 1
ATOM 3001 O O . PRO A 1 384 ? -16.421 1.900 90.683 1.00 46.53 384 PRO A O 1
ATOM 3004 N N . SER A 1 385 ? -14.958 3.120 89.532 1.00 29.53 385 SER A N 1
ATOM 3005 C CA . SER A 1 385 ? -13.990 3.361 90.644 1.00 29.53 385 SER A CA 1
ATOM 3006 C C . SER A 1 385 ? -12.695 4.089 90.234 1.00 29.53 385 SER A C 1
ATOM 3008 O O . SER A 1 385 ? -12.193 3.950 89.125 1.00 29.53 385 SER A O 1
ATOM 3010 N N . VAL A 1 386 ? -12.175 4.839 91.204 1.00 29.34 386 VAL A N 1
ATOM 3011 C CA . VAL A 1 386 ? -11.105 5.852 91.233 1.00 29.34 386 VAL A CA 1
ATOM 3012 C C . VAL A 1 386 ? -9.738 5.261 91.621 1.00 29.34 386 VAL A C 1
ATOM 3014 O O . VAL A 1 386 ? -9.715 4.447 92.534 1.00 29.34 386 VAL A O 1
ATOM 3017 N N . SER A 1 387 ? -8.624 5.770 91.057 1.00 31.95 387 SER A N 1
ATOM 3018 C CA . SER A 1 387 ? -7.376 6.130 91.790 1.00 31.95 387 SER A CA 1
ATOM 3019 C C . SER A 1 387 ? -6.241 6.612 90.857 1.00 31.95 387 SER A C 1
ATOM 3021 O O . SER A 1 387 ? -5.845 5.882 89.953 1.00 31.95 387 SER A O 1
ATOM 3023 N N . GLY A 1 388 ? -5.699 7.819 91.102 1.00 25.16 388 GLY A N 1
ATOM 3024 C CA . GLY A 1 388 ? -4.404 8.313 90.569 1.00 25.16 388 GLY A CA 1
ATOM 3025 C C . GLY A 1 388 ? -3.190 7.747 91.348 1.00 25.16 388 GLY A C 1
ATOM 3026 O O . GLY A 1 388 ? -3.387 6.722 92.002 1.00 25.16 388 GLY A O 1
ATOM 3027 N N . PRO A 1 389 ? -1.984 8.383 91.395 1.00 40.94 389 PRO A N 1
ATOM 3028 C CA . PRO A 1 389 ? -1.629 9.751 90.958 1.00 40.94 389 PRO A CA 1
ATOM 3029 C C . PRO A 1 389 ? -0.267 9.949 90.205 1.00 40.94 389 PRO A C 1
ATOM 3031 O O . PRO A 1 389 ? 0.614 9.102 90.242 1.00 40.94 389 PRO A O 1
ATOM 3034 N N . SER A 1 390 ? -0.136 11.140 89.583 1.00 28.66 390 SER A N 1
ATOM 3035 C CA . SER A 1 390 ? 1.011 12.090 89.442 1.00 28.66 390 SER A CA 1
ATOM 3036 C C . SER A 1 390 ? 2.437 11.599 89.067 1.00 28.66 390 SER A C 1
ATOM 3038 O O . SER A 1 390 ? 3.006 10.752 89.737 1.00 28.66 390 SER A O 1
ATOM 3040 N N . THR A 1 391 ? 3.180 12.191 88.111 1.00 29.34 391 THR A N 1
ATOM 3041 C CA . THR A 1 391 ? 3.799 13.540 88.197 1.00 29.34 391 THR A CA 1
ATOM 3042 C C . THR A 1 391 ? 4.660 13.894 86.945 1.00 29.34 391 THR A C 1
ATOM 3044 O O . THR A 1 391 ? 5.445 13.057 86.522 1.00 29.34 391 THR A O 1
ATOM 3047 N N . VAL A 1 392 ? 4.605 15.176 86.501 1.00 31.66 392 VAL A N 1
ATOM 3048 C CA . VAL A 1 392 ? 5.746 16.080 86.122 1.00 31.66 392 VAL A CA 1
ATOM 3049 C C . VAL A 1 392 ? 6.430 15.830 84.741 1.00 31.66 392 VAL A C 1
ATOM 3051 O O . VAL A 1 392 ? 6.817 14.711 84.457 1.00 31.66 392 VAL A O 1
ATOM 3054 N N . ARG A 1 393 ? 6.659 16.781 83.806 1.00 29.77 393 ARG A N 1
ATOM 3055 C CA . ARG A 1 393 ? 6.954 18.238 83.851 1.00 29.77 393 ARG A CA 1
ATOM 3056 C C . ARG A 1 393 ? 6.756 18.917 82.470 1.00 29.77 393 ARG A C 1
ATOM 3058 O O . ARG A 1 393 ? 6.852 18.257 81.442 1.00 29.77 393 ARG A O 1
ATOM 3065 N N . GLU A 1 394 ? 6.537 20.232 82.509 1.00 31.11 394 GLU A N 1
ATOM 3066 C CA . GLU A 1 394 ? 6.424 21.225 81.420 1.00 31.11 394 GLU A CA 1
ATOM 3067 C C . GLU A 1 394 ? 7.733 21.479 80.641 1.00 31.11 394 GLU A C 1
ATOM 3069 O O . GLU A 1 394 ? 8.804 21.335 81.225 1.00 31.11 394 GLU A O 1
ATOM 3074 N N . ASP A 1 395 ? 7.648 21.989 79.398 1.00 29.75 395 ASP A N 1
ATOM 3075 C CA . ASP A 1 395 ? 8.153 23.346 79.098 1.00 29.75 395 ASP A CA 1
ATOM 3076 C C . ASP A 1 395 ? 7.581 23.963 77.793 1.00 29.75 395 ASP A C 1
ATOM 3078 O O . ASP A 1 395 ? 7.122 23.258 76.896 1.00 29.75 395 ASP A O 1
ATOM 3082 N N . SER A 1 396 ? 7.561 25.299 77.752 1.00 34.38 396 SER A N 1
ATOM 3083 C CA . SER A 1 396 ? 6.744 26.213 76.915 1.00 34.38 396 SER A CA 1
ATOM 3084 C C . SER A 1 396 ? 7.461 26.729 75.614 1.00 34.38 396 SER A C 1
ATOM 3086 O O . SER A 1 396 ? 8.353 26.047 75.128 1.00 34.38 396 SER A O 1
ATOM 3088 N N . PRO A 1 397 ? 7.164 27.917 75.011 1.00 42.72 397 PRO A N 1
ATOM 3089 C CA . PRO A 1 397 ? 6.166 28.201 73.952 1.00 42.72 397 PRO A CA 1
ATOM 3090 C C . PRO A 1 397 ? 6.787 28.891 72.662 1.00 42.72 397 PRO A C 1
ATOM 3092 O O . PRO A 1 397 ? 8.003 28.849 72.492 1.00 42.72 397 PRO A O 1
ATOM 3095 N N . PRO A 1 398 ? 6.012 29.491 71.707 1.00 50.16 398 PRO A N 1
ATOM 3096 C CA . PRO A 1 398 ? 6.360 29.698 70.277 1.00 50.16 398 PRO A CA 1
ATOM 3097 C C . PRO A 1 398 ? 6.899 31.112 69.932 1.00 50.16 398 PRO A C 1
ATOM 3099 O O . PRO A 1 398 ? 7.047 31.936 70.833 1.00 50.16 398 PRO A O 1
ATOM 3102 N N . PRO A 1 399 ? 7.103 31.474 68.635 1.00 37.78 399 PRO A N 1
ATOM 3103 C CA . PRO A 1 399 ? 6.318 32.603 68.087 1.00 37.78 399 PRO A CA 1
ATOM 3104 C C . PRO A 1 399 ? 6.025 32.619 66.556 1.00 37.78 399 PRO A C 1
ATOM 3106 O O . PRO A 1 399 ? 6.352 31.721 65.789 1.00 37.78 399 PRO A O 1
ATOM 3109 N N . ARG A 1 400 ? 5.327 33.694 66.149 1.00 29.45 400 ARG A N 1
ATOM 3110 C CA . ARG A 1 400 ? 4.633 34.010 64.882 1.00 29.45 400 ARG A CA 1
ATOM 3111 C C . ARG A 1 400 ? 5.431 34.894 63.878 1.00 29.45 400 ARG A C 1
ATOM 3113 O O . ARG A 1 400 ? 6.053 35.854 64.302 1.00 29.45 400 ARG A O 1
ATOM 3120 N N . LYS A 1 401 ? 5.134 34.690 62.573 1.00 27.92 401 LYS A N 1
ATOM 3121 C CA . LYS A 1 401 ? 4.858 35.623 61.420 1.00 27.92 401 LYS A CA 1
ATOM 3122 C C . LYS A 1 401 ? 5.917 36.564 60.751 1.00 27.92 401 LYS A C 1
ATOM 3124 O O . LYS A 1 401 ? 6.464 37.441 61.405 1.00 27.92 401 LYS A O 1
ATOM 3129 N N . ARG A 1 402 ? 5.844 36.559 59.387 1.00 26.84 402 ARG A N 1
ATOM 3130 C CA . ARG A 1 402 ? 6.238 37.525 58.289 1.00 26.84 402 ARG A CA 1
ATOM 3131 C C . ARG A 1 402 ? 7.591 37.204 57.608 1.00 26.84 402 ARG A C 1
ATOM 3133 O O . ARG A 1 402 ? 8.491 36.807 58.317 1.00 26.84 402 ARG A O 1
ATOM 3140 N N . SER A 1 403 ? 7.856 37.306 56.291 1.00 27.50 403 SER A N 1
ATOM 3141 C CA . SER A 1 403 ? 7.237 37.914 55.082 1.00 27.50 403 SER A CA 1
ATOM 3142 C C . SER A 1 403 ? 7.921 37.355 53.790 1.00 27.50 403 SER A C 1
ATOM 3144 O O . SER A 1 403 ? 9.039 36.865 53.878 1.00 27.50 403 SER A O 1
ATOM 3146 N N . ARG A 1 404 ? 7.249 37.445 52.619 1.00 26.89 404 ARG A N 1
ATOM 3147 C CA . ARG A 1 404 ? 7.681 37.188 51.197 1.00 26.89 404 ARG A CA 1
ATOM 3148 C C . ARG A 1 404 ? 8.919 38.029 50.750 1.00 26.89 404 ARG A C 1
ATOM 3150 O O . ARG A 1 404 ? 9.244 38.921 51.533 1.00 26.89 404 ARG A O 1
ATOM 3157 N N . PRO A 1 405 ? 9.493 37.953 49.504 1.00 37.50 405 PRO A N 1
ATOM 3158 C CA . PRO A 1 405 ? 9.273 37.087 48.304 1.00 37.50 405 PRO A CA 1
ATOM 3159 C C . PRO A 1 405 ? 10.571 36.567 47.589 1.00 37.50 405 PRO A C 1
ATOM 3161 O O . PRO A 1 405 ? 11.645 37.090 47.854 1.00 37.50 405 PRO A O 1
ATOM 3164 N N . SER A 1 406 ? 10.477 35.617 46.630 1.00 25.08 406 SER A N 1
ATOM 3165 C CA . SER A 1 406 ? 11.136 35.605 45.279 1.00 25.08 406 SER A CA 1
ATOM 3166 C C . SER A 1 406 ? 11.140 34.210 44.596 1.00 25.08 406 SER A C 1
ATOM 3168 O O . SER A 1 406 ? 11.529 33.216 45.196 1.00 25.08 406 SER A O 1
ATOM 3170 N N . SER A 1 407 ? 10.661 34.172 43.343 1.00 27.91 407 SER A N 1
ATOM 3171 C CA . SER A 1 407 ? 10.695 33.092 42.316 1.00 27.91 407 SER A CA 1
ATOM 3172 C C . SER A 1 407 ? 12.107 32.957 41.675 1.00 27.91 407 SER A C 1
ATOM 3174 O O . SER A 1 407 ? 12.882 33.889 41.907 1.00 27.91 407 SER A O 1
ATOM 3176 N N . PRO A 1 408 ? 12.481 31.920 40.862 1.00 30.50 408 PRO A N 1
ATOM 3177 C CA . PRO A 1 408 ? 11.680 31.259 39.804 1.00 30.50 408 PRO A CA 1
ATOM 3178 C C . PRO A 1 408 ? 11.828 29.727 39.589 1.00 30.50 408 PRO A C 1
ATOM 3180 O O . PRO A 1 408 ? 12.699 29.064 40.143 1.00 30.50 408 PRO A O 1
ATOM 3183 N N . GLU A 1 409 ? 10.911 29.202 38.766 1.00 27.00 409 GLU A N 1
ATOM 3184 C CA . GLU A 1 409 ? 10.766 27.823 38.257 1.00 27.00 409 GLU A CA 1
ATOM 3185 C C . GLU A 1 409 ? 11.874 27.385 37.274 1.00 27.00 409 GLU A C 1
ATOM 3187 O O . GLU A 1 409 ? 12.512 28.236 36.649 1.00 27.00 409 GLU A O 1
ATOM 3192 N N . PRO A 1 410 ? 11.976 26.071 36.985 1.00 29.16 410 PRO A N 1
ATOM 3193 C CA . PRO A 1 410 ? 12.318 25.566 35.662 1.00 29.16 410 PRO A CA 1
ATOM 3194 C C . PRO A 1 410 ? 11.125 24.859 34.989 1.00 29.16 410 PRO A C 1
ATOM 3196 O O . PRO A 1 410 ? 10.463 23.998 35.567 1.00 29.16 410 PRO A O 1
ATOM 3199 N N . ALA A 1 411 ? 10.894 25.242 33.734 1.00 25.97 411 ALA A N 1
ATOM 3200 C CA . ALA A 1 411 ? 9.853 24.751 32.844 1.00 25.97 411 ALA A CA 1
ATOM 3201 C C . ALA A 1 411 ? 10.135 23.328 32.327 1.00 25.97 411 ALA A C 1
ATOM 3203 O O . ALA A 1 411 ? 11.231 23.042 31.847 1.00 25.97 411 ALA A O 1
ATOM 3204 N N . ALA A 1 412 ? 9.109 22.474 32.347 1.00 28.23 412 ALA A N 1
ATOM 3205 C CA . ALA A 1 412 ? 9.026 21.262 31.540 1.00 28.23 412 ALA A CA 1
ATOM 3206 C C . ALA A 1 412 ? 7.920 21.461 30.493 1.00 28.23 412 ALA A C 1
ATOM 3208 O O . ALA A 1 412 ? 6.766 21.734 30.817 1.00 28.23 412 ALA A O 1
ATOM 3209 N N . SER A 1 413 ? 8.314 21.385 29.228 1.00 26.08 413 SER A N 1
ATOM 3210 C CA . SER A 1 413 ? 7.496 21.580 28.037 1.00 26.08 413 SER A CA 1
ATOM 3211 C C . SER A 1 413 ? 6.650 20.341 27.733 1.00 26.08 413 SER A C 1
ATOM 3213 O O . SER A 1 413 ? 7.172 19.353 27.220 1.00 26.08 413 SER A O 1
ATOM 3215 N N . ALA A 1 414 ? 5.348 20.417 28.011 1.00 29.22 414 ALA A N 1
ATOM 3216 C CA . ALA A 1 414 ? 4.331 19.545 27.427 1.00 29.22 414 ALA A CA 1
ATOM 3217 C C . ALA A 1 414 ? 3.691 20.263 26.225 1.00 29.22 414 ALA A C 1
ATOM 3219 O O . ALA A 1 414 ? 3.360 21.446 26.292 1.00 29.22 414 ALA A O 1
ATOM 3220 N N . SER A 1 415 ? 3.580 19.552 25.106 1.00 29.16 415 SER A N 1
ATOM 3221 C CA . SER A 1 415 ? 3.043 20.020 23.829 1.00 29.16 415 SER A CA 1
ATOM 3222 C C . SER A 1 415 ? 1.566 20.419 23.936 1.00 29.16 415 SER A C 1
ATOM 3224 O O . SER A 1 415 ? 0.716 19.596 24.270 1.00 29.16 415 SER A O 1
ATOM 3226 N N . ASN A 1 416 ? 1.267 21.679 23.613 1.00 28.11 416 ASN A N 1
ATOM 3227 C CA . ASN A 1 416 ? -0.079 22.246 23.565 1.00 28.11 416 ASN A CA 1
ATOM 3228 C C . ASN A 1 416 ? -0.898 21.670 22.393 1.00 28.11 416 ASN A C 1
ATOM 3230 O O . ASN A 1 416 ? -0.744 22.111 21.255 1.00 28.11 416 ASN A O 1
ATOM 3234 N N . LEU A 1 417 ? -1.827 20.758 22.687 1.00 29.84 417 LEU A N 1
ATOM 3235 C CA . LEU A 1 417 ? -3.058 20.602 21.908 1.00 29.84 417 LEU A CA 1
ATOM 3236 C C . LEU A 1 417 ? -3.940 21.819 22.214 1.00 29.84 417 LEU A C 1
ATOM 3238 O O . LEU A 1 417 ? -4.465 21.964 23.317 1.00 29.84 417 LEU A O 1
ATOM 3242 N N . VAL A 1 418 ? -4.056 22.740 21.261 1.00 30.62 418 VAL A N 1
ATOM 3243 C CA . VAL A 1 418 ? -4.968 23.883 21.375 1.00 30.62 418 VAL A CA 1
ATOM 3244 C C . VAL A 1 418 ? -6.394 23.342 21.281 1.00 30.62 418 VAL A C 1
ATOM 3246 O O . VAL A 1 418 ? -6.795 22.848 20.230 1.00 30.62 418 VAL A O 1
ATOM 3249 N N . SER A 1 419 ? -7.157 23.404 22.377 1.00 33.69 419 SER A N 1
ATOM 3250 C CA . SER A 1 419 ? -8.552 22.958 22.398 1.00 33.69 419 SER A CA 1
ATOM 3251 C C . SER A 1 419 ? -9.386 23.793 21.421 1.00 33.69 419 SER A C 1
ATOM 3253 O O . SER A 1 419 ? -9.574 24.992 21.631 1.00 33.69 419 SER A O 1
ATOM 3255 N N . VAL A 1 420 ? -9.931 23.160 20.382 1.00 35.59 420 VAL A N 1
ATOM 3256 C CA . VAL A 1 420 ? -10.853 23.774 19.402 1.00 35.59 420 VAL A CA 1
ATOM 3257 C C . VAL A 1 420 ? -12.302 23.764 19.928 1.00 35.59 420 VAL A C 1
ATOM 3259 O O . VAL A 1 420 ? -13.262 23.777 19.171 1.00 35.59 420 VAL A O 1
ATOM 3262 N N . VAL A 1 421 ? -12.493 23.745 21.249 1.00 33.88 421 VAL A N 1
ATOM 3263 C CA . VAL A 1 421 ? -13.822 23.788 21.871 1.00 33.88 421 VAL A CA 1
ATOM 3264 C C . VAL A 1 421 ? -14.106 25.226 22.289 1.00 33.88 421 VAL A C 1
ATOM 3266 O O . VAL A 1 421 ? -13.454 25.768 23.184 1.00 33.88 421 VAL A O 1
ATOM 3269 N N . ARG A 1 422 ? -15.070 25.874 21.624 1.00 40.22 422 ARG A N 1
ATOM 3270 C CA . ARG A 1 422 ? -15.676 27.103 22.146 1.00 40.22 422 ARG A CA 1
ATOM 3271 C C . ARG A 1 422 ? -16.671 26.716 23.235 1.00 40.22 422 ARG A C 1
ATOM 3273 O O . ARG A 1 422 ? -17.621 25.989 22.980 1.00 40.22 422 ARG A O 1
ATOM 3280 N N . TRP A 1 423 ? -16.421 27.213 24.441 1.00 41.44 423 TRP A N 1
ATOM 3281 C CA . TRP A 1 423 ? -17.196 26.976 25.660 1.00 41.44 423 TRP A CA 1
ATOM 3282 C C . TRP A 1 423 ? -18.504 27.781 25.691 1.00 41.44 423 TRP A C 1
ATOM 3284 O O . TRP A 1 423 ? -18.725 28.574 26.605 1.00 41.44 423 TRP A O 1
ATOM 3294 N N . GLU A 1 424 ? -19.343 27.645 24.668 1.00 41.03 424 GLU A N 1
ATOM 3295 C CA . GLU A 1 424 ? -20.685 28.230 24.691 1.00 41.03 424 GLU A CA 1
ATOM 3296 C C . GLU A 1 424 ? -21.650 27.253 25.373 1.00 41.03 424 GLU A C 1
ATOM 3298 O O . GLU A 1 424 ? -21.642 26.055 25.098 1.00 41.03 424 GLU A O 1
ATOM 3303 N N . THR A 1 425 ? -22.435 27.765 26.321 1.00 37.97 425 THR A N 1
ATOM 3304 C CA . THR A 1 425 ? -23.396 26.986 27.105 1.00 37.97 425 THR A CA 1
ATOM 3305 C C . THR A 1 425 ? -24.500 26.453 26.195 1.00 37.97 425 THR A C 1
ATOM 3307 O O . THR A 1 425 ? -25.136 27.232 25.484 1.00 37.97 425 THR A O 1
ATOM 3310 N N . ASP A 1 426 ? -24.740 25.142 26.229 1.00 40.94 426 ASP A N 1
ATOM 3311 C CA . ASP A 1 426 ? -25.777 24.490 25.431 1.00 40.94 426 ASP A CA 1
ATOM 3312 C C . ASP A 1 426 ? -27.174 24.998 25.857 1.00 40.94 426 ASP A C 1
ATOM 3314 O O . ASP A 1 426 ? -27.546 24.865 27.027 1.00 40.94 426 ASP A O 1
ATOM 3318 N N . PRO A 1 427 ? -27.977 25.587 24.952 1.00 37.72 427 PRO A N 1
ATOM 3319 C CA . PRO A 1 427 ? -29.316 26.069 25.281 1.00 37.72 427 PRO A CA 1
ATOM 3320 C C . PRO A 1 427 ? -30.285 24.953 25.714 1.00 37.72 427 PRO A C 1
ATOM 3322 O O . PRO A 1 427 ? -31.294 25.260 26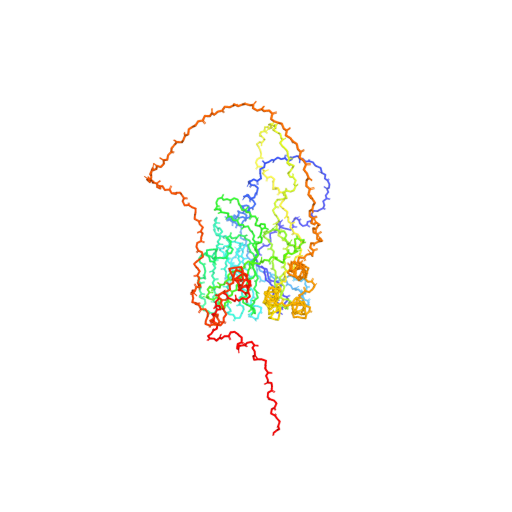.347 1.00 37.72 427 PRO A O 1
ATOM 3325 N N . SER A 1 428 ? -29.984 23.676 25.440 1.00 44.97 428 SER A N 1
ATOM 3326 C CA . SER A 1 428 ? -30.744 22.526 25.950 1.00 44.97 428 SER A CA 1
ATOM 3327 C C . SER A 1 428 ? -30.417 22.159 27.409 1.00 44.97 428 SER A C 1
ATOM 3329 O O . SER A 1 428 ? -31.232 21.516 28.070 1.00 44.97 428 SER A O 1
ATOM 3331 N N . GLU A 1 429 ? -29.302 22.651 27.971 1.00 47.50 429 GLU A N 1
ATOM 3332 C CA . GLU A 1 429 ? -29.019 22.579 29.417 1.00 47.50 429 GLU A CA 1
ATOM 3333 C C . GLU A 1 429 ? -29.814 23.617 30.232 1.00 47.50 429 GLU A C 1
ATOM 3335 O O . GLU A 1 429 ? -29.797 23.589 31.459 1.00 47.50 429 GLU A O 1
ATOM 3340 N N . ALA A 1 430 ? -30.553 24.534 29.599 1.00 44.09 430 ALA A N 1
ATOM 3341 C CA . ALA A 1 430 ? -31.287 25.573 30.326 1.00 44.09 430 ALA A CA 1
ATOM 3342 C C . ALA A 1 430 ? -32.469 25.037 31.166 1.00 44.09 430 ALA A C 1
ATOM 3344 O O . ALA A 1 430 ? -32.919 25.724 32.085 1.00 44.09 430 ALA A O 1
ATOM 3345 N N . GLU A 1 431 ? -32.966 23.825 30.889 1.00 46.69 431 GLU A N 1
ATOM 3346 C CA . GLU A 1 431 ? -34.121 23.241 31.594 1.00 46.69 431 GLU A CA 1
ATOM 3347 C C . GLU A 1 431 ? -33.751 22.272 32.735 1.00 46.69 431 GLU A C 1
ATOM 3349 O O . GLU A 1 431 ? -34.618 21.878 33.517 1.00 46.69 431 GLU A O 1
ATOM 3354 N N . GLY A 1 432 ? -32.468 21.943 32.912 1.00 53.38 432 GLY A N 1
ATOM 3355 C CA . GLY A 1 432 ? -31.972 21.115 34.013 1.00 53.38 432 GLY A CA 1
ATOM 3356 C C . GLY A 1 432 ? -30.680 21.699 34.564 1.00 53.38 432 GLY A C 1
ATOM 3357 O O . GLY A 1 432 ? -29.763 21.970 33.805 1.00 53.38 432 GLY A O 1
ATOM 3358 N N . GLY A 1 433 ? -30.600 21.930 35.879 1.00 59.25 433 GLY A N 1
ATOM 3359 C CA . GLY A 1 433 ? -29.399 22.504 36.500 1.00 59.25 433 GLY A CA 1
ATOM 3360 C C . GLY A 1 433 ? -28.109 21.803 36.049 1.00 59.25 433 GLY A C 1
ATOM 3361 O O . GLY A 1 433 ? -28.127 20.601 35.783 1.00 59.25 433 GLY A O 1
ATOM 3362 N N . ALA A 1 434 ? -27.011 22.565 35.969 1.00 68.25 434 ALA A N 1
ATOM 3363 C CA . ALA A 1 434 ? -25.732 22.100 35.432 1.00 68.25 434 ALA A CA 1
ATOM 3364 C C . ALA A 1 434 ? -25.351 20.700 35.963 1.00 68.25 434 ALA A C 1
ATOM 3366 O O . ALA A 1 434 ? -25.485 20.454 37.172 1.00 68.25 434 ALA A O 1
ATOM 3367 N N . PRO A 1 435 ? -24.879 19.786 35.093 1.00 73.94 435 PRO A N 1
ATOM 3368 C CA . PRO A 1 435 ? -24.546 18.426 35.491 1.00 73.94 435 PRO A CA 1
ATOM 3369 C C . PRO A 1 435 ? -23.491 18.424 36.601 1.00 73.94 435 PRO A C 1
ATOM 3371 O O . PRO A 1 435 ? -22.661 19.331 36.712 1.00 73.94 435 PRO A O 1
ATOM 3374 N N . SER A 1 436 ? -23.499 17.379 37.434 1.00 83.44 436 SER A N 1
ATOM 3375 C CA . SER A 1 436 ? -22.446 17.210 38.436 1.00 83.44 436 SER A CA 1
ATOM 3376 C C . SER A 1 436 ? -21.070 17.160 37.747 1.00 83.44 436 SER A C 1
ATOM 3378 O O . SER A 1 436 ? -20.974 16.675 36.616 1.00 83.44 436 SER A O 1
ATOM 3380 N N . PRO A 1 437 ? -19.982 17.607 38.405 1.00 83.88 437 PRO A N 1
ATOM 3381 C CA . PRO A 1 437 ? -18.640 17.544 37.818 1.00 83.88 437 PRO A CA 1
ATOM 3382 C C . PRO A 1 437 ? -18.248 16.136 37.348 1.00 83.88 437 PRO A C 1
ATOM 3384 O O . PRO A 1 437 ? -17.571 15.975 36.336 1.00 83.88 437 PRO A O 1
ATOM 3387 N N . GLU A 1 438 ? -18.717 15.114 38.066 1.00 83.44 438 GLU A N 1
ATOM 3388 C CA . GLU A 1 438 ? -18.531 13.710 37.709 1.00 83.44 438 GLU A CA 1
ATOM 3389 C C . GLU A 1 438 ? -19.275 13.347 36.416 1.00 83.44 438 GLU A C 1
ATOM 3391 O O . GLU A 1 438 ? -18.676 12.786 35.500 1.00 83.44 438 GLU A O 1
ATOM 3396 N N . ARG A 1 439 ? -20.556 13.722 36.301 1.00 84.75 439 ARG A N 1
ATOM 3397 C CA . ARG A 1 439 ? -21.362 13.478 35.096 1.00 84.75 439 ARG A CA 1
ATOM 3398 C C . ARG A 1 439 ? -20.800 14.214 33.886 1.00 84.75 439 ARG A C 1
ATOM 3400 O O . ARG A 1 439 ? -20.728 13.641 32.803 1.00 84.75 439 ARG A O 1
ATOM 3407 N N . PHE A 1 440 ? -20.355 15.454 34.074 1.00 83.69 440 PHE A N 1
ATOM 3408 C CA . PHE A 1 440 ? -19.693 16.217 33.023 1.00 83.69 440 PHE A CA 1
ATOM 3409 C C . PHE A 1 440 ? -18.438 15.492 32.521 1.00 83.69 440 PHE A C 1
ATOM 3411 O O . PHE A 1 440 ? -18.311 15.262 31.323 1.00 83.69 440 PHE A O 1
ATOM 3418 N N . ARG A 1 441 ? -17.561 15.028 33.427 1.00 87.31 441 ARG A N 1
ATOM 3419 C CA . ARG A 1 441 ? -16.369 14.247 33.057 1.00 87.31 441 ARG A CA 1
ATOM 3420 C C . ARG A 1 441 ? -16.725 12.989 32.260 1.00 87.31 441 ARG A C 1
ATOM 3422 O O . ARG A 1 441 ? -16.114 12.737 31.229 1.00 87.31 441 ARG A O 1
ATOM 3429 N N . GLN A 1 442 ? -17.721 12.223 32.706 1.00 85.56 442 GLN A N 1
ATOM 3430 C CA . GLN A 1 442 ? -18.150 11.003 32.014 1.00 85.56 442 GLN A CA 1
ATOM 3431 C C . GLN A 1 442 ? -18.679 11.283 30.599 1.00 85.56 442 GLN A C 1
ATOM 3433 O O . GLN A 1 442 ? -18.360 10.546 29.665 1.00 85.56 442 GLN A O 1
ATOM 3438 N N . ARG A 1 443 ? -19.467 12.352 30.425 1.00 89.62 443 ARG A N 1
ATOM 3439 C CA . ARG A 1 443 ? -19.964 12.778 29.108 1.00 89.62 443 ARG A CA 1
ATOM 3440 C C . ARG A 1 443 ? -18.829 13.239 28.194 1.00 89.62 443 ARG A C 1
ATOM 3442 O O . ARG A 1 443 ? -18.847 12.891 27.016 1.00 89.62 443 ARG A O 1
ATOM 3449 N N . THR A 1 444 ? -17.825 13.937 28.725 1.00 86.75 444 THR A N 1
ATOM 3450 C CA . THR A 1 444 ? -16.619 14.309 27.967 1.00 86.75 444 THR A CA 1
ATOM 3451 C C . THR A 1 444 ? -15.838 13.076 27.514 1.00 86.75 444 THR A C 1
ATOM 3453 O O . THR A 1 444 ? -15.503 12.976 26.339 1.00 86.75 444 THR A O 1
ATOM 3456 N N . GLU A 1 445 ? -15.625 12.090 28.390 1.00 88.50 445 GLU A N 1
ATOM 3457 C CA . GLU A 1 445 ? -14.972 10.828 28.004 1.00 88.50 445 GLU A CA 1
ATOM 3458 C C . GLU A 1 445 ? -15.752 10.078 26.912 1.00 88.50 445 GLU A C 1
ATOM 3460 O O . GLU A 1 445 ? -15.159 9.503 26.001 1.00 88.50 445 GLU A O 1
ATOM 3465 N N . MET A 1 446 ? -17.088 10.058 26.992 1.00 90.31 446 MET A N 1
ATOM 3466 C CA . MET A 1 446 ? -17.935 9.474 25.946 1.00 90.31 446 MET A CA 1
ATOM 3467 C C . MET A 1 446 ? -17.768 10.231 24.623 1.00 90.31 446 MET A C 1
ATOM 3469 O O . MET A 1 446 ? -17.593 9.599 23.585 1.00 90.31 446 MET A O 1
ATOM 3473 N N . PHE A 1 447 ? -17.796 11.566 24.655 1.00 87.12 447 PHE A N 1
ATOM 3474 C CA . PHE A 1 447 ? -17.590 12.400 23.472 1.00 87.12 447 PHE A CA 1
ATOM 3475 C C . PHE A 1 447 ? -16.238 12.109 22.806 1.00 87.12 447 PHE A C 1
ATOM 3477 O O . PHE A 1 447 ? -16.194 11.863 21.604 1.00 87.12 447 PHE A O 1
ATOM 3484 N N . GLU A 1 448 ? -15.154 12.043 23.581 1.00 87.19 448 GLU A N 1
ATOM 3485 C CA . GLU A 1 448 ? -13.818 11.707 23.072 1.00 87.19 448 GLU A CA 1
ATOM 3486 C C . GLU A 1 448 ? -13.773 10.316 22.422 1.00 87.19 448 GLU A C 1
ATOM 3488 O O . GLU A 1 448 ? -13.164 10.149 21.366 1.00 87.19 448 GLU A O 1
ATOM 3493 N N . ARG A 1 449 ? -14.465 9.318 22.992 1.00 87.94 449 ARG A N 1
ATOM 3494 C CA . ARG A 1 449 ? -14.581 7.985 22.372 1.00 87.94 449 ARG A CA 1
ATOM 3495 C C . ARG A 1 449 ? -15.377 8.011 21.072 1.00 87.94 449 ARG A C 1
ATOM 3497 O O . ARG A 1 449 ? -15.023 7.292 20.143 1.00 87.94 449 ARG A O 1
ATOM 3504 N N . LEU A 1 450 ? -16.429 8.826 20.991 1.00 86.62 450 LEU A N 1
ATOM 3505 C CA . LEU A 1 450 ? -17.231 8.969 19.774 1.00 86.62 450 LEU A CA 1
ATOM 3506 C C . LEU A 1 450 ? -16.459 9.668 18.650 1.00 86.62 450 LEU A C 1
ATOM 3508 O O . LEU A 1 450 ? -16.635 9.303 17.490 1.00 86.62 450 LEU A O 1
ATOM 3512 N N . MET A 1 451 ? -15.572 10.612 18.979 1.00 84.44 451 MET A N 1
ATOM 3513 C CA . MET A 1 451 ? -14.732 11.296 17.987 1.00 84.44 451 MET A CA 1
ATOM 3514 C C . MET A 1 451 ? -13.821 10.343 17.205 1.00 84.44 451 MET A C 1
ATOM 3516 O O . MET A 1 451 ? -13.466 10.655 16.077 1.00 84.44 451 MET A O 1
ATOM 3520 N N . VAL A 1 452 ? -13.498 9.159 17.738 1.00 83.44 452 VAL A N 1
ATOM 3521 C CA . VAL A 1 452 ? -12.714 8.137 17.016 1.00 83.44 452 VAL A CA 1
ATOM 3522 C C . VAL A 1 452 ? -13.428 7.639 15.750 1.00 83.44 452 VAL A C 1
ATOM 3524 O O . VAL A 1 452 ? -12.773 7.198 14.809 1.00 83.44 452 VAL A O 1
ATOM 3527 N N . PHE A 1 453 ? -14.762 7.713 15.706 1.00 81.81 453 PHE A N 1
ATOM 3528 C CA . PHE A 1 453 ? -15.567 7.283 14.557 1.00 81.81 453 PHE A CA 1
ATOM 3529 C C . PHE A 1 453 ? -15.835 8.398 13.543 1.00 81.81 453 PHE A C 1
ATOM 3531 O O . PHE A 1 453 ? -16.464 8.149 12.517 1.00 81.81 453 PHE A O 1
ATOM 3538 N N . ILE A 1 454 ? -15.408 9.625 13.837 1.00 80.88 454 ILE A N 1
ATOM 3539 C CA . ILE A 1 454 ? -15.707 10.802 13.030 1.00 80.88 454 ILE A CA 1
ATOM 3540 C C . ILE A 1 454 ? -14.419 11.283 12.367 1.00 80.88 454 ILE A C 1
ATOM 3542 O O . ILE A 1 454 ? -13.370 11.365 13.002 1.00 80.88 454 ILE A O 1
ATOM 3546 N N . ASN A 1 455 ? -14.493 11.600 11.074 1.00 72.94 455 ASN A N 1
ATOM 3547 C CA . ASN A 1 455 ? -13.330 12.100 10.350 1.00 72.94 455 ASN A CA 1
ATOM 3548 C C . ASN A 1 455 ? -12.851 13.442 10.936 1.00 72.94 455 ASN A C 1
ATOM 3550 O O . ASN A 1 455 ? -13.656 14.280 11.335 1.00 72.94 455 ASN A O 1
ATOM 3554 N N . GLU A 1 456 ? -11.539 13.678 10.937 1.00 71.88 456 GLU A N 1
ATOM 3555 C CA . GLU A 1 456 ? -10.927 14.912 11.467 1.00 71.88 456 GLU A CA 1
ATOM 3556 C C . GLU A 1 456 ? -11.395 16.191 10.748 1.00 71.88 456 GLU A C 1
ATOM 3558 O O . GLU A 1 456 ? -11.368 17.276 11.324 1.00 71.88 456 GLU A O 1
ATOM 3563 N N . ASP A 1 457 ? -11.808 16.074 9.487 1.00 69.06 457 ASP A N 1
ATOM 3564 C CA . ASP A 1 457 ? -12.340 17.156 8.658 1.00 69.06 457 ASP A CA 1
ATOM 3565 C C . ASP A 1 457 ? -13.866 17.304 8.761 1.00 69.06 457 ASP A C 1
ATOM 3567 O O . ASP A 1 457 ? -14.441 18.237 8.185 1.00 69.06 457 ASP A O 1
ATOM 3571 N N . ALA A 1 458 ? -14.533 16.416 9.508 1.00 70.44 458 ALA A N 1
ATOM 3572 C CA . ALA A 1 458 ? -15.963 16.499 9.726 1.00 70.44 458 ALA A CA 1
ATOM 3573 C C . ALA A 1 458 ? -16.301 17.795 10.464 1.00 70.44 458 ALA A C 1
ATOM 3575 O O . ALA A 1 458 ? -15.749 18.132 11.514 1.00 70.44 458 ALA A O 1
ATOM 3576 N N . LYS A 1 459 ? -17.251 18.537 9.903 1.00 66.19 459 LYS A N 1
ATOM 3577 C CA . LYS A 1 459 ? -17.788 19.735 10.539 1.00 66.19 459 LYS A CA 1
ATOM 3578 C C . LYS A 1 459 ? -18.962 19.349 11.415 1.00 66.19 459 LYS A C 1
ATOM 3580 O O . LYS A 1 459 ? -19.730 18.451 11.070 1.00 66.19 459 LYS A O 1
ATOM 3585 N N . GLN A 1 460 ? -19.121 20.073 12.520 1.00 63.34 460 GLN A N 1
ATOM 3586 C CA . GLN A 1 460 ? -20.351 20.005 13.293 1.00 63.34 460 GLN A CA 1
ATOM 3587 C C . GLN A 1 460 ? -21.530 20.290 12.348 1.00 63.34 460 GLN A C 1
ATOM 3589 O O . GLN A 1 460 ? -21.474 21.276 11.608 1.00 63.34 460 GLN A O 1
ATOM 3594 N N . PRO A 1 461 ? -22.560 19.431 12.323 1.00 62.62 461 PRO A N 1
ATOM 3595 C CA . PRO A 1 461 ? -23.711 19.657 11.468 1.00 62.62 461 PRO A CA 1
ATOM 3596 C C . PRO A 1 461 ? -24.406 20.968 11.845 1.00 62.62 461 PRO A C 1
ATOM 3598 O O . PRO A 1 461 ? -24.546 21.297 13.022 1.00 62.62 461 PRO A O 1
ATOM 3601 N N . ASP A 1 462 ? -24.894 21.690 10.833 1.00 69.94 462 ASP A N 1
ATOM 3602 C CA . ASP A 1 462 ? -25.643 22.948 11.007 1.00 69.94 462 ASP A CA 1
ATOM 3603 C C . ASP A 1 462 ? -27.004 22.742 11.708 1.00 69.94 462 ASP A C 1
ATOM 3605 O O . ASP A 1 462 ? -27.730 23.699 11.986 1.00 69.94 462 ASP A O 1
ATOM 3609 N N . LYS A 1 463 ? -27.380 21.483 11.957 1.00 60.16 463 LYS A N 1
ATOM 3610 C CA . LYS A 1 463 ? -28.622 21.046 12.597 1.00 60.16 463 LYS A CA 1
ATOM 3611 C C . LYS A 1 463 ? -28.320 20.055 13.714 1.00 60.16 463 LYS A C 1
ATOM 3613 O O . LYS A 1 463 ? -27.253 19.444 13.749 1.00 60.16 463 LYS A O 1
ATOM 3618 N N . ASN A 1 464 ? -29.281 19.877 14.615 1.00 56.38 464 ASN A N 1
ATOM 3619 C CA . ASN A 1 464 ? -29.148 18.920 15.701 1.00 56.38 464 ASN A CA 1
ATOM 3620 C C . ASN A 1 464 ? -29.051 17.490 15.134 1.00 56.38 464 ASN A C 1
ATOM 3622 O O . ASN A 1 464 ? -29.870 17.093 14.307 1.00 56.38 464 ASN A O 1
ATOM 3626 N N . LEU A 1 465 ? -28.057 16.712 15.578 1.00 46.09 465 LEU A N 1
ATOM 3627 C CA . LEU A 1 465 ? -27.834 15.324 15.136 1.00 46.09 465 LEU A CA 1
ATOM 3628 C C . LEU A 1 465 ? -29.074 14.445 15.351 1.00 46.09 465 LEU A C 1
ATOM 3630 O O . LEU A 1 465 ? -29.348 13.554 14.551 1.00 46.09 465 LEU A O 1
ATOM 3634 N N . ILE A 1 466 ? -29.849 14.719 16.403 1.00 47.84 466 ILE A N 1
ATOM 3635 C CA . ILE A 1 466 ? -31.083 13.987 16.713 1.00 47.84 466 ILE A CA 1
ATOM 3636 C C . ILE A 1 466 ? -32.153 14.168 15.630 1.00 47.84 466 ILE A C 1
ATOM 3638 O O . ILE A 1 466 ? -32.877 13.221 15.323 1.00 47.84 466 ILE A O 1
ATOM 3642 N N . ASP A 1 467 ? -32.196 15.339 14.993 1.00 50.06 467 ASP A N 1
ATOM 3643 C CA . ASP A 1 467 ? -33.127 15.637 13.902 1.00 50.06 467 ASP A CA 1
ATOM 3644 C C . ASP A 1 467 ? -32.705 14.944 12.598 1.00 50.06 467 ASP A C 1
ATOM 3646 O O . ASP A 1 467 ? -33.500 14.834 11.675 1.00 50.06 467 ASP A O 1
ATOM 3650 N N . MET A 1 468 ? -31.453 14.479 12.505 1.00 44.72 468 MET A N 1
ATOM 3651 C CA . MET A 1 468 ? -30.928 13.761 11.337 1.00 44.72 468 MET A CA 1
ATOM 3652 C C . MET A 1 468 ? -31.037 12.239 11.475 1.00 44.72 468 MET A C 1
ATOM 3654 O O . MET A 1 468 ? -31.122 11.540 10.471 1.00 44.72 468 MET A O 1
ATOM 3658 N N . ILE A 1 469 ? -31.010 11.719 12.706 1.00 44.97 469 ILE A N 1
ATOM 3659 C CA . ILE A 1 469 ? -31.068 10.276 13.001 1.00 44.97 469 ILE A CA 1
ATOM 3660 C C . ILE A 1 469 ? -32.523 9.790 13.152 1.00 44.97 469 ILE A C 1
ATOM 3662 O O . ILE A 1 469 ? -32.793 8.601 13.013 1.00 44.97 469 ILE A O 1
ATOM 3666 N N . SER A 1 470 ? -33.469 10.695 13.429 1.00 44.31 470 SER A N 1
ATOM 3667 C CA . SER A 1 470 ? -34.886 10.364 13.654 1.00 44.31 470 SER A CA 1
ATOM 3668 C C . SER A 1 470 ? -35.741 10.262 12.389 1.00 44.31 470 SER A C 1
ATOM 3670 O O . SER A 1 470 ? -36.894 9.839 12.485 1.00 44.31 470 SER A O 1
ATOM 3672 N N . ASP A 1 471 ? -35.182 10.547 11.211 1.00 40.41 471 ASP A N 1
ATOM 3673 C CA . ASP A 1 471 ? -35.838 10.275 9.931 1.00 40.41 471 ASP A CA 1
ATOM 3674 C C . ASP A 1 471 ? -35.715 8.779 9.587 1.00 40.41 471 ASP A C 1
ATOM 3676 O O . ASP A 1 471 ? -35.078 8.367 8.615 1.00 40.41 471 ASP A O 1
ATOM 3680 N N . GLU A 1 472 ? -36.363 7.935 10.397 1.00 42.06 472 GLU A N 1
ATOM 3681 C CA . GLU A 1 472 ? -36.824 6.638 9.916 1.00 42.06 472 GLU A CA 1
ATOM 3682 C C . GLU A 1 472 ? -37.695 6.898 8.682 1.00 42.06 472 GLU A C 1
ATOM 3684 O O . GLU A 1 472 ? -38.789 7.462 8.751 1.00 42.06 472 GLU A O 1
ATOM 3689 N N . VAL A 1 473 ? -37.147 6.508 7.533 1.00 37.72 473 VAL A N 1
ATOM 3690 C CA . VAL A 1 473 ? -37.753 6.521 6.205 1.00 37.72 473 VAL A CA 1
ATOM 3691 C C . VAL A 1 473 ? -39.199 6.024 6.279 1.00 37.72 473 VAL A C 1
ATOM 3693 O O . VAL A 1 473 ? -39.471 4.822 6.302 1.00 37.72 473 VAL A O 1
ATOM 3696 N N . SER A 1 474 ? -40.150 6.958 6.275 1.00 31.97 474 SER A N 1
ATOM 3697 C CA . SER A 1 474 ? -41.543 6.640 5.990 1.00 31.97 474 SER A CA 1
ATOM 3698 C C . SER A 1 474 ? -41.691 6.505 4.476 1.00 31.97 474 SER A C 1
ATOM 3700 O O . SER A 1 474 ? -41.688 7.478 3.723 1.00 31.97 474 SER A O 1
ATOM 3702 N N . TRP A 1 475 ? -41.783 5.264 4.003 1.00 37.81 475 TRP A N 1
ATOM 3703 C CA . TRP A 1 475 ? -42.234 4.994 2.644 1.00 37.81 475 TRP A CA 1
ATOM 3704 C C . TRP A 1 475 ? -43.684 5.466 2.520 1.00 37.81 475 TRP A C 1
ATOM 3706 O O . TRP A 1 475 ? -44.607 4.799 2.990 1.00 37.81 475 TRP A O 1
ATOM 3716 N N . VAL A 1 476 ? -43.899 6.614 1.877 1.00 33.94 476 VAL A N 1
ATOM 3717 C CA . VAL A 1 476 ? -45.222 6.965 1.361 1.00 33.94 476 VAL A CA 1
ATOM 3718 C C . VAL A 1 476 ? -45.470 6.060 0.163 1.00 33.94 476 VAL A C 1
ATOM 3720 O O . VAL A 1 476 ? -44.957 6.278 -0.933 1.00 33.94 476 VAL A O 1
ATOM 3723 N N . VAL A 1 477 ? -46.228 4.994 0.396 1.00 38.06 477 VAL A N 1
ATOM 3724 C CA . VAL A 1 477 ? -46.821 4.207 -0.678 1.00 38.06 477 VAL A CA 1
ATOM 3725 C C . VAL A 1 477 ? -47.941 5.054 -1.278 1.00 38.06 477 VAL A C 1
ATOM 3727 O O . VAL A 1 477 ? -49.041 5.110 -0.731 1.00 38.06 477 VAL A O 1
ATOM 3730 N N . GLU A 1 478 ? -47.677 5.709 -2.404 1.00 42.44 478 GLU A N 1
ATOM 3731 C CA . GLU A 1 478 ? -48.760 6.118 -3.296 1.00 42.44 478 GLU A CA 1
ATOM 3732 C C . GLU A 1 478 ? -49.266 4.872 -4.039 1.00 42.44 478 GLU A C 1
ATOM 3734 O O . GLU A 1 478 ? -48.528 4.210 -4.770 1.00 42.44 478 GLU A O 1
ATOM 3739 N N . GLN A 1 479 ? -50.535 4.526 -3.821 1.00 36.44 479 GLN A N 1
ATOM 3740 C CA . GLN A 1 479 ? -51.316 3.691 -4.733 1.00 36.44 479 GLN A CA 1
ATOM 3741 C C . GLN A 1 479 ? -52.592 4.444 -5.120 1.00 36.44 479 GLN A C 1
ATOM 3743 O O . GLN A 1 479 ? -53.187 5.084 -4.251 1.00 36.44 479 GLN A O 1
ATOM 3748 N N . PRO A 1 480 ? -53.171 4.124 -6.285 1.00 42.12 480 PRO A N 1
ATOM 3749 C CA . PRO A 1 480 ? -52.669 4.310 -7.644 1.00 42.12 480 PRO A CA 1
ATOM 3750 C C . PRO A 1 480 ? -53.167 5.620 -8.277 1.00 42.12 480 PRO A C 1
ATOM 3752 O O . PRO A 1 480 ? -54.228 6.133 -7.848 1.00 42.12 480 PRO A O 1
#

Sequence (480 aa):
MVFDSKTGSIYVLGRLSDGDLIDAHEFPGDTRHLTQDSRISDAFANAATRLSQHMAGEASGSAHGSDFYRYHTRGLDAGKWDLLAFDTAATGGPPLISDHQMEIDCERQMIYVFGGRAGHSMVLDTKSQTLLIFGGQREDRYLSDMFAFHIPTSTVTELYSNFSAAGGPDPCFTQRAVIDVDTQEIYIFGGLTRSKPSAPPVLESESPYWIYRYDRPDIPGKWSKLVPEKDAESSWPQPRYAHQVVYDAKSKTVYMHGGNGGLDTEDTPSDSETRGGEADDDGQAQAGDMKRLDDFWRLEIVRPSEEEITRRALFEVRKQQFREMCEDGPPIKALTFLQTKVSEVVNHDDPEEAKAFRLLLSTHLLSAFPRAAVGDPMPSSGPPSVSGPSTVREDSPPPRKRSRPSSPEPAASASNLVSVVRWETDPSEAEGGAPSPERFRQRTEMFERLMVFINEDAKQPDKNLIDMISDEVSWVVEQP

Organism: Pycnoporus cinnabarinus (NCBI:txid5643)

Foldseek 3Di:
DDAQPQQQKDKDKADDDPVNVPVPPADDDDDDDDDDDDDQQVLLLCVVVVVVCVQVDDPDDDPQATWMKMAHCDDPRHGDIDTPDRHLVVVVGDGHHPQWDWDAPNVVRDIDIDHQFHLWEWEALNVQRKIKTAWADHDLDTAGWIWIQRPVVRDIATADNHCVVVVADARAHNKYWYDQNVQQKIKIAGAWHAPDSPGRTDFDQQARIKIWHDPDRRYHTDIDGDDDDPPPPPADDAGFHNKDWDADNVQRKIKIFKGWNAADPPPDDDDDDDDDDDDDPDPDDDNRPTDITGDMDMDDDDDDDPVLLVLVLQLLVLLLVLLVCLVPHDLVVSVVSLVPVNVVSFDCVDPVSVVVSVCSCVPRSVVSDDPPPPDDDDDDDDDDDDDDDDDDDDDDDDDDDDDDDDDDDDDDDDDDPPDPDDPDDDPVCVVPPDDDPVSVVSVVVSVVVSCVSPDPPDDDDPDDVCVVVPCPPDPPDDDD

pLDDT: mean 71.72, std 25.78, range [23.72, 98.69]

Radius of gyration: 34.67 Å; chains: 1; bounding box: 99×71×121 Å

InterPro domains:
  IPR011043 Galactose oxidase/kelch, beta-propeller [SSF50965] (110-260)
  IPR015915 Kelch-type beta-propeller [G3DSA:2.120.10.80] (3-321)
  IPR052456 CTLH complex component protein [PTHR15526] (117-264)

Secondary structure (DSSP, 8-state):
-EEETTTTEEEEESPPPGGGGTTTS--------------HHHHHHHHHHHHHHHHH---SS------EEEEE-SSTTTT-EEEEES-TGGGTS----SS-EEEEETTTTEEEEE-SSBS-EEEEETTTTEEEEE--EETTEE---EEEEETTTTEEEEEES-SGGGT-PPPEES-EEEEETTTTEEEEE--EE-SSTTSPPEE-SS--EEEEE-SSTTS--EEEE-PPPTT-TTS-PPP-BS-EEEEETTTTEEEEEEEEEEE--TT----------PPP---------EEEEEEEEEEE-PPPPHHHHHHHHHHHHHHHHHHHHHHHS-HHHHHHHIIIIIHHT--SSSHHHHHHHHHHIIIIITTTS---PPPPPPP--------------------------------------------PPPGGGGGS----HHHHHHHHHHHHHHHTTS-TTPPPPSS-HHHHH-----------